Protein AF-A0A1Y2EHD1-F1 (afdb_monomer_lite)

Foldseek 3Di:
DFFDDDADDDPPDDKDKDKDWAPWDDPDPFKIKTKIWIWIDNDDPDPDTHTGDIDMDMGGDDDADLVPFDFDDDDDPPWAWAQLCLLVVLCVVQPVPDDDLLSFWHTWTEDAQKIKTKGFADPDPCSVVDLHDPSNVSVQVSRQVCNQDHRPPPLQRHDWDFGDFPDKDFRVSQSVVAPDDGMKMKMKGWDDDPDPDRSQKTWIKMFIHGHPGRGTRMITHTGIIGGPDDDPPPDDPPDDDDDDDDPFDDVCVVCVVPDDDPLNVVLLVQVLVVLLVVLQVVLVVADPPHCCCPPNPCVVSSVVSVVQNVCVVVVQHFAKDWDAAQDWDDRSNDIDHHRDIDIRGDPNLQQDCVQQNDVVAHSPHDHQCSQWDFDFDFDDDPPDTDTDTDTDGDDLPDPDPDPDPVVVVVVVVVVVVVVVQVVFKDKAFDAWFAPVRHGDPDDWDFDSNNHHNVGTDTRTGTDIDIDTDDDD

Structure (mmCIF, N/CA/C/O backbone):
data_AF-A0A1Y2EHD1-F1
#
_entry.id   AF-A0A1Y2EHD1-F1
#
loop_
_atom_site.group_PDB
_atom_site.id
_atom_site.type_symbol
_atom_site.label_atom_id
_atom_site.label_alt_id
_atom_site.label_comp_id
_atom_site.label_asym_id
_atom_site.label_entity_id
_atom_site.label_seq_id
_atom_site.pdbx_PDB_ins_code
_atom_site.Cartn_x
_atom_site.Cartn_y
_atom_site.Cartn_z
_atom_site.occupancy
_atom_site.B_iso_or_equiv
_atom_site.auth_seq_id
_atom_site.auth_comp_id
_atom_site.auth_asym_id
_atom_site.auth_atom_id
_atom_site.pdbx_PDB_model_num
ATOM 1 N N . MET A 1 1 ? -4.402 12.523 17.941 1.00 90.44 1 MET A N 1
ATOM 2 C CA . MET A 1 1 ? -3.160 11.762 18.181 1.00 90.44 1 MET A CA 1
ATOM 3 C C . MET A 1 1 ? -2.290 11.861 16.942 1.00 90.44 1 MET A C 1
ATOM 5 O O . MET A 1 1 ? -2.805 11.690 15.839 1.00 90.44 1 MET A O 1
ATOM 9 N N . HIS A 1 2 ? -1.005 12.147 17.118 1.00 93.56 2 HIS A N 1
ATOM 10 C CA . HIS A 1 2 ? -0.016 12.211 16.045 1.00 93.56 2 HIS A CA 1
ATOM 11 C C . HIS A 1 2 ? 1.080 11.188 16.308 1.00 93.56 2 HIS A C 1
ATOM 13 O O . HIS A 1 2 ? 1.579 11.115 17.426 1.00 93.56 2 HIS A O 1
ATOM 19 N N . ILE A 1 3 ? 1.425 10.417 15.278 1.00 92.75 3 ILE A N 1
ATOM 20 C CA . ILE A 1 3 ? 2.503 9.430 15.304 1.00 92.75 3 ILE A CA 1
ATOM 21 C C . ILE A 1 3 ? 3.648 10.025 14.489 1.00 92.75 3 ILE A C 1
ATOM 23 O O . ILE A 1 3 ? 3.527 10.216 13.277 1.00 92.75 3 ILE A O 1
ATOM 27 N N . HIS A 1 4 ? 4.730 10.367 15.175 1.00 87.12 4 HIS A N 1
ATOM 28 C CA . HIS A 1 4 ? 5.875 11.076 14.613 1.00 87.12 4 HIS A CA 1
ATOM 29 C C . HIS A 1 4 ? 6.852 10.127 13.931 1.00 87.12 4 HIS A C 1
ATOM 31 O O . HIS A 1 4 ? 7.393 10.455 12.875 1.00 87.12 4 HIS A O 1
ATOM 37 N N . GLN A 1 5 ? 7.081 8.954 14.523 1.00 82.88 5 GLN A N 1
ATOM 38 C CA . GLN A 1 5 ? 8.057 7.979 14.041 1.00 82.88 5 GLN A CA 1
ATOM 39 C C . GLN A 1 5 ? 7.585 6.544 14.282 1.00 82.88 5 GLN A C 1
ATOM 41 O O . GLN A 1 5 ? 6.730 6.289 15.124 1.00 82.88 5 GLN A O 1
ATOM 46 N N . ALA A 1 6 ? 8.144 5.605 13.519 1.00 81.50 6 ALA A N 1
ATOM 47 C CA . ALA A 1 6 ? 7.931 4.179 13.725 1.00 81.50 6 ALA A CA 1
ATOM 48 C C . ALA A 1 6 ? 8.983 3.619 14.692 1.00 81.50 6 ALA A C 1
ATOM 50 O O . ALA A 1 6 ? 10.147 4.017 14.649 1.00 81.50 6 ALA A O 1
ATOM 51 N N . ILE A 1 7 ? 8.580 2.656 15.517 1.00 81.19 7 ILE A N 1
ATOM 52 C CA . ILE A 1 7 ? 9.492 1.895 16.372 1.00 81.19 7 ILE A CA 1
ATOM 53 C C . ILE A 1 7 ? 10.010 0.719 15.551 1.00 81.19 7 ILE A C 1
ATOM 55 O O . ILE A 1 7 ? 9.221 -0.064 15.025 1.00 81.19 7 ILE A O 1
ATOM 59 N N . SER A 1 8 ? 11.330 0.604 15.418 1.00 73.81 8 SER A N 1
ATOM 60 C CA . SER A 1 8 ? 11.946 -0.543 14.749 1.00 73.81 8 SER A CA 1
ATOM 61 C C . SER A 1 8 ? 12.515 -1.509 15.782 1.00 73.81 8 SER A C 1
ATOM 63 O O . SER A 1 8 ? 13.250 -1.108 16.680 1.00 73.81 8 SER A O 1
ATOM 65 N N . PHE A 1 9 ? 12.167 -2.787 15.649 1.00 68.62 9 PHE A N 1
ATOM 66 C CA . PHE A 1 9 ? 12.690 -3.853 16.498 1.00 68.62 9 PHE A CA 1
ATOM 67 C C . PHE A 1 9 ? 13.952 -4.444 15.861 1.00 68.62 9 PHE A C 1
ATOM 69 O O . PHE A 1 9 ? 13.974 -4.746 14.664 1.00 68.62 9 PHE A O 1
ATOM 76 N N . ARG A 1 10 ? 15.018 -4.617 16.651 1.00 65.56 10 ARG A N 1
ATOM 77 C CA . ARG A 1 10 ? 16.227 -5.349 16.242 1.00 65.56 10 ARG A CA 1
ATOM 78 C C . ARG A 1 10 ? 16.167 -6.771 16.805 1.00 65.56 10 ARG A C 1
ATOM 80 O O . ARG A 1 10 ? 16.692 -7.030 17.883 1.00 65.56 10 ARG A O 1
ATOM 87 N N . GLY A 1 11 ? 15.538 -7.683 16.065 1.00 67.88 11 GLY A N 1
ATOM 88 C CA . GLY A 1 11 ? 15.345 -9.069 16.507 1.00 67.88 11 GLY A CA 1
ATOM 89 C C . GLY A 1 11 ? 14.423 -9.157 17.726 1.00 67.88 11 GLY A C 1
ATOM 90 O O . GLY A 1 11 ? 13.457 -8.404 17.809 1.00 67.88 11 GLY A O 1
ATOM 91 N N . ASP A 1 12 ? 14.755 -10.034 18.675 1.00 65.19 12 ASP A N 1
ATOM 92 C CA . ASP A 1 12 ? 13.934 -10.312 19.868 1.00 65.19 12 ASP A CA 1
ATOM 93 C C . ASP A 1 12 ? 14.223 -9.371 21.054 1.00 65.19 12 ASP A C 1
ATOM 95 O O . ASP A 1 12 ? 13.758 -9.600 22.172 1.00 65.19 12 ASP A O 1
ATOM 99 N N . ALA A 1 13 ? 15.020 -8.317 20.851 1.00 70.44 13 ALA A N 1
ATOM 100 C CA . ALA A 1 13 ? 15.282 -7.339 21.899 1.00 70.44 13 ALA A CA 1
ATOM 101 C C . ALA A 1 13 ? 14.013 -6.521 22.191 1.00 70.44 13 ALA A C 1
ATOM 103 O O . ALA A 1 13 ? 13.430 -5.911 21.290 1.00 70.44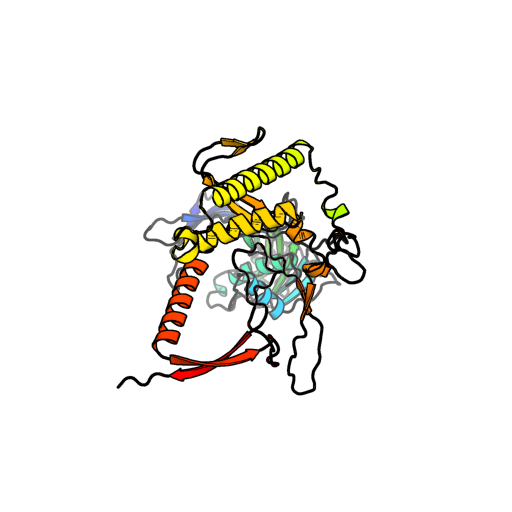 13 ALA A O 1
ATOM 104 N N . GLY A 1 14 ? 13.599 -6.495 23.460 1.00 74.62 14 GLY A N 1
ATOM 105 C CA . GLY A 1 14 ? 12.522 -5.624 23.924 1.00 74.62 14 GLY A CA 1
ATOM 106 C C . GLY A 1 14 ? 12.867 -4.145 23.726 1.00 74.62 14 GLY A C 1
ATOM 107 O O . GLY A 1 14 ? 14.037 -3.764 23.702 1.00 74.62 14 GLY A O 1
ATOM 108 N N . VAL A 1 15 ? 11.838 -3.311 23.591 1.00 83.88 15 VAL A N 1
ATOM 109 C CA . VAL A 1 15 ? 11.981 -1.855 23.482 1.00 83.88 15 VAL A CA 1
ATOM 110 C C . VAL A 1 15 ? 11.536 -1.226 24.793 1.00 83.88 15 VAL A C 1
ATOM 112 O O . VAL A 1 15 ? 10.430 -1.491 25.264 1.00 83.88 15 VAL A O 1
ATOM 115 N N . GLU A 1 16 ? 12.395 -0.395 25.379 1.00 88.06 16 GLU A N 1
ATOM 116 C CA . GLU A 1 16 ? 12.023 0.422 26.531 1.00 88.06 16 GLU A CA 1
ATOM 117 C C . GLU A 1 16 ? 11.115 1.569 26.082 1.00 88.06 16 GLU A C 1
ATOM 119 O O . GLU A 1 16 ? 11.394 2.258 25.092 1.00 88.06 16 GLU A O 1
ATOM 124 N N . VAL A 1 17 ? 10.012 1.749 26.807 1.00 90.81 17 VAL A N 1
ATOM 125 C CA . VAL A 1 17 ? 8.979 2.737 26.502 1.00 90.81 17 VAL A CA 1
ATOM 126 C C . VAL A 1 17 ? 8.609 3.509 27.760 1.00 90.81 17 VAL A C 1
ATOM 128 O O . VAL A 1 17 ? 8.486 2.938 28.842 1.00 90.81 17 VAL A O 1
ATOM 131 N N . LEU A 1 18 ? 8.395 4.810 27.602 1.00 93.44 18 LEU A N 1
ATOM 132 C CA . LEU A 1 18 ? 7.892 5.703 28.636 1.00 93.44 18 LEU A CA 1
ATOM 133 C C . LEU A 1 18 ? 6.561 6.282 28.166 1.00 93.44 18 LEU A C 1
ATOM 135 O O . LEU A 1 18 ? 6.476 6.899 27.102 1.00 93.44 18 LEU A O 1
ATOM 139 N N . ILE A 1 19 ? 5.525 6.079 28.974 1.00 95.12 19 ILE A N 1
ATOM 140 C CA . ILE A 1 19 ? 4.187 6.617 28.742 1.00 95.12 19 ILE A CA 1
ATOM 141 C C . ILE A 1 19 ? 3.903 7.614 29.855 1.00 95.12 19 ILE A C 1
ATOM 143 O O . ILE A 1 19 ? 3.958 7.259 31.031 1.00 95.12 19 ILE A O 1
ATOM 147 N N . GLU A 1 20 ? 3.576 8.849 29.492 1.00 95.56 20 GLU A N 1
ATOM 148 C CA . GLU A 1 20 ? 3.275 9.897 30.464 1.00 95.56 20 GLU A CA 1
ATOM 149 C C . GLU A 1 20 ? 1.894 10.487 30.197 1.00 95.56 20 GLU A C 1
ATOM 151 O O . GLU A 1 20 ? 1.503 10.708 29.050 1.00 95.56 20 GLU A O 1
ATOM 156 N N . ALA A 1 21 ? 1.170 10.790 31.271 1.00 94.75 21 ALA A N 1
ATOM 157 C CA . ALA A 1 21 ? -0.033 11.610 31.243 1.00 94.75 21 ALA A CA 1
ATOM 158 C C . ALA A 1 21 ? 0.261 12.912 31.997 1.00 94.75 21 ALA A C 1
ATOM 160 O O . ALA A 1 21 ? 0.528 12.910 33.196 1.00 94.75 21 ALA A O 1
ATOM 161 N N . THR A 1 22 ? 0.243 14.034 31.284 1.00 94.12 22 THR A N 1
ATOM 162 C CA . THR A 1 22 ? 0.605 15.362 31.796 1.00 94.12 22 THR A CA 1
ATOM 163 C C . THR A 1 22 ? -0.526 16.356 31.561 1.00 94.12 22 THR A C 1
ATOM 165 O O . THR A 1 22 ? -1.449 16.085 30.794 1.00 94.12 22 THR A O 1
ATOM 168 N N . HIS A 1 23 ? -0.443 17.534 32.187 1.00 90.25 23 HIS A N 1
ATOM 169 C CA . HIS A 1 23 ? -1.428 18.612 32.013 1.00 90.25 23 HIS A CA 1
ATOM 170 C C . HIS A 1 23 ? -2.869 18.139 32.269 1.00 90.25 23 HIS A C 1
ATOM 172 O O . HIS A 1 23 ? -3.772 18.429 31.487 1.00 90.25 23 HIS A O 1
ATOM 178 N N . ILE A 1 24 ? -3.057 17.367 33.342 1.00 93.81 24 ILE A N 1
ATOM 179 C CA . ILE A 1 24 ? -4.363 16.841 33.739 1.00 93.81 24 ILE A CA 1
ATOM 180 C C . ILE A 1 24 ? -5.221 18.010 34.226 1.00 93.81 24 ILE A C 1
ATOM 182 O O . ILE A 1 24 ? -4.822 18.747 35.127 1.00 93.81 24 ILE A O 1
ATOM 186 N N . GLN A 1 25 ? -6.377 18.192 33.598 1.00 91.38 25 GLN A N 1
ATOM 187 C CA . GLN A 1 25 ? -7.326 19.259 33.884 1.00 91.38 25 GLN A CA 1
ATOM 188 C C . GLN A 1 25 ? -8.726 18.675 34.050 1.00 91.38 25 GLN A C 1
ATOM 190 O O . GLN A 1 25 ? -9.247 18.006 33.153 1.00 91.38 25 GLN A O 1
ATOM 195 N N . GLU A 1 26 ? -9.351 18.981 35.180 1.00 88.81 26 GLU A N 1
ATOM 196 C CA . GLU A 1 26 ? -10.777 18.766 35.411 1.00 88.81 26 GLU A CA 1
ATOM 197 C C . GLU A 1 26 ? -11.524 19.970 34.836 1.00 88.81 26 GLU A C 1
ATOM 199 O O . GLU A 1 26 ? -11.514 21.065 35.395 1.00 88.81 26 GLU A O 1
ATOM 204 N N . THR A 1 27 ? -12.089 19.800 33.642 1.00 80.44 27 THR A N 1
ATOM 205 C CA . THR A 1 27 ? -12.749 20.904 32.918 1.00 80.44 27 THR A CA 1
ATOM 206 C C . THR A 1 27 ? -14.194 21.112 33.363 1.00 80.44 27 THR A C 1
ATOM 208 O O . THR A 1 27 ? -14.677 22.241 33.401 1.00 80.44 27 THR A O 1
ATOM 211 N N . LEU A 1 28 ? -14.871 20.020 33.714 1.00 82.81 28 LEU A N 1
ATOM 212 C CA . LEU A 1 28 ? -16.214 19.945 34.289 1.00 82.81 28 LEU A CA 1
ATOM 213 C C . LEU A 1 28 ? -16.192 18.853 35.374 1.00 82.81 28 LEU A C 1
ATOM 215 O O . LEU A 1 28 ? -15.278 18.025 35.331 1.00 82.81 28 LEU A O 1
ATOM 219 N N . PRO A 1 29 ? -17.185 18.790 36.287 1.00 82.62 29 PRO A N 1
ATOM 220 C CA . PRO A 1 29 ? -17.223 17.791 37.365 1.00 82.62 29 PRO A CA 1
ATOM 221 C C . PRO A 1 29 ? -17.010 16.350 36.882 1.00 82.62 29 PRO A C 1
ATOM 223 O O . PRO A 1 29 ? -16.365 15.562 37.562 1.00 82.62 29 PRO A O 1
ATOM 226 N N . ASP A 1 30 ? -17.466 16.053 35.662 1.00 90.25 30 ASP A N 1
ATOM 227 C CA . ASP A 1 30 ? -17.413 14.714 35.077 1.00 90.25 30 ASP A CA 1
ATOM 228 C C . ASP A 1 30 ? -16.477 14.610 33.860 1.00 90.25 30 ASP A C 1
ATOM 230 O O . ASP A 1 30 ? -16.606 13.685 33.063 1.00 90.25 30 ASP A O 1
ATOM 234 N N . HIS A 1 31 ? -15.574 15.575 33.640 1.00 92.25 31 HIS A N 1
ATOM 235 C CA . HIS A 1 31 ? -14.713 15.593 32.449 1.00 92.25 31 HIS A CA 1
ATOM 236 C C . HIS A 1 31 ? -13.249 15.863 32.783 1.00 92.25 31 HIS A C 1
ATOM 238 O O . HIS A 1 31 ? -12.865 16.988 33.122 1.00 92.25 31 HIS A O 1
ATOM 244 N N . VAL A 1 32 ? -12.416 14.852 32.548 1.00 94.62 32 VAL A N 1
ATOM 245 C CA . VAL A 1 32 ? -10.960 14.939 32.676 1.00 94.62 32 VAL A CA 1
ATOM 246 C C . VAL A 1 32 ? -10.324 14.994 31.294 1.00 94.62 32 VAL A C 1
ATOM 248 O O . VAL A 1 32 ? -10.603 14.167 30.423 1.00 94.62 32 VAL A O 1
ATOM 251 N N . ILE A 1 33 ? -9.438 15.966 31.091 1.00 95.50 33 ILE A N 1
ATOM 252 C CA . ILE A 1 33 ? -8.594 16.070 29.901 1.00 95.50 33 ILE A CA 1
ATOM 253 C C . ILE A 1 33 ? -7.138 15.965 30.338 1.00 95.50 33 ILE A C 1
ATOM 255 O O . ILE A 1 33 ? -6.711 16.666 31.248 1.00 95.50 33 ILE A O 1
ATOM 259 N N . ALA A 1 34 ? -6.366 15.112 29.676 1.00 95.62 34 ALA A N 1
ATOM 260 C CA . ALA A 1 34 ? -4.932 14.983 29.886 1.00 95.62 34 ALA A CA 1
ATOM 261 C C . ALA A 1 34 ? -4.209 14.929 28.540 1.00 95.62 34 ALA A C 1
ATOM 263 O O . ALA A 1 34 ? -4.751 14.456 27.540 1.00 95.62 34 ALA A O 1
ATOM 264 N N . ARG A 1 35 ? -2.962 15.390 28.500 1.00 95.94 35 ARG A N 1
ATOM 265 C CA . ARG A 1 35 ? -2.072 15.153 27.364 1.00 95.94 35 ARG A CA 1
ATOM 266 C C . ARG A 1 35 ? -1.303 13.867 27.614 1.00 95.94 35 ARG A C 1
ATOM 268 O O . ARG A 1 35 ? -0.634 13.768 28.638 1.00 95.94 35 ARG A O 1
ATOM 275 N N . PHE A 1 36 ? -1.359 12.923 26.681 1.00 95.88 36 PHE A N 1
ATOM 276 C CA . PHE A 1 36 ? -0.543 11.716 26.754 1.00 95.88 36 PHE A CA 1
ATOM 277 C C . PHE A 1 36 ? 0.619 11.785 25.763 1.00 95.88 36 PHE A C 1
ATOM 279 O O . PHE A 1 36 ? 0.459 12.267 24.636 1.00 95.88 36 PHE A O 1
ATOM 286 N N . THR A 1 37 ? 1.772 11.287 26.184 1.00 96.06 37 THR A N 1
ATOM 287 C CA . THR A 1 37 ? 2.967 11.107 25.357 1.00 96.06 37 THR A CA 1
ATOM 288 C C . THR A 1 37 ? 3.424 9.660 25.448 1.00 96.06 37 THR A C 1
ATOM 290 O O . THR A 1 37 ? 3.268 9.001 26.475 1.00 96.06 37 THR A O 1
ATOM 293 N N . TYR A 1 38 ? 3.957 9.158 24.341 1.00 95.12 38 TYR A N 1
ATOM 294 C CA . TYR A 1 38 ? 4.567 7.845 24.231 1.00 95.12 38 TYR A CA 1
ATOM 295 C C . TYR A 1 38 ? 5.952 8.041 23.621 1.00 95.12 38 TYR A C 1
ATOM 297 O O . TYR A 1 38 ? 6.075 8.461 22.463 1.00 95.12 38 TYR A O 1
ATOM 305 N N . SER A 1 39 ? 6.981 7.726 24.396 1.00 93.94 39 SER A N 1
ATOM 306 C CA . SER A 1 39 ? 8.385 7.818 24.001 1.00 93.94 39 SER A CA 1
ATOM 307 C C . SER A 1 39 ? 9.026 6.435 24.047 1.00 93.94 39 SER A C 1
ATOM 309 O O . SER A 1 39 ? 8.679 5.626 24.903 1.00 93.94 39 SER A O 1
ATOM 311 N N . ALA A 1 40 ? 9.951 6.147 23.135 1.00 91.06 40 ALA A N 1
ATOM 312 C CA . ALA A 1 40 ? 10.603 4.842 23.049 1.00 91.06 40 ALA A CA 1
ATOM 313 C C . ALA A 1 40 ? 12.086 4.957 22.694 1.00 91.06 40 ALA A C 1
ATOM 315 O O . ALA A 1 40 ? 12.509 5.909 22.030 1.00 91.06 40 ALA A O 1
ATOM 316 N N . ALA A 1 41 ? 12.863 3.952 23.094 1.00 87.19 41 ALA A N 1
ATOM 317 C CA . ALA A 1 41 ? 14.243 3.778 22.657 1.00 87.19 41 ALA A CA 1
ATOM 318 C C . ALA A 1 41 ? 14.271 3.178 21.238 1.00 87.19 41 ALA A C 1
ATOM 320 O O . ALA A 1 41 ? 14.026 1.989 21.045 1.00 87.19 41 ALA A O 1
ATOM 321 N N . LEU A 1 42 ? 14.573 3.990 20.220 1.00 76.44 42 LEU A N 1
ATOM 322 C CA . LEU A 1 42 ? 14.494 3.593 18.799 1.00 76.44 42 LEU A CA 1
ATOM 323 C C . LEU A 1 42 ? 15.714 2.795 18.284 1.00 76.44 42 LEU A C 1
ATOM 325 O O . LEU A 1 42 ? 15.792 2.477 17.095 1.00 76.44 42 LEU A O 1
ATOM 329 N N . GLY A 1 43 ? 16.640 2.437 19.176 1.00 66.62 43 GLY A N 1
ATOM 330 C CA . GLY A 1 43 ? 17.822 1.623 18.892 1.00 66.62 43 GLY A CA 1
ATOM 331 C C . GLY A 1 43 ? 19.090 2.420 18.549 1.00 66.62 43 GLY A C 1
ATOM 332 O O . GLY A 1 43 ? 19.046 3.503 17.971 1.00 66.62 43 GLY A O 1
ATOM 333 N N . GLY A 1 44 ? 20.245 1.839 18.893 1.00 63.38 44 GLY A N 1
ATOM 334 C CA . GLY A 1 44 ? 21.573 2.472 18.866 1.00 63.38 44 GLY A CA 1
ATOM 335 C C . GLY A 1 44 ? 22.182 2.526 20.273 1.00 63.38 44 GLY A C 1
ATOM 336 O O . GLY A 1 44 ? 21.485 2.245 21.239 1.00 63.38 44 GLY A O 1
ATOM 337 N N . ASP A 1 45 ? 23.457 2.906 20.408 1.00 62.44 45 ASP A N 1
ATOM 338 C CA . ASP A 1 45 ? 24.109 3.098 21.724 1.00 62.44 45 ASP A CA 1
ATOM 339 C C . ASP A 1 45 ? 23.596 4.354 22.470 1.00 62.44 45 ASP A C 1
ATOM 341 O O . ASP A 1 45 ? 24.167 4.756 23.482 1.00 62.44 45 ASP A O 1
ATOM 345 N N . ASN A 1 46 ? 22.548 5.013 21.957 1.00 63.12 46 ASN A N 1
ATOM 346 C CA . ASN A 1 46 ? 21.969 6.205 22.562 1.00 63.12 46 ASN A CA 1
ATOM 347 C C . ASN A 1 46 ? 20.862 5.806 23.559 1.00 63.12 46 ASN A C 1
ATOM 349 O O . ASN A 1 46 ? 19.848 5.257 23.126 1.00 63.12 46 ASN A O 1
ATOM 353 N N . PRO A 1 47 ? 21.018 6.097 24.864 1.00 68.81 47 PRO A N 1
ATOM 354 C CA . PRO A 1 47 ? 20.015 5.794 25.886 1.00 68.81 47 PRO A CA 1
ATOM 355 C C . PRO A 1 47 ? 18.805 6.747 25.876 1.00 68.81 47 PRO A C 1
ATOM 357 O O . PRO A 1 47 ? 17.928 6.634 26.728 1.00 68.81 47 PRO A O 1
ATOM 360 N N . GLU A 1 48 ? 18.758 7.726 24.972 1.00 83.25 48 GLU A N 1
ATOM 361 C CA . GLU A 1 48 ? 17.710 8.745 24.959 1.00 83.25 48 GLU A CA 1
ATOM 362 C C . GLU A 1 48 ? 16.387 8.230 24.365 1.00 83.25 48 GLU A C 1
ATOM 364 O O . GLU A 1 48 ? 16.329 7.696 23.253 1.00 83.25 48 GLU A O 1
ATOM 369 N N . LEU A 1 49 ? 15.294 8.435 25.104 1.00 88.69 49 LEU A N 1
ATOM 370 C CA . LEU A 1 49 ? 13.946 8.128 24.638 1.00 88.69 49 LEU A CA 1
ATOM 371 C C . LEU A 1 49 ? 13.467 9.208 23.667 1.00 88.69 49 LEU A C 1
ATOM 373 O O . LEU A 1 49 ? 13.444 10.393 23.989 1.00 88.69 49 LEU A O 1
ATOM 377 N N . THR A 1 50 ? 13.029 8.790 22.483 1.00 91.06 50 THR A N 1
ATOM 378 C CA . THR A 1 50 ? 12.486 9.696 21.464 1.00 91.06 50 THR A CA 1
ATOM 379 C C . THR A 1 50 ? 10.964 9.686 21.515 1.00 91.06 50 THR A C 1
ATOM 381 O O . THR A 1 50 ? 10.356 8.622 21.634 1.00 91.06 50 THR A O 1
ATOM 384 N N . LEU A 1 51 ? 10.334 10.857 21.390 1.00 93.06 51 LEU A N 1
ATOM 385 C CA . LEU A 1 51 ? 8.878 10.974 21.306 1.00 93.06 51 LEU A CA 1
ATOM 386 C C . LEU A 1 51 ? 8.360 10.305 20.021 1.00 93.06 51 LEU A C 1
ATOM 388 O O . LEU A 1 51 ? 8.620 10.772 18.913 1.00 93.06 51 LEU A O 1
ATOM 392 N N . VAL A 1 52 ? 7.594 9.227 20.176 1.00 93.69 52 VAL A N 1
ATOM 393 C CA . VAL A 1 52 ? 7.021 8.448 19.066 1.00 93.69 52 VAL A CA 1
ATOM 394 C C . VAL A 1 52 ? 5.620 8.936 18.738 1.00 93.69 52 VAL A C 1
ATOM 396 O O . VAL A 1 52 ? 5.266 9.066 17.568 1.00 93.69 52 VAL A O 1
ATOM 399 N N . SER A 1 53 ? 4.808 9.194 19.762 1.00 94.88 53 SER A N 1
ATOM 400 C CA . SER A 1 53 ? 3.415 9.589 19.591 1.00 94.88 53 SER A CA 1
ATOM 401 C C . SER A 1 53 ? 2.947 10.487 20.725 1.00 94.88 53 SER A C 1
ATOM 403 O O . SER A 1 53 ? 3.388 10.369 21.865 1.00 94.88 53 SER A O 1
ATOM 405 N N . GLU A 1 54 ? 2.000 11.363 20.418 1.00 96.38 54 GLU A N 1
ATOM 406 C CA . GLU A 1 54 ? 1.338 12.206 21.408 1.00 96.38 54 GLU A CA 1
ATOM 407 C C . GLU A 1 54 ? -0.139 12.419 21.075 1.00 96.38 54 GLU A C 1
ATOM 409 O O . GLU A 1 54 ? -0.593 12.292 19.929 1.00 96.38 54 GLU A O 1
ATOM 414 N N . GLY A 1 55 ? -0.920 12.793 22.080 1.00 95.25 55 GLY A N 1
ATOM 415 C CA . GLY A 1 55 ? -2.308 13.165 21.875 1.00 95.25 55 GLY A CA 1
ATOM 416 C C . GLY A 1 55 ? -2.994 13.673 23.131 1.00 95.25 55 GLY A C 1
ATOM 417 O O . GLY A 1 55 ? -2.378 13.911 24.166 1.00 95.25 55 GLY A O 1
ATOM 418 N N . LEU A 1 56 ? -4.306 13.851 23.013 1.00 95.94 56 LEU A N 1
ATOM 419 C CA . LEU A 1 56 ? -5.171 14.245 24.115 1.00 95.94 56 LEU A CA 1
ATOM 420 C C . LEU A 1 56 ? -6.047 13.060 24.507 1.00 95.94 56 LEU A C 1
ATOM 422 O O . LEU A 1 56 ? -6.750 12.503 23.662 1.00 95.94 56 LEU A O 1
ATOM 426 N N . LEU A 1 57 ? -6.010 12.716 25.786 1.00 94.44 57 LEU A N 1
ATOM 427 C CA . LEU A 1 57 ? -6.915 11.789 26.440 1.00 94.44 57 LEU A CA 1
ATOM 428 C C . LEU A 1 57 ? -8.070 12.597 27.037 1.00 94.44 57 LEU A C 1
ATOM 430 O O . LEU A 1 57 ? -7.844 13.564 27.761 1.00 94.44 57 LEU A O 1
ATOM 434 N N . LYS A 1 58 ? -9.306 12.220 26.709 1.00 94.25 58 LYS A N 1
ATOM 435 C CA . LYS A 1 58 ? -10.520 12.825 27.266 1.00 94.25 58 LYS A CA 1
ATOM 436 C C . LYS A 1 58 ? -11.366 11.723 27.880 1.00 94.25 58 LYS A C 1
ATOM 438 O O . LYS A 1 58 ? -11.743 10.797 27.167 1.00 94.25 58 LYS A O 1
ATOM 443 N N . ILE A 1 59 ? -11.642 11.839 29.170 1.00 92.75 59 ILE A N 1
ATOM 444 C CA . ILE A 1 59 ? -12.440 10.890 29.938 1.00 92.75 59 ILE A CA 1
ATOM 445 C C . ILE A 1 59 ? -13.699 11.621 30.391 1.00 92.75 59 ILE A C 1
ATOM 447 O O . ILE A 1 59 ? -13.608 12.702 30.975 1.00 92.75 59 ILE A O 1
ATOM 451 N N . SER A 1 60 ? -14.852 11.031 30.096 1.00 92.00 60 SER A N 1
ATOM 452 C CA . SER A 1 60 ? -16.158 11.493 30.560 1.00 92.00 60 SER A CA 1
ATOM 453 C C . SER A 1 60 ? -16.709 10.467 31.542 1.00 92.00 60 SER A C 1
ATOM 455 O O . SER A 1 60 ? -16.802 9.289 31.200 1.00 92.00 60 SER A O 1
ATOM 457 N N . PHE A 1 61 ? -17.062 10.915 32.740 1.00 90.00 61 PHE A N 1
ATOM 458 C CA . PHE A 1 61 ? -17.723 10.113 33.764 1.00 90.00 61 PHE A CA 1
ATOM 459 C C . PHE A 1 61 ? -19.240 10.332 33.697 1.00 90.00 61 PHE A C 1
ATOM 461 O O . PHE A 1 61 ? -19.707 11.353 33.194 1.00 90.00 61 PHE A O 1
ATOM 468 N N . GLY A 1 62 ? -20.022 9.359 34.157 1.00 87.19 62 GLY A N 1
ATOM 469 C CA . GLY A 1 62 ? -21.479 9.456 34.165 1.00 87.19 62 GLY A CA 1
ATOM 470 C C . GLY A 1 62 ? -22.161 8.094 34.183 1.00 87.19 62 GLY A C 1
ATOM 471 O O . GLY A 1 62 ? -21.508 7.060 34.322 1.00 87.19 62 GLY A O 1
ATOM 472 N N . GLU A 1 63 ? -23.484 8.112 34.030 1.00 89.06 63 GLU A N 1
ATOM 473 C CA . GLU A 1 63 ? -24.303 6.902 33.945 1.00 89.06 63 GLU A CA 1
ATOM 474 C C . GLU A 1 63 ? -23.972 6.094 32.673 1.00 89.06 63 GLU A C 1
ATOM 476 O O . GLU A 1 63 ? -23.961 6.666 31.573 1.00 89.06 63 GLU A O 1
ATOM 481 N N . PRO A 1 64 ? -23.718 4.775 32.786 1.00 89.19 64 PRO A N 1
ATOM 482 C CA . PRO A 1 64 ? -23.466 3.917 31.635 1.00 89.19 64 PRO A CA 1
ATOM 483 C C . PRO A 1 64 ? -24.638 3.943 30.650 1.00 89.19 64 PRO A C 1
ATOM 485 O O . PRO A 1 64 ? -25.786 3.697 31.013 1.00 89.19 64 PRO A O 1
ATOM 488 N N . SER A 1 65 ? -24.350 4.204 29.375 1.00 93.12 65 SER A N 1
ATOM 489 C CA . SER A 1 65 ? -25.356 4.169 28.315 1.00 93.12 65 SER A CA 1
ATOM 490 C C . SER A 1 65 ? -24.796 3.533 27.049 1.00 93.12 65 SER A C 1
ATOM 492 O O . SER A 1 65 ? -23.758 3.936 26.520 1.00 93.12 65 SER A O 1
ATOM 494 N N . THR A 1 66 ? -25.501 2.531 26.527 1.00 93.00 66 THR A N 1
ATOM 495 C CA . THR A 1 66 ? -25.143 1.869 25.267 1.00 93.00 66 THR A CA 1
ATOM 496 C C . THR A 1 66 ? -25.423 2.759 24.057 1.00 93.00 66 THR A C 1
ATOM 498 O O . THR A 1 66 ? -24.725 2.660 23.052 1.00 93.00 66 THR A O 1
ATOM 501 N N . SER A 1 67 ? -26.356 3.709 24.170 1.00 94.31 67 SER A N 1
ATOM 502 C CA . SER A 1 67 ? -26.801 4.572 23.072 1.00 94.31 67 SER A CA 1
ATOM 503 C C . SER A 1 67 ? -25.961 5.843 22.877 1.00 94.31 67 SER A C 1
ATOM 505 O O . SER A 1 67 ? -26.397 6.763 22.187 1.00 94.31 67 SER A O 1
ATOM 507 N N . LEU A 1 68 ? -24.776 5.940 23.496 1.00 92.44 68 LEU A N 1
ATOM 508 C CA . LEU A 1 68 ? -23.894 7.111 23.359 1.00 92.44 68 LEU A CA 1
ATOM 509 C C . LEU A 1 68 ? -23.359 7.285 21.931 1.00 92.44 68 LEU A C 1
ATOM 511 O O . LEU A 1 68 ? -23.093 8.409 21.503 1.00 92.44 68 LEU A O 1
ATOM 515 N N . PHE A 1 69 ? -23.178 6.180 21.204 1.00 94.38 69 PHE A N 1
ATOM 516 C CA . PHE A 1 69 ? -22.698 6.148 19.820 1.00 94.38 69 PHE A CA 1
ATOM 517 C C . PHE A 1 69 ? -23.822 5.687 18.8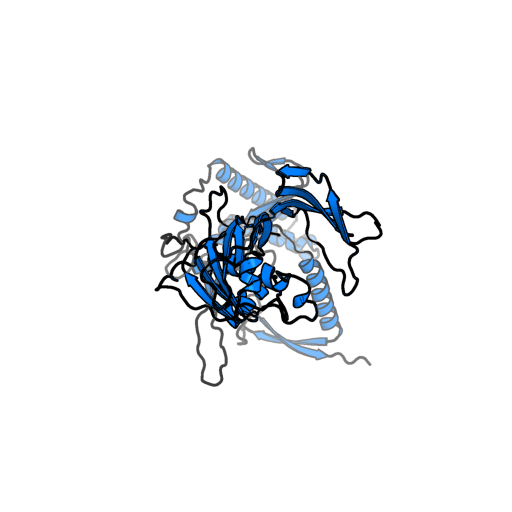78 1.00 94.38 69 PHE A C 1
ATOM 519 O O . PHE A 1 69 ? -24.759 5.023 19.327 1.00 94.38 69 PHE A O 1
ATOM 526 N N . PRO A 1 70 ? -23.776 6.037 17.578 1.00 92.56 70 PRO A N 1
ATOM 527 C CA . PRO A 1 70 ? -24.860 5.738 16.645 1.00 92.56 70 PRO A CA 1
ATOM 528 C C . PRO A 1 70 ? -25.108 4.235 16.467 1.00 92.56 70 PRO A C 1
ATOM 530 O O . PRO A 1 70 ? -24.206 3.408 16.621 1.00 92.56 70 PRO A O 1
ATOM 533 N N . GLU A 1 71 ? -26.345 3.903 16.102 1.00 95.62 71 GLU A N 1
ATOM 534 C CA . GLU A 1 71 ? -26.733 2.553 15.695 1.00 95.62 71 GLU A CA 1
ATOM 535 C C . GLU A 1 71 ? -26.123 2.165 14.347 1.00 95.62 71 GLU A C 1
ATOM 537 O O . GLU A 1 71 ? -25.911 3.006 13.462 1.00 95.62 71 GLU A O 1
ATOM 542 N N . ARG A 1 72 ? -25.862 0.865 14.191 1.00 94.62 72 ARG A N 1
ATOM 543 C CA . ARG A 1 72 ? -25.351 0.285 12.957 1.00 94.62 72 ARG A CA 1
ATOM 544 C C . ARG A 1 72 ? -26.342 0.486 11.819 1.00 94.62 72 ARG A C 1
ATOM 546 O O . ARG A 1 72 ? -27.505 0.107 11.912 1.00 94.62 72 ARG A O 1
ATOM 553 N N . GLN A 1 73 ? -25.858 1.057 10.724 1.00 90.38 73 GLN A N 1
ATOM 554 C CA . GLN A 1 73 ? -26.640 1.193 9.500 1.00 90.38 73 GLN A CA 1
ATOM 555 C C . GLN A 1 73 ? -26.690 -0.138 8.744 1.00 90.38 73 GLN A C 1
ATOM 557 O O . GLN A 1 73 ? -25.772 -0.955 8.840 1.00 90.38 73 GLN A O 1
ATOM 562 N N . GLU A 1 74 ? -27.736 -0.344 7.945 1.00 87.75 74 GLU A N 1
ATOM 563 C CA . GLU A 1 74 ? -27.823 -1.533 7.099 1.00 87.75 74 GLU A CA 1
ATOM 564 C C . GLU A 1 74 ? -26.635 -1.617 6.131 1.00 87.75 74 GLU A C 1
ATOM 566 O O . GLU A 1 74 ? -26.236 -0.641 5.482 1.00 87.75 74 GLU A O 1
ATOM 571 N N . THR A 1 75 ? -26.058 -2.814 6.029 1.00 84.44 75 THR A N 1
ATOM 572 C CA . THR A 1 75 ? -24.954 -3.071 5.107 1.00 84.44 75 THR A CA 1
ATOM 573 C C . THR A 1 75 ? -25.454 -2.968 3.658 1.00 84.44 75 THR A C 1
ATOM 575 O O . THR A 1 75 ? -26.464 -3.586 3.322 1.00 84.44 75 THR A O 1
ATOM 578 N N . PRO A 1 76 ? -24.761 -2.235 2.765 1.00 86.12 76 PRO A N 1
ATOM 579 C CA . PRO A 1 76 ? -25.142 -2.159 1.357 1.00 86.12 76 PRO A CA 1
ATOM 580 C C . PRO A 1 76 ? -25.220 -3.541 0.688 1.00 86.12 76 PRO A C 1
ATOM 582 O O . PRO A 1 76 ? -24.357 -4.387 0.906 1.00 86.12 76 PRO A O 1
ATOM 585 N N . ILE A 1 77 ? -26.212 -3.741 -0.183 1.00 80.88 77 ILE A N 1
ATOM 586 C CA . ILE A 1 77 ? -26.497 -5.050 -0.804 1.00 80.88 77 ILE A CA 1
ATOM 587 C C . ILE A 1 77 ? -25.420 -5.450 -1.839 1.00 80.88 77 ILE A C 1
ATOM 589 O O . ILE A 1 77 ? -25.066 -6.621 -1.944 1.00 80.88 77 ILE A O 1
ATOM 593 N N . ASP A 1 78 ? -24.818 -4.484 -2.546 1.00 89.75 78 ASP A N 1
ATOM 594 C CA . ASP A 1 78 ? -23.854 -4.742 -3.634 1.00 89.75 78 ASP A CA 1
ATOM 595 C C . ASP A 1 78 ? -22.386 -4.671 -3.177 1.00 89.75 78 ASP A C 1
ATOM 597 O O . ASP A 1 78 ? -21.586 -3.896 -3.719 1.00 89.75 78 ASP A O 1
ATOM 601 N N . MET A 1 79 ? -22.023 -5.418 -2.135 1.00 94.81 79 MET A N 1
ATOM 602 C CA . MET A 1 79 ? -20.626 -5.525 -1.703 1.00 94.81 79 MET A CA 1
ATOM 603 C C . MET A 1 79 ? -19.984 -6.806 -2.235 1.00 94.81 79 MET A C 1
ATOM 605 O O . MET A 1 79 ? -20.553 -7.891 -2.162 1.00 94.81 79 MET A O 1
ATOM 609 N N . VAL A 1 80 ? -18.768 -6.678 -2.761 1.00 96.06 80 VAL A N 1
ATOM 610 C CA . VAL A 1 80 ? -17.987 -7.788 -3.310 1.00 96.06 80 VAL A CA 1
ATOM 611 C C . VAL A 1 80 ? -17.266 -8.503 -2.166 1.00 96.06 80 VAL A C 1
ATOM 613 O O . VAL A 1 80 ? -16.562 -7.830 -1.406 1.00 96.06 80 VAL A O 1
ATOM 616 N N . PRO A 1 81 ? -17.396 -9.835 -2.030 1.00 96.81 81 PRO A N 1
ATOM 617 C CA . PRO A 1 81 ? -16.644 -10.585 -1.034 1.00 96.81 81 PRO A CA 1
ATOM 618 C C . PRO A 1 81 ? -15.145 -10.563 -1.351 1.00 96.81 81 PRO A C 1
ATOM 620 O O . PRO A 1 81 ? -14.721 -10.590 -2.511 1.00 96.81 81 PRO A O 1
ATOM 623 N N . VAL A 1 82 ? -14.332 -10.514 -0.303 1.00 97.31 82 VAL A N 1
ATOM 624 C CA . VAL A 1 82 ? -12.874 -10.500 -0.378 1.00 97.31 82 VAL A CA 1
ATOM 625 C C . VAL A 1 82 ? -12.349 -11.684 0.416 1.00 97.31 82 VAL A C 1
ATOM 627 O O . VAL A 1 82 ? -12.490 -11.747 1.633 1.00 97.31 82 VAL A O 1
ATOM 630 N N . GLU A 1 83 ? -11.729 -12.633 -0.279 1.00 96.94 83 GLU A N 1
ATOM 631 C CA . GLU A 1 83 ? -11.152 -13.808 0.368 1.00 96.94 83 GLU A CA 1
ATOM 632 C C . GLU A 1 83 ? -10.018 -13.418 1.323 1.00 96.94 83 GLU A C 1
ATOM 634 O O . GLU A 1 83 ? -9.125 -12.642 0.968 1.00 96.94 83 GLU A O 1
ATOM 639 N N . HIS A 1 84 ? -10.024 -14.015 2.517 1.00 95.44 84 HIS A N 1
ATOM 640 C CA . HIS A 1 84 ? -9.007 -13.818 3.553 1.00 95.44 84 HIS A CA 1
ATOM 641 C C . HIS A 1 84 ? -7.578 -14.018 3.017 1.00 95.44 84 HIS A C 1
ATOM 643 O O . HIS A 1 84 ? -6.704 -13.171 3.207 1.00 95.44 84 HIS A O 1
ATOM 649 N N . SER A 1 85 ? -7.338 -15.112 2.287 1.00 95.88 85 SER A N 1
ATOM 650 C CA . SER A 1 85 ? -6.029 -15.420 1.697 1.00 95.88 85 SER A CA 1
ATOM 651 C C . SER A 1 85 ? -5.597 -14.357 0.685 1.00 95.88 85 SER A C 1
ATOM 653 O O . SER A 1 85 ? -4.454 -13.909 0.713 1.00 95.88 85 SER A O 1
ATOM 655 N N . ARG A 1 86 ? -6.511 -13.896 -0.176 1.00 95.81 86 ARG A N 1
ATOM 656 C CA . ARG A 1 86 ? -6.236 -12.851 -1.167 1.00 95.81 86 ARG A CA 1
ATOM 657 C C . ARG A 1 86 ? -5.853 -11.531 -0.501 1.00 95.81 86 ARG A C 1
ATOM 659 O O . ARG A 1 86 ? -4.901 -10.891 -0.942 1.00 95.81 86 ARG A O 1
ATOM 666 N N . LEU A 1 87 ? -6.578 -11.142 0.549 1.00 96.31 87 LEU A N 1
ATOM 667 C CA . LEU A 1 87 ? -6.293 -9.937 1.323 1.00 96.31 87 LEU A CA 1
ATOM 668 C C . LEU A 1 87 ? -4.881 -9.983 1.906 1.00 96.31 87 LEU A C 1
ATOM 670 O O . LEU A 1 87 ? -4.062 -9.118 1.599 1.00 96.31 87 LEU A O 1
ATOM 674 N N . TYR A 1 88 ? -4.579 -11.008 2.701 1.00 96.50 88 TYR A N 1
ATOM 675 C CA . TYR A 1 88 ? -3.307 -11.063 3.414 1.00 96.50 88 TYR A CA 1
ATOM 676 C C . TYR A 1 88 ? -2.115 -11.366 2.503 1.00 96.50 88 TYR A C 1
ATOM 678 O O . TYR A 1 88 ? -1.047 -10.813 2.741 1.00 96.50 88 TYR A O 1
ATOM 686 N N . ASN A 1 89 ? -2.284 -12.132 1.421 1.00 96.12 89 ASN A N 1
ATOM 687 C CA . ASN A 1 89 ? -1.228 -12.311 0.417 1.00 96.12 89 ASN A CA 1
ATOM 688 C C . ASN A 1 89 ? -0.909 -10.993 -0.306 1.00 96.12 89 ASN A C 1
ATOM 690 O O . ASN A 1 89 ? 0.250 -10.705 -0.595 1.00 96.12 89 ASN A O 1
ATOM 694 N N . HIS A 1 90 ? -1.924 -10.168 -0.585 1.00 95.12 90 HIS A N 1
ATOM 695 C CA . HIS A 1 90 ? -1.692 -8.850 -1.167 1.00 95.12 90 HIS A CA 1
ATOM 696 C C . HIS A 1 90 ? -1.002 -7.906 -0.176 1.00 95.12 90 HIS A C 1
ATOM 698 O O . HIS A 1 90 ? -0.021 -7.265 -0.544 1.00 95.12 90 HIS A O 1
ATOM 704 N N . MET A 1 91 ? -1.447 -7.862 1.082 1.00 94.50 91 MET A N 1
ATOM 705 C CA . MET A 1 91 ? -0.781 -7.074 2.128 1.00 94.50 91 MET A CA 1
ATOM 706 C C . MET A 1 91 ? 0.678 -7.517 2.335 1.00 94.50 91 MET A C 1
ATOM 708 O O . MET A 1 91 ? 1.562 -6.680 2.510 1.00 94.50 91 MET A O 1
ATOM 712 N N . ASP A 1 92 ? 0.958 -8.818 2.245 1.00 94.25 92 ASP A N 1
ATOM 713 C CA . ASP A 1 92 ? 2.318 -9.362 2.304 1.00 94.25 92 ASP A CA 1
ATOM 714 C C . ASP A 1 92 ? 3.183 -8.872 1.131 1.00 94.25 92 ASP A C 1
ATOM 716 O O . ASP A 1 92 ? 4.296 -8.398 1.346 1.00 94.25 92 ASP A O 1
ATOM 720 N N . SER A 1 93 ? 2.635 -8.855 -0.093 1.00 92.38 93 SER A N 1
ATOM 721 C CA . SER A 1 93 ? 3.330 -8.329 -1.283 1.00 92.38 93 SER A CA 1
ATOM 722 C C . SER A 1 93 ? 3.693 -6.840 -1.194 1.00 92.38 93 SER A C 1
ATOM 724 O O . SER A 1 93 ? 4.612 -6.391 -1.874 1.00 92.38 93 SER A O 1
ATOM 726 N N . LEU A 1 94 ? 2.990 -6.082 -0.346 1.00 90.25 94 LEU A N 1
ATOM 727 C CA . LEU A 1 94 ? 3.241 -4.663 -0.083 1.00 90.25 94 LEU A CA 1
ATOM 728 C C . LEU A 1 94 ? 4.217 -4.430 1.085 1.00 90.25 94 LEU A C 1
ATOM 730 O O . LEU A 1 94 ? 4.590 -3.287 1.339 1.00 90.25 94 LEU A O 1
ATOM 734 N N . GLY A 1 95 ? 4.619 -5.486 1.801 1.00 91.00 95 GLY A N 1
ATOM 735 C CA . GLY A 1 95 ? 5.528 -5.403 2.945 1.00 91.00 95 GLY A CA 1
ATOM 736 C C . GLY A 1 95 ? 4.858 -5.118 4.293 1.00 91.00 95 GLY A C 1
ATOM 737 O O . GLY A 1 95 ? 5.535 -4.664 5.209 1.00 91.00 95 GLY A O 1
ATOM 738 N N . TYR A 1 96 ? 3.545 -5.352 4.440 1.00 90.50 96 TYR A N 1
ATOM 739 C CA . TYR A 1 96 ? 2.899 -5.292 5.763 1.00 90.50 96 TYR A CA 1
ATOM 740 C C . TYR A 1 96 ? 3.260 -6.500 6.636 1.00 90.50 96 TYR A C 1
ATOM 742 O O . TYR A 1 96 ? 3.327 -6.379 7.854 1.00 90.50 96 TYR A O 1
ATOM 750 N N . ASN A 1 97 ? 3.455 -7.668 6.013 1.00 91.50 97 ASN A N 1
ATOM 751 C CA . ASN A 1 97 ? 3.890 -8.910 6.659 1.00 91.50 97 ASN A CA 1
ATOM 752 C C . ASN A 1 97 ? 3.120 -9.270 7.951 1.00 91.50 97 ASN A C 1
ATOM 754 O O . ASN A 1 97 ? 3.703 -9.760 8.917 1.00 91.50 97 ASN A O 1
ATOM 758 N N . PHE A 1 98 ? 1.797 -9.055 7.978 1.00 93.06 98 PHE A N 1
ATOM 759 C CA . PHE A 1 98 ? 0.957 -9.451 9.113 1.00 93.06 98 PHE A CA 1
ATOM 760 C C . PHE A 1 98 ? 1.077 -10.955 9.386 1.00 93.06 98 PHE A C 1
ATOM 762 O O . PHE A 1 98 ? 1.018 -11.765 8.454 1.00 93.06 98 PHE A O 1
ATOM 769 N N . THR A 1 99 ? 1.189 -11.342 10.658 1.00 91.44 99 THR A N 1
ATOM 770 C CA . THR A 1 99 ? 1.303 -12.740 11.102 1.00 91.44 99 THR A CA 1
ATOM 771 C C . THR A 1 99 ? 0.467 -13.004 12.354 1.00 91.44 99 THR A C 1
ATOM 773 O O . THR A 1 99 ? 0.102 -12.082 13.085 1.00 91.44 99 THR A O 1
ATOM 776 N N . GLY A 1 100 ? 0.148 -14.281 12.595 1.00 91.62 100 GLY A N 1
ATOM 777 C CA . GLY A 1 100 ? -0.527 -14.724 13.816 1.00 91.62 100 GLY A CA 1
ATOM 778 C C . GLY A 1 100 ? -1.842 -13.970 14.084 1.00 91.62 100 GLY A C 1
ATOM 779 O O . GLY A 1 100 ? -2.639 -13.819 13.154 1.00 91.62 100 GLY A O 1
ATOM 780 N N . PRO A 1 101 ? -2.065 -13.471 15.317 1.00 91.31 101 PRO A N 1
ATOM 781 C CA . PRO A 1 101 ? -3.285 -12.749 15.688 1.00 91.31 101 PRO A CA 1
ATOM 782 C C . PRO A 1 101 ? -3.590 -11.516 14.827 1.00 91.31 101 PRO A C 1
ATOM 784 O O . PRO A 1 101 ? -4.753 -11.170 14.675 1.00 91.31 101 PRO A O 1
ATOM 787 N N . PHE A 1 102 ? -2.585 -10.879 14.215 1.00 92.88 102 PHE A N 1
ATOM 788 C CA . PHE A 1 102 ? -2.788 -9.709 13.348 1.00 92.88 102 PHE A CA 1
ATOM 789 C C . PHE A 1 102 ? -3.429 -10.053 11.992 1.00 92.88 102 PHE A C 1
ATOM 791 O O . PHE A 1 102 ? -3.748 -9.152 11.219 1.00 92.88 102 PHE A O 1
ATOM 798 N N . ARG A 1 103 ? -3.656 -11.342 11.695 1.00 95.00 103 ARG A N 1
ATOM 799 C CA . ARG A 1 103 ? -4.500 -11.798 10.581 1.00 95.00 103 ARG A CA 1
ATOM 800 C C . ARG A 1 103 ? -5.930 -12.101 11.046 1.00 95.00 103 ARG A C 1
ATOM 802 O O . ARG A 1 103 ? -6.422 -13.209 10.859 1.00 95.00 103 ARG A O 1
ATOM 809 N N . SER A 1 104 ? -6.576 -11.137 11.695 1.00 94.06 104 SER A N 1
ATOM 810 C CA . SER A 1 104 ? -7.853 -11.330 12.397 1.00 94.06 104 SER A CA 1
ATOM 811 C C . SER A 1 104 ? -9.112 -11.110 11.549 1.00 94.06 104 SER A C 1
ATOM 813 O O . SER A 1 104 ? -10.196 -11.514 11.968 1.00 94.06 104 SER A O 1
ATOM 815 N N . LEU A 1 105 ? -9.003 -10.510 10.356 1.00 95.81 105 LEU A N 1
ATOM 816 C CA . LEU A 1 105 ? -10.148 -10.234 9.480 1.00 95.81 105 LEU A CA 1
ATOM 817 C C . LEU A 1 105 ? -10.653 -11.502 8.776 1.00 95.81 105 LEU A C 1
ATOM 819 O O . LEU A 1 105 ? -9.940 -12.076 7.955 1.00 95.81 105 LEU A O 1
ATOM 823 N N . MET A 1 106 ? -11.898 -11.909 9.026 1.00 93.62 106 MET A N 1
ATOM 824 C CA . MET A 1 106 ? -12.459 -13.195 8.586 1.00 93.62 106 MET A CA 1
ATOM 825 C C . MET A 1 106 ? -13.434 -13.058 7.406 1.00 93.62 106 MET A C 1
ATOM 827 O O . MET A 1 106 ? -13.087 -13.443 6.288 1.00 93.62 106 MET A O 1
ATOM 831 N N . ASP A 1 107 ? -14.638 -12.515 7.631 1.00 95.12 107 ASP A N 1
ATOM 832 C CA . ASP A 1 107 ? -15.629 -12.258 6.570 1.00 95.12 107 ASP A CA 1
ATOM 833 C C . ASP A 1 107 ? -15.503 -10.810 6.111 1.00 95.12 107 ASP A C 1
ATOM 835 O O . ASP A 1 107 ? -15.809 -9.889 6.863 1.00 95.12 107 ASP A O 1
ATOM 839 N N . ASN A 1 108 ? -15.025 -10.608 4.886 1.00 96.75 108 ASN A N 1
ATOM 840 C CA . ASN A 1 108 ? -14.668 -9.295 4.372 1.00 96.75 108 ASN A CA 1
ATOM 841 C C . ASN A 1 108 ? -15.464 -8.997 3.110 1.00 96.75 108 ASN A C 1
ATOM 843 O O . ASN A 1 108 ? -15.433 -9.758 2.142 1.00 96.75 108 ASN A O 1
ATOM 847 N N . LYS A 1 109 ? -16.137 -7.850 3.082 1.00 96.62 109 LYS A N 1
ATOM 848 C CA . LYS A 1 109 ? -16.894 -7.374 1.924 1.00 96.62 109 LYS A CA 1
ATOM 849 C C . LYS A 1 109 ? -16.512 -5.936 1.626 1.00 96.62 109 LYS A C 1
ATOM 851 O O . LYS A 1 109 ? -16.318 -5.128 2.532 1.00 96.62 109 LYS A O 1
ATOM 856 N N . ARG A 1 110 ? -16.418 -5.592 0.343 1.00 94.56 110 ARG A N 1
ATOM 857 C CA . ARG A 1 110 ? -15.984 -4.267 -0.115 1.00 94.56 110 ARG A CA 1
ATOM 858 C C . ARG A 1 110 ? -16.907 -3.705 -1.192 1.00 94.56 110 ARG A C 1
ATOM 860 O O . ARG A 1 110 ? -17.285 -4.399 -2.129 1.00 94.56 110 ARG A O 1
ATOM 867 N N . LYS A 1 111 ? -17.167 -2.402 -1.122 1.00 94.06 111 LYS A N 1
ATOM 868 C CA . LYS A 1 111 ? -17.629 -1.561 -2.238 1.00 94.06 111 LYS A CA 1
ATOM 869 C C . LYS A 1 111 ? -16.717 -0.333 -2.323 1.00 94.06 111 LYS A C 1
ATOM 871 O O . LYS A 1 111 ? -15.993 -0.040 -1.380 1.00 94.06 111 LYS A O 1
ATOM 876 N N . LEU A 1 112 ? -16.689 0.388 -3.443 1.00 91.31 112 LEU A N 1
ATOM 877 C CA . LEU A 1 112 ? -15.838 1.579 -3.568 1.00 91.31 112 LEU A CA 1
ATOM 878 C C . LEU A 1 112 ? -16.058 2.543 -2.386 1.00 91.31 112 LEU A C 1
ATOM 880 O O . LEU A 1 112 ? -17.169 3.026 -2.178 1.00 91.31 112 LEU A O 1
ATOM 884 N N . GLY A 1 113 ? -14.997 2.803 -1.617 1.00 92.81 113 GLY A N 1
ATOM 885 C CA . GLY A 1 113 ? -15.034 3.700 -0.462 1.00 92.81 113 GLY A CA 1
ATOM 886 C C . GLY A 1 113 ? -15.661 3.119 0.806 1.00 92.81 113 GLY A C 1
ATOM 887 O O . GLY A 1 113 ? -15.800 3.859 1.777 1.00 92.81 113 GLY A O 1
ATOM 888 N N . ARG A 1 114 ? -16.041 1.834 0.824 1.00 95.50 114 ARG A N 1
ATOM 889 C CA . ARG A 1 114 ? -16.640 1.169 1.989 1.00 95.50 114 ARG A CA 1
ATOM 890 C C . ARG A 1 114 ? -16.157 -0.270 2.157 1.00 95.50 114 ARG A C 1
ATOM 892 O O . ARG A 1 114 ? -16.052 -1.012 1.182 1.00 95.50 114 ARG A O 1
ATOM 899 N N . ALA A 1 115 ? -15.952 -0.693 3.394 1.00 96.88 115 ALA A N 1
ATOM 900 C CA . ALA A 1 115 ? -15.733 -2.092 3.736 1.00 96.88 115 ALA A CA 1
ATOM 901 C C . ALA A 1 115 ? -16.611 -2.485 4.924 1.00 96.88 115 ALA A C 1
ATOM 903 O O . ALA A 1 115 ? -16.862 -1.666 5.799 1.00 96.88 115 ALA A O 1
ATOM 904 N N . ALA A 1 116 ? -17.081 -3.725 4.918 1.00 96.75 116 ALA A N 1
ATOM 905 C CA . ALA A 1 116 ? -17.791 -4.353 6.019 1.00 96.75 116 ALA A CA 1
ATOM 906 C C . ALA A 1 116 ? -17.035 -5.641 6.335 1.00 96.75 116 ALA A C 1
ATOM 908 O O . ALA A 1 116 ? -16.877 -6.490 5.453 1.00 96.75 116 ALA A O 1
ATOM 909 N N . CYS A 1 117 ? -16.502 -5.742 7.547 1.00 96.44 117 CYS A N 1
ATOM 910 C CA . CYS A 1 117 ? -15.617 -6.829 7.946 1.00 96.44 117 CYS A CA 1
ATOM 911 C C . CYS A 1 117 ? -16.084 -7.446 9.263 1.00 96.44 117 CYS A C 1
ATOM 913 O O . CYS A 1 117 ? -16.539 -6.738 10.157 1.00 96.44 117 CYS A O 1
ATOM 915 N N . VAL A 1 118 ? -15.910 -8.752 9.409 1.00 95.81 118 VAL A N 1
ATOM 916 C CA . VAL A 1 118 ? -16.012 -9.454 10.689 1.00 95.81 118 VAL A CA 1
ATOM 917 C C . VAL A 1 118 ? -14.607 -9.824 11.126 1.00 95.81 118 VAL A C 1
ATOM 919 O O . VAL A 1 118 ? -13.839 -10.372 10.336 1.00 95.81 118 VAL A O 1
ATOM 922 N N . THR A 1 119 ? -14.268 -9.534 12.375 1.00 94.62 119 THR A N 1
ATOM 923 C CA . THR A 1 119 ? -12.965 -9.859 12.954 1.00 94.62 119 THR A CA 1
ATOM 924 C C . THR A 1 119 ? -13.113 -10.750 14.172 1.00 94.62 119 THR A C 1
ATOM 926 O O . THR A 1 119 ? -14.057 -10.606 14.953 1.00 94.62 119 THR A O 1
ATOM 929 N N . GLN A 1 120 ? -12.157 -11.658 14.332 1.00 91.88 120 GLN A N 1
ATOM 930 C CA . GLN A 1 120 ? -11.962 -12.388 15.574 1.00 91.88 120 GLN A CA 1
ATOM 931 C C . GLN A 1 120 ? -11.157 -11.502 16.528 1.00 91.88 120 GLN A C 1
ATOM 933 O O . GLN A 1 120 ? -10.070 -11.038 16.177 1.00 91.88 120 GLN A O 1
ATOM 938 N N . ARG A 1 121 ? -11.664 -11.281 17.742 1.00 88.94 121 ARG A N 1
ATOM 939 C CA . ARG A 1 121 ? -10.912 -10.555 18.768 1.00 88.94 121 ARG A CA 1
ATOM 940 C C . ARG A 1 121 ? -9.631 -11.284 19.138 1.00 88.94 121 ARG A C 1
ATOM 942 O O . ARG A 1 121 ? -9.530 -12.506 19.011 1.00 88.94 121 ARG A O 1
ATOM 949 N N . ALA A 1 122 ? -8.664 -10.518 19.630 1.00 87.06 122 ALA A N 1
ATOM 950 C CA . ALA A 1 122 ? -7.373 -11.032 20.059 1.00 87.06 122 ALA A CA 1
ATOM 951 C C . ALA A 1 122 ? -7.507 -12.247 20.992 1.00 87.06 122 ALA A C 1
ATOM 953 O O . ALA A 1 122 ? -8.056 -12.148 22.087 1.00 87.06 122 ALA A O 1
ATOM 954 N N . ASN A 1 123 ? -6.956 -13.387 20.575 1.00 81.38 123 ASN A N 1
ATOM 955 C CA . ASN A 1 123 ? -6.817 -14.565 21.426 1.00 81.38 123 ASN A CA 1
ATOM 956 C C . ASN A 1 123 ? -5.448 -14.521 22.120 1.00 81.38 123 ASN A C 1
ATOM 958 O O . ASN A 1 123 ? -4.492 -15.157 21.674 1.00 81.38 123 ASN A O 1
ATOM 962 N N . ALA A 1 124 ? -5.343 -13.682 23.149 1.00 77.81 124 ALA A N 1
ATOM 963 C CA . ALA A 1 124 ? -4.129 -13.469 23.929 1.00 77.81 124 ALA A CA 1
ATOM 964 C C . ALA A 1 124 ? -4.450 -13.483 25.431 1.00 77.81 124 ALA A C 1
ATOM 966 O O . ALA A 1 124 ? -5.569 -13.169 25.836 1.00 77.81 124 ALA A O 1
ATOM 967 N N . SER A 1 125 ? -3.479 -13.859 26.268 1.00 76.75 125 SER A N 1
ATOM 968 C CA . SER A 1 125 ? -3.668 -13.979 27.724 1.00 76.75 125 SER A CA 1
ATOM 969 C C . SER A 1 125 ? -3.995 -12.652 28.415 1.00 76.75 125 SER A C 1
ATOM 971 O O . SER A 1 125 ? -4.565 -12.646 29.498 1.00 76.75 125 SER A O 1
ATOM 973 N N . ASP A 1 126 ? -3.617 -11.535 27.801 1.00 79.38 126 ASP A N 1
ATOM 974 C CA . ASP A 1 126 ? -3.853 -10.164 28.250 1.00 79.38 126 ASP A CA 1
ATOM 975 C C . ASP A 1 126 ? -5.106 -9.526 27.626 1.00 79.38 126 ASP A C 1
ATOM 977 O O . ASP A 1 126 ? -5.417 -8.375 27.930 1.00 79.38 126 ASP A O 1
ATOM 981 N N . ARG A 1 127 ? -5.865 -10.267 26.803 1.00 77.94 127 ARG A N 1
ATOM 982 C CA . ARG A 1 127 ? -7.109 -9.796 26.170 1.00 77.94 127 ARG A CA 1
ATOM 983 C C . ARG A 1 127 ? -8.059 -9.156 27.180 1.00 77.94 127 ARG A C 1
ATOM 985 O O . ARG A 1 127 ? -8.562 -8.068 26.930 1.00 77.94 127 ARG A O 1
ATOM 992 N N . ASP A 1 128 ? -8.294 -9.822 28.306 1.00 80.12 128 ASP A N 1
ATOM 993 C CA . ASP A 1 128 ? -9.279 -9.378 29.298 1.00 80.12 128 ASP A CA 1
ATOM 994 C C . ASP A 1 128 ? -8.765 -8.233 30.188 1.00 80.12 128 ASP A C 1
ATOM 996 O O . ASP A 1 128 ? -9.535 -7.647 30.947 1.00 80.12 128 ASP A O 1
ATOM 1000 N N . ALA A 1 129 ? -7.478 -7.876 30.087 1.00 85.25 129 ALA A N 1
ATOM 1001 C CA . ALA A 1 129 ? -6.895 -6.757 30.827 1.00 85.25 129 ALA A CA 1
ATOM 1002 C C . ALA A 1 129 ? -7.192 -5.393 30.180 1.00 85.25 129 ALA A C 1
ATOM 1004 O O . ALA A 1 129 ? -7.011 -4.355 30.819 1.00 85.25 129 ALA A O 1
ATOM 1005 N N . VAL A 1 130 ? -7.636 -5.374 28.918 1.00 89.38 130 VAL A N 1
ATOM 1006 C CA . VAL A 1 130 ? -7.882 -4.149 28.148 1.00 89.38 130 VAL A CA 1
ATOM 1007 C C . VAL A 1 130 ? -9.219 -4.211 27.414 1.00 89.38 130 VAL A C 1
ATOM 1009 O O . VAL A 1 130 ? -9.631 -5.248 26.907 1.00 89.38 130 VAL A O 1
ATOM 1012 N N . LEU A 1 131 ? -9.907 -3.070 27.298 1.00 88.81 131 LEU A N 1
ATOM 1013 C CA . LEU A 1 131 ? -11.175 -3.009 26.556 1.00 88.81 131 LEU A CA 1
ATOM 1014 C C . LEU A 1 131 ? -10.980 -3.282 25.060 1.00 88.81 131 LEU A C 1
ATOM 1016 O O . LEU A 1 131 ? -11.788 -3.979 24.451 1.00 88.81 131 LEU A O 1
ATOM 1020 N N . VAL A 1 132 ? -9.902 -2.752 24.477 1.00 91.69 132 VAL A N 1
ATOM 1021 C CA . VAL A 1 132 ? -9.554 -2.898 23.058 1.00 91.69 132 VAL A CA 1
ATOM 1022 C C . VAL A 1 132 ? -8.097 -3.333 22.970 1.00 91.69 132 VAL A C 1
ATOM 1024 O O . VAL A 1 132 ? -7.206 -2.588 23.377 1.00 91.69 132 VAL A O 1
ATOM 1027 N N . HIS A 1 133 ? -7.853 -4.534 22.447 1.00 92.88 133 HIS A N 1
ATOM 1028 C CA . HIS A 1 133 ? -6.499 -5.052 22.279 1.00 92.88 133 HIS A CA 1
ATOM 1029 C C . HIS A 1 133 ? -5.827 -4.431 21.040 1.00 92.88 133 HIS A C 1
ATOM 1031 O O . HIS A 1 133 ? -6.501 -4.036 20.089 1.00 92.88 133 HIS A O 1
ATOM 1037 N N . ALA A 1 134 ? -4.492 -4.374 20.998 1.00 91.56 134 ALA A N 1
ATOM 1038 C CA . ALA A 1 134 ? -3.761 -3.789 19.865 1.00 91.56 134 ALA A CA 1
ATOM 1039 C C . ALA A 1 134 ? -4.076 -4.482 18.523 1.00 91.56 134 ALA A C 1
ATOM 1041 O O . ALA A 1 134 ? -4.211 -3.822 17.499 1.00 91.56 134 ALA A O 1
ATOM 1042 N N . VAL A 1 135 ? -4.261 -5.805 18.550 1.00 92.88 135 VAL A N 1
ATOM 1043 C CA . VAL A 1 135 ? -4.717 -6.611 17.399 1.00 92.88 135 VAL A CA 1
ATOM 1044 C C . VAL A 1 135 ? -6.105 -6.180 16.916 1.00 92.88 135 VAL A C 1
ATOM 1046 O O . VAL A 1 135 ? -6.334 -6.100 15.712 1.00 92.88 135 VAL A O 1
ATOM 1049 N N . ASP A 1 136 ? -7.020 -5.881 17.843 1.00 93.81 136 ASP A N 1
ATOM 1050 C CA . ASP A 1 136 ? -8.374 -5.426 17.515 1.00 93.81 136 ASP A CA 1
ATOM 1051 C C . ASP A 1 136 ? -8.313 -4.057 16.826 1.00 93.81 136 ASP A C 1
ATOM 1053 O O . ASP A 1 136 ? -8.972 -3.833 15.814 1.00 93.81 136 ASP A O 1
ATOM 1057 N N . LEU A 1 137 ? -7.488 -3.147 17.357 1.00 94.75 137 LEU A N 1
ATOM 1058 C CA . LEU A 1 137 ? -7.302 -1.804 16.810 1.00 94.75 137 LEU A CA 1
ATOM 1059 C C . LEU A 1 137 ? -6.629 -1.830 15.430 1.00 94.75 137 LEU A C 1
ATOM 1061 O O . LEU A 1 137 ? -7.046 -1.104 14.529 1.00 94.75 137 LEU A O 1
ATOM 1065 N N . ASP A 1 138 ? -5.623 -2.684 15.236 1.00 95.44 138 ASP A N 1
ATOM 1066 C CA . ASP A 1 138 ? -4.958 -2.833 13.940 1.00 95.44 138 ASP A CA 1
ATOM 1067 C C . ASP A 1 138 ? -5.904 -3.420 12.880 1.00 95.44 138 ASP A C 1
ATOM 1069 O O . ASP A 1 138 ? -5.922 -2.954 11.741 1.00 95.44 138 ASP A O 1
ATOM 1073 N N . ALA A 1 139 ? -6.793 -4.344 13.265 1.00 96.19 139 ALA A N 1
ATOM 1074 C CA . ALA A 1 139 ? -7.843 -4.851 12.380 1.00 96.19 139 ALA A CA 1
ATOM 1075 C C . ALA A 1 139 ? -8.759 -3.728 11.852 1.00 96.19 139 ALA A C 1
ATOM 1077 O O . ALA A 1 139 ? -9.155 -3.753 10.685 1.00 96.19 139 ALA A O 1
ATOM 1078 N N . MET A 1 140 ? -9.037 -2.699 12.666 1.00 97.06 140 MET A N 1
ATOM 1079 C CA . MET A 1 140 ? -9.787 -1.513 12.226 1.00 97.06 140 MET A CA 1
ATOM 1080 C C . MET A 1 140 ? -9.011 -0.743 11.145 1.00 97.06 140 MET A C 1
ATOM 1082 O O . MET A 1 140 ? -9.586 -0.323 10.142 1.00 97.06 140 MET A O 1
ATOM 1086 N N . PHE A 1 141 ? -7.689 -0.598 11.284 1.00 96.69 141 PHE A N 1
ATOM 1087 C CA . PHE A 1 141 ? -6.845 0.041 10.265 1.00 96.69 141 PHE A CA 1
ATOM 1088 C C . PHE A 1 141 ? -6.755 -0.779 8.971 1.00 96.69 141 PHE A C 1
ATOM 1090 O O . PHE A 1 141 ? -6.794 -0.217 7.867 1.00 96.69 141 PHE A O 1
ATOM 1097 N N . GLN A 1 142 ? -6.689 -2.105 9.092 1.00 96.94 142 GLN A N 1
ATOM 1098 C CA . GLN A 1 142 ? -6.744 -3.025 7.958 1.00 96.94 142 GLN A CA 1
ATOM 1099 C C . GLN A 1 142 ? -8.088 -2.909 7.217 1.00 96.94 142 GLN A C 1
ATOM 1101 O O . GLN A 1 142 ? -8.104 -2.848 5.986 1.00 96.94 142 GLN A O 1
ATOM 1106 N N . ALA A 1 143 ? -9.206 -2.776 7.939 1.00 97.19 143 ALA A N 1
ATOM 1107 C CA . ALA A 1 143 ? -10.532 -2.579 7.353 1.00 97.19 143 ALA A CA 1
ATOM 1108 C C . ALA A 1 143 ? -10.654 -1.238 6.594 1.00 97.19 143 ALA A C 1
ATOM 1110 O O . ALA A 1 143 ? -11.194 -1.201 5.483 1.00 97.19 143 ALA A O 1
ATOM 1111 N N . ILE A 1 144 ? -10.053 -0.149 7.100 1.00 97.44 144 ILE A N 1
ATOM 1112 C CA . ILE A 1 144 ? -9.952 1.123 6.352 1.00 97.44 144 ILE A CA 1
ATOM 1113 C C . ILE A 1 144 ? -9.142 0.937 5.063 1.00 97.44 144 ILE A C 1
ATOM 1115 O O . ILE A 1 144 ? -9.533 1.426 3.999 1.00 97.44 144 ILE A O 1
ATOM 1119 N N . SER A 1 145 ? -8.033 0.201 5.134 1.00 95.56 145 SER A N 1
ATOM 1120 C CA . SER A 1 145 ? -7.199 -0.103 3.964 1.00 95.56 145 SER A CA 1
ATOM 1121 C C . SER A 1 145 ? -7.961 -0.937 2.924 1.00 95.56 145 SER A C 1
ATOM 1123 O O . SER A 1 145 ? -7.814 -0.715 1.721 1.00 95.56 145 SER A O 1
ATOM 1125 N N . LEU A 1 146 ? -8.854 -1.827 3.365 1.00 96.44 146 LEU A N 1
ATOM 1126 C CA . LEU A 1 146 ? -9.742 -2.574 2.477 1.00 96.44 146 LEU A CA 1
ATOM 1127 C C . LEU A 1 146 ? -10.817 -1.687 1.830 1.00 96.44 146 LEU A C 1
ATOM 1129 O O . LEU A 1 146 ? -11.121 -1.834 0.643 1.00 96.44 146 LEU A O 1
ATOM 1133 N N . ALA A 1 147 ? -11.376 -0.721 2.564 1.00 95.44 147 ALA A N 1
ATOM 1134 C CA . ALA A 1 147 ? -12.268 0.276 1.972 1.00 95.44 147 ALA A CA 1
ATOM 1135 C C . ALA A 1 147 ? -11.531 1.067 0.870 1.00 95.44 147 ALA A C 1
ATOM 1137 O O . ALA A 1 147 ? -12.082 1.289 -0.218 1.00 95.44 147 ALA A O 1
ATOM 1138 N N . TYR A 1 148 ? -10.253 1.396 1.109 1.00 94.81 148 TYR A N 1
ATOM 1139 C CA . TYR A 1 148 ? -9.368 2.084 0.165 1.00 94.81 148 TYR A CA 1
ATOM 1140 C C . TYR A 1 148 ? -9.119 1.318 -1.134 1.00 94.81 148 TYR A C 1
ATOM 1142 O O . TYR A 1 148 ? -9.328 1.881 -2.210 1.00 94.81 148 TYR A O 1
ATOM 1150 N N . SER A 1 149 ? -8.738 0.042 -1.072 1.00 93.69 149 SER A N 1
ATOM 1151 C CA . SER A 1 149 ? -8.325 -0.743 -2.245 1.00 93.69 149 SER A CA 1
ATOM 1152 C C . SER A 1 149 ? -8.755 -2.202 -2.132 1.00 93.69 149 SER A C 1
ATOM 1154 O O . SER A 1 149 ? -8.745 -2.798 -1.061 1.00 93.69 149 SER A O 1
ATOM 1156 N N . TYR A 1 150 ? -9.156 -2.782 -3.262 1.00 95.50 150 TYR A N 1
ATOM 1157 C CA . TYR A 1 150 ? -9.443 -4.204 -3.365 1.00 95.50 150 TYR A CA 1
ATOM 1158 C C . TYR A 1 150 ? -8.120 -4.907 -3.632 1.00 95.50 150 TYR A C 1
ATOM 1160 O O . TYR A 1 150 ? -7.359 -4.434 -4.479 1.00 95.50 150 TYR A O 1
ATOM 1168 N N . PRO A 1 151 ? -7.854 -6.051 -2.986 1.00 95.31 151 PRO A N 1
ATOM 1169 C CA . PRO A 1 151 ? -6.598 -6.763 -3.159 1.00 95.31 151 PRO A CA 1
ATOM 1170 C C . PRO A 1 151 ? -6.249 -7.043 -4.629 1.00 95.31 151 PRO A C 1
ATOM 1172 O O . PRO A 1 151 ? -6.893 -7.860 -5.304 1.00 95.31 151 PRO A O 1
ATOM 1175 N N . GLY A 1 152 ? -5.213 -6.360 -5.123 1.00 89.19 152 GLY A N 1
ATOM 1176 C CA . GLY A 1 152 ? -4.741 -6.456 -6.506 1.00 89.19 152 GLY A CA 1
ATOM 1177 C C . GLY A 1 152 ? -5.441 -5.549 -7.531 1.00 89.19 152 GLY A C 1
ATOM 1178 O O . GLY A 1 152 ? -5.201 -5.724 -8.721 1.00 89.19 152 GLY A O 1
ATOM 1179 N N . ASP A 1 153 ? -6.275 -4.580 -7.126 1.00 90.00 153 ASP A N 1
ATOM 1180 C CA . ASP A 1 153 ? -6.866 -3.588 -8.053 1.00 90.00 153 ASP A CA 1
ATOM 1181 C C . ASP A 1 153 ? -5.872 -2.502 -8.517 1.00 90.00 153 ASP A C 1
ATOM 1183 O O . ASP A 1 153 ? -6.169 -1.703 -9.411 1.00 90.00 153 ASP A O 1
ATOM 1187 N N . GLY A 1 154 ? -4.677 -2.490 -7.919 1.00 85.94 154 GLY A N 1
ATOM 1188 C CA . GLY A 1 154 ? -3.602 -1.557 -8.231 1.00 85.94 154 GLY A CA 1
ATOM 1189 C C . GLY A 1 154 ? -3.811 -0.152 -7.663 1.00 85.94 154 GLY A C 1
ATOM 1190 O O . GLY A 1 154 ? -3.121 0.766 -8.100 1.00 85.94 154 GLY A O 1
ATOM 1191 N N . ARG A 1 155 ? -4.750 0.053 -6.727 1.00 87.12 155 ARG A N 1
ATOM 1192 C CA . ARG A 1 155 ? -4.919 1.331 -6.019 1.00 87.12 155 ARG A CA 1
ATOM 1193 C C . ARG A 1 155 ? -3.977 1.439 -4.817 1.00 87.12 155 ARG A C 1
ATOM 1195 O O . ARG A 1 155 ? -3.223 2.405 -4.740 1.00 87.12 155 ARG A O 1
ATOM 1202 N N . LEU A 1 156 ? -3.960 0.446 -3.924 1.00 89.25 156 LEU A N 1
ATOM 1203 C CA . LEU A 1 156 ? -2.953 0.332 -2.864 1.00 89.25 156 LEU A CA 1
ATOM 1204 C C . LEU A 1 156 ? -1.719 -0.392 -3.414 1.00 89.25 156 LEU A C 1
ATOM 1206 O O . LEU A 1 156 ? -1.739 -1.598 -3.634 1.00 89.25 156 LEU A O 1
ATOM 1210 N N . ARG A 1 157 ? -0.662 0.374 -3.696 1.00 85.75 157 ARG A N 1
ATOM 1211 C CA . ARG A 1 157 ? 0.577 -0.128 -4.329 1.00 85.75 157 ARG A CA 1
ATOM 1212 C C . ARG A 1 157 ? 1.813 -0.006 -3.455 1.00 85.75 157 ARG A C 1
ATOM 1214 O O . ARG A 1 157 ? 2.784 -0.716 -3.664 1.00 85.75 157 ARG A O 1
ATOM 1221 N N . ASN A 1 158 ? 1.748 0.888 -2.476 1.00 87.19 158 ASN A N 1
ATOM 1222 C CA . ASN A 1 158 ? 2.828 1.174 -1.549 1.00 87.19 158 ASN A CA 1
ATOM 1223 C C . ASN A 1 158 ? 2.364 0.910 -0.121 1.00 87.19 158 ASN A C 1
ATOM 1225 O O . ASN A 1 158 ? 1.170 1.011 0.182 1.00 87.19 158 ASN A O 1
ATOM 1229 N N . LEU A 1 159 ? 3.321 0.636 0.761 1.00 89.81 159 LEU A N 1
ATOM 1230 C CA . LEU A 1 159 ? 3.080 0.478 2.187 1.00 89.81 159 LEU A CA 1
ATOM 1231 C C . LEU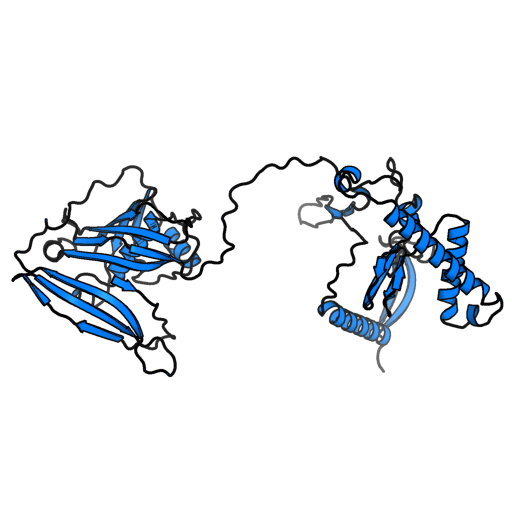 A 1 159 ? 2.612 1.809 2.791 1.00 89.81 159 LEU A C 1
ATOM 1233 O O . LEU A 1 159 ? 3.385 2.767 2.873 1.00 89.81 159 LEU A O 1
ATOM 1237 N N . HIS A 1 160 ? 1.347 1.870 3.204 1.00 91.31 160 HIS A N 1
ATOM 1238 C CA . HIS A 1 160 ? 0.773 3.027 3.884 1.00 91.31 160 HIS A CA 1
ATOM 1239 C C . HIS A 1 160 ? 0.571 2.738 5.368 1.00 91.31 160 HIS A C 1
ATOM 1241 O O . HIS A 1 160 ? -0.081 1.755 5.721 1.00 91.31 160 HIS A O 1
ATOM 1247 N N . LEU A 1 161 ? 1.060 3.626 6.230 1.00 91.88 161 LEU A N 1
ATOM 1248 C CA . LEU A 1 161 ? 0.930 3.494 7.681 1.00 91.88 161 LEU A CA 1
ATOM 1249 C C . LEU A 1 161 ? 0.101 4.643 8.277 1.00 91.88 161 LEU A C 1
ATOM 1251 O O . LEU A 1 161 ? 0.152 5.765 7.753 1.00 91.88 161 LEU A O 1
ATOM 1255 N N . PRO A 1 162 ? -0.651 4.400 9.368 1.00 93.62 162 PRO A N 1
ATOM 1256 C CA . PRO A 1 162 ? -1.308 5.459 10.124 1.00 93.62 162 PRO A CA 1
ATOM 1257 C C . PRO A 1 162 ? -0.282 6.459 10.664 1.00 93.62 162 PRO A C 1
ATOM 1259 O O . PRO A 1 162 ? 0.693 6.083 11.306 1.00 93.62 162 PRO A O 1
ATOM 1262 N N . THR A 1 163 ? -0.512 7.748 10.430 1.00 93.56 163 THR A N 1
ATOM 1263 C CA . THR A 1 163 ? 0.366 8.830 10.928 1.00 93.56 163 THR A CA 1
ATOM 1264 C C . THR A 1 163 ? -0.369 9.831 11.805 1.00 93.56 163 THR A C 1
ATOM 1266 O O . THR A 1 163 ? 0.218 10.542 12.617 1.00 93.56 163 THR A O 1
ATOM 1269 N N . THR A 1 164 ? -1.682 9.943 11.643 1.00 94.75 164 THR A N 1
ATOM 1270 C CA . THR A 1 164 ? -2.511 10.838 12.444 1.00 94.75 164 THR A CA 1
ATOM 1271 C C . THR A 1 164 ? -3.875 10.208 12.608 1.00 94.75 164 THR A C 1
ATOM 1273 O O . THR A 1 164 ? -4.439 9.698 11.645 1.00 94.75 164 THR A O 1
ATOM 1276 N N . ILE A 1 165 ? -4.395 10.261 13.828 1.00 96.31 165 ILE A N 1
ATOM 1277 C CA . ILE A 1 165 ? -5.740 9.806 14.161 1.00 96.31 165 ILE A CA 1
ATOM 1278 C C . ILE A 1 165 ? -6.431 10.960 14.867 1.00 96.31 165 ILE A C 1
ATOM 1280 O O . ILE A 1 165 ? -5.955 11.417 15.913 1.00 96.31 165 ILE A O 1
ATOM 1284 N N . SER A 1 166 ? -7.520 11.468 14.291 1.00 95.81 166 SER A N 1
ATOM 1285 C CA . SER A 1 166 ? -8.230 12.601 14.892 1.00 95.81 166 SER A CA 1
ATOM 1286 C C . SER A 1 166 ? -8.877 12.192 16.207 1.00 95.81 166 SER A C 1
ATOM 1288 O O . SER A 1 166 ? -8.665 12.853 17.228 1.00 95.81 166 SER A O 1
ATOM 1290 N N . LYS A 1 167 ? -9.613 11.074 16.203 1.00 95.25 167 LYS A N 1
ATOM 1291 C CA . LYS A 1 167 ? -10.339 10.608 17.382 1.00 95.25 167 LYS A CA 1
ATOM 1292 C C . LYS A 1 167 ? -10.427 9.090 17.427 1.00 95.25 167 LYS A C 1
ATOM 1294 O O . LYS A 1 167 ? -10.708 8.454 16.421 1.00 95.25 167 LYS A O 1
ATOM 1299 N N . ILE A 1 168 ? -10.239 8.542 18.620 1.00 96.62 168 ILE A N 1
ATOM 1300 C CA . ILE A 1 168 ? -10.664 7.189 18.974 1.00 96.62 168 ILE A CA 1
ATOM 1301 C C . ILE A 1 168 ? -11.627 7.359 20.142 1.00 96.62 168 ILE A C 1
ATOM 1303 O O . ILE A 1 168 ? -11.326 8.088 21.089 1.00 96.62 168 ILE A O 1
ATOM 1307 N N . ARG A 1 169 ? -12.805 6.753 20.046 1.00 96.31 169 ARG A N 1
ATOM 1308 C CA . ARG A 1 169 ? -13.834 6.776 21.085 1.00 96.31 169 ARG A CA 1
ATOM 1309 C C . ARG A 1 169 ? -14.214 5.349 21.429 1.00 96.31 169 ARG A C 1
ATOM 1311 O O . ARG A 1 169 ? -14.400 4.541 20.527 1.00 96.31 169 ARG A O 1
ATOM 1318 N N . VAL A 1 170 ? -14.344 5.063 22.717 1.00 96.06 170 VAL A N 1
ATOM 1319 C CA . VAL A 1 170 ? -14.679 3.736 23.242 1.00 96.06 170 VAL A CA 1
ATOM 1320 C C . VAL A 1 170 ? -15.863 3.903 24.187 1.00 96.06 170 VAL A C 1
ATOM 1322 O O . VAL A 1 170 ? -15.817 4.764 25.063 1.00 96.06 170 VAL A O 1
ATOM 1325 N N . ASN A 1 171 ? -16.921 3.118 23.991 1.00 95.19 171 ASN A N 1
ATOM 1326 C CA . ASN A 1 171 ? -18.082 3.087 24.872 1.00 95.19 171 ASN A CA 1
ATOM 1327 C C . ASN A 1 171 ? -18.054 1.811 25.715 1.00 95.19 171 ASN A C 1
ATOM 1329 O O . ASN A 1 171 ? -18.451 0.742 25.253 1.00 95.19 171 ASN A O 1
ATOM 1333 N N . GLN A 1 172 ? -17.609 1.938 26.963 1.00 92.88 172 GLN A N 1
ATOM 1334 C CA . GLN A 1 172 ? -17.483 0.815 27.889 1.00 92.88 172 GLN A CA 1
ATOM 1335 C C . GLN A 1 172 ? -18.819 0.097 28.157 1.00 92.88 172 GLN A C 1
ATOM 1337 O O . GLN A 1 172 ? -18.834 -1.129 28.232 1.00 92.88 172 GLN A O 1
ATOM 1342 N N . ALA A 1 173 ? -19.944 0.820 28.207 1.00 93.38 173 ALA A N 1
ATOM 1343 C CA . ALA A 1 173 ? -21.256 0.229 28.493 1.00 93.38 173 ALA A CA 1
ATOM 1344 C C . ALA A 1 173 ? -21.675 -0.825 27.448 1.00 93.38 173 ALA A C 1
ATOM 1346 O O . ALA A 1 173 ? -22.355 -1.800 27.770 1.00 93.38 173 ALA A O 1
ATOM 1347 N N . VAL A 1 174 ? -21.239 -0.663 26.192 1.00 94.00 174 VAL A N 1
ATOM 1348 C CA . VAL A 1 174 ? -21.505 -1.632 25.114 1.00 94.00 174 VAL A CA 1
ATOM 1349 C C . VAL A 1 174 ? -20.679 -2.905 25.307 1.00 94.00 174 VAL A C 1
ATOM 1351 O O . VAL A 1 174 ? -21.200 -3.999 25.118 1.00 94.00 174 VAL A O 1
ATOM 1354 N N . PHE A 1 175 ? -19.421 -2.794 25.750 1.00 90.88 175 PHE A N 1
ATOM 1355 C CA . PHE A 1 175 ? -18.593 -3.965 26.071 1.00 90.88 175 PHE A CA 1
ATOM 1356 C C . PHE A 1 175 ? -19.175 -4.782 27.226 1.00 90.88 175 PHE A C 1
ATOM 1358 O O . PHE A 1 175 ? -19.141 -6.012 27.191 1.00 90.88 175 PHE A O 1
ATOM 1365 N N . GLU A 1 176 ? -19.728 -4.110 28.234 1.00 89.88 176 GLU A N 1
ATOM 1366 C CA . GLU A 1 176 ? -20.370 -4.761 29.378 1.00 89.88 176 GLU A CA 1
ATOM 1367 C C . GLU A 1 176 ? -21.665 -5.484 28.988 1.00 89.88 176 GLU A C 1
ATOM 1369 O O . GLU A 1 176 ? -21.934 -6.555 29.526 1.00 89.88 176 GLU A O 1
ATOM 1374 N N . SER A 1 177 ? -22.401 -4.953 28.007 1.00 89.44 177 SER A N 1
ATOM 1375 C CA . SER A 1 177 ? -23.697 -5.482 27.551 1.00 89.44 177 SER A CA 1
ATOM 1376 C C . SER A 1 177 ? -23.607 -6.569 26.467 1.00 89.44 177 SER A C 1
ATOM 1378 O O . SER A 1 177 ? -24.629 -7.152 26.116 1.00 89.44 177 SER A O 1
ATOM 1380 N N . ALA A 1 178 ? -22.424 -6.824 25.902 1.00 88.38 178 ALA A N 1
ATOM 1381 C CA . ALA A 1 178 ? -22.253 -7.761 24.790 1.00 88.38 178 ALA A CA 1
ATOM 1382 C C . ALA A 1 178 ? -22.474 -9.228 25.207 1.00 88.38 178 ALA A C 1
ATOM 1384 O O . ALA A 1 178 ? -21.896 -9.686 26.195 1.00 88.38 178 ALA A O 1
ATOM 1385 N N . GLU A 1 179 ? -23.259 -9.966 24.415 1.00 82.12 179 GLU A N 1
ATOM 1386 C CA . GLU A 1 179 ? -23.573 -11.389 24.643 1.00 82.12 179 GLU A CA 1
ATOM 1387 C C . GLU A 1 179 ? -22.391 -12.303 24.301 1.00 82.12 179 GLU A C 1
ATOM 1389 O O . GLU A 1 179 ? -22.069 -13.230 25.043 1.00 82.12 179 GLU A O 1
ATOM 1394 N N . ASP A 1 180 ? -21.733 -12.008 23.178 1.00 81.00 180 ASP A N 1
ATOM 1395 C CA . ASP A 1 180 ? -20.510 -12.655 22.722 1.00 81.00 180 ASP A CA 1
ATOM 1396 C C . ASP A 1 180 ? -19.440 -11.586 22.503 1.00 81.00 180 ASP A C 1
ATOM 1398 O O . ASP A 1 180 ? -19.653 -10.577 21.824 1.00 81.00 180 ASP A O 1
ATOM 1402 N N . ARG A 1 181 ? -18.276 -11.814 23.109 1.00 79.62 181 ARG A N 1
ATOM 1403 C CA . ARG A 1 181 ? -17.128 -10.916 23.024 1.00 79.62 181 ARG A CA 1
ATOM 1404 C C . ARG A 1 181 ? -16.067 -11.432 22.072 1.00 79.62 181 ARG A C 1
ATOM 1406 O O . ARG A 1 181 ? -15.056 -10.760 21.946 1.00 79.62 181 ARG A O 1
ATOM 1413 N N . ASP A 1 182 ? -16.213 -12.595 21.454 1.00 87.88 182 ASP A N 1
ATOM 1414 C CA . ASP A 1 182 ? -15.162 -13.196 20.631 1.00 87.88 182 ASP A CA 1
ATOM 1415 C C . ASP A 1 182 ? -15.085 -12.591 19.234 1.00 87.88 182 ASP A C 1
ATOM 1417 O O . ASP A 1 182 ? -14.002 -12.528 18.651 1.00 87.88 182 ASP A O 1
ATOM 1421 N N . THR A 1 183 ? -16.198 -12.080 18.717 1.00 92.25 183 THR A N 1
ATOM 1422 C CA . THR A 1 183 ? -16.273 -11.493 17.379 1.00 92.25 183 THR A CA 1
ATOM 1423 C C . THR A 1 183 ? -16.681 -10.024 17.422 1.00 92.25 183 THR A C 1
ATOM 1425 O O . THR A 1 183 ? -17.361 -9.565 18.339 1.00 92.25 183 THR A O 1
ATOM 1428 N N . MET A 1 184 ? -16.234 -9.258 16.425 1.00 93.69 184 MET A N 1
ATOM 1429 C CA . MET A 1 184 ? -16.674 -7.878 16.218 1.00 93.69 184 MET A CA 1
ATOM 1430 C C . MET A 1 184 ? -16.987 -7.641 14.749 1.00 93.69 184 MET A C 1
ATOM 1432 O O . MET A 1 184 ? -16.326 -8.185 13.861 1.00 93.69 184 MET A O 1
ATOM 1436 N N . VAL A 1 185 ? -17.964 -6.780 14.496 1.00 95.50 185 VAL A N 1
ATOM 1437 C CA . VAL A 1 185 ? -18.323 -6.338 13.150 1.00 95.50 185 VAL A CA 1
ATOM 1438 C C . VAL A 1 185 ? -17.859 -4.904 12.959 1.00 95.50 185 VAL A C 1
ATOM 1440 O O . VAL A 1 185 ? -18.050 -4.067 13.834 1.00 95.50 185 VAL A O 1
ATOM 1443 N N . MET A 1 186 ? -17.236 -4.619 11.824 1.00 95.88 186 MET A N 1
ATOM 1444 C CA . MET A 1 186 ? -16.622 -3.332 11.523 1.00 95.88 186 MET A CA 1
ATOM 1445 C C . MET A 1 186 ? -17.150 -2.793 10.205 1.00 95.88 186 MET A C 1
ATOM 1447 O O . MET A 1 186 ? -17.074 -3.477 9.185 1.00 95.88 186 MET A O 1
ATOM 1451 N N . ASP A 1 187 ? -17.617 -1.550 10.221 1.00 96.81 187 ASP A N 1
ATOM 1452 C CA . ASP A 1 187 ? -17.998 -0.823 9.018 1.00 96.81 187 ASP A CA 1
ATOM 1453 C C . ASP A 1 187 ? -17.027 0.347 8.815 1.00 96.81 187 ASP A C 1
ATOM 1455 O O . ASP A 1 187 ? -16.951 1.280 9.617 1.00 96.81 187 ASP A O 1
ATOM 1459 N N . SER A 1 188 ? -16.258 0.289 7.729 1.00 97.06 188 SER A N 1
ATOM 1460 C CA . SER A 1 188 ? -15.237 1.277 7.383 1.00 97.06 188 SER A CA 1
ATOM 1461 C C . SER A 1 188 ? -15.674 2.118 6.193 1.00 97.06 188 SER A C 1
ATOM 1463 O O . SER A 1 188 ? -16.167 1.598 5.189 1.00 97.06 188 SER A O 1
ATOM 1465 N N . ILE A 1 189 ? -15.444 3.427 6.272 1.00 95.94 189 ILE A N 1
ATOM 1466 C CA . ILE A 1 189 ? -15.809 4.392 5.230 1.00 95.94 189 ILE A CA 1
ATOM 1467 C C . ILE A 1 189 ? -14.600 5.272 4.925 1.00 95.94 189 ILE A C 1
ATOM 1469 O O . ILE A 1 189 ? -13.944 5.784 5.832 1.00 95.94 189 ILE A O 1
ATOM 1473 N N . LEU A 1 190 ? -14.308 5.467 3.640 1.00 94.69 190 LEU A N 1
ATOM 1474 C CA . LEU A 1 190 ? -13.306 6.433 3.207 1.00 94.69 190 LEU A CA 1
ATOM 1475 C C . LEU A 1 190 ? -13.860 7.846 3.195 1.00 94.69 190 LEU A C 1
ATOM 1477 O O . LEU A 1 190 ? -14.973 8.103 2.732 1.00 94.69 190 LEU A O 1
ATOM 1481 N N . ASN A 1 191 ? -13.006 8.775 3.592 1.00 91.31 191 ASN A N 1
ATOM 1482 C CA . ASN A 1 191 ? -13.275 10.191 3.452 1.00 91.31 191 ASN A CA 1
ATOM 1483 C C . ASN A 1 191 ? -12.871 10.642 2.040 1.00 91.31 191 ASN A C 1
ATOM 1485 O O . ASN A 1 191 ? -11.905 10.108 1.485 1.00 91.31 191 ASN A O 1
ATOM 1489 N N . PRO A 1 192 ? -13.581 11.616 1.444 1.00 82.44 192 PRO A N 1
ATOM 1490 C CA . PRO A 1 192 ? -13.211 12.163 0.144 1.00 82.44 192 PRO A CA 1
ATOM 1491 C C . PRO A 1 192 ? -11.753 12.642 0.139 1.00 82.44 192 PRO A C 1
ATOM 1493 O O . PRO A 1 192 ? -11.339 13.419 1.002 1.00 82.44 192 PRO A O 1
ATOM 1496 N N . GLU A 1 193 ? -10.967 12.175 -0.832 1.00 71.44 193 GLU A N 1
ATOM 1497 C CA . GLU A 1 193 ? -9.588 12.628 -1.017 1.00 71.44 193 GLU A CA 1
ATOM 1498 C C . GLU A 1 193 ? -9.595 14.077 -1.523 1.00 71.44 193 GLU A C 1
ATOM 1500 O O . GLU A 1 193 ? -10.033 14.351 -2.636 1.00 71.44 193 GLU A O 1
ATOM 1505 N N . ASN A 1 194 ? -9.094 15.006 -0.706 1.00 58.91 194 ASN A N 1
ATOM 1506 C CA . ASN A 1 194 ? -8.773 16.368 -1.132 1.00 58.91 194 ASN A CA 1
ATOM 1507 C C . ASN A 1 194 ? -7.246 16.525 -1.095 1.00 58.91 194 ASN A C 1
ATOM 1509 O O . ASN A 1 194 ? -6.660 17.014 -0.121 1.00 58.91 194 ASN A O 1
ATOM 1513 N N . THR A 1 195 ? -6.578 15.942 -2.088 1.00 58.81 195 THR A N 1
ATOM 1514 C CA . THR A 1 195 ? -5.116 15.880 -2.184 1.00 58.81 195 THR A CA 1
ATOM 1515 C C . THR A 1 195 ? -4.639 16.344 -3.546 1.00 58.81 195 THR A C 1
ATOM 1517 O O . THR A 1 195 ? -5.100 15.865 -4.574 1.00 58.81 195 THR A O 1
ATOM 1520 N N . GLU A 1 196 ? -3.634 17.221 -3.545 1.00 55.88 196 GLU A N 1
ATOM 1521 C CA . GLU A 1 196 ? -2.933 17.665 -4.759 1.00 55.88 196 GLU A CA 1
ATOM 1522 C C . GLU A 1 196 ? -2.216 16.508 -5.482 1.00 55.88 196 GLU A C 1
ATOM 1524 O O . GLU A 1 196 ? -1.943 16.594 -6.675 1.00 55.88 196 GLU A O 1
ATOM 1529 N N . LYS A 1 197 ? -1.924 15.410 -4.764 1.00 65.31 197 LYS A N 1
ATOM 1530 C CA . LYS A 1 197 ? -1.308 14.182 -5.288 1.00 65.31 197 LYS A CA 1
ATOM 1531 C C . LYS A 1 197 ? -2.156 12.953 -4.926 1.00 65.31 197 LYS A C 1
ATOM 1533 O O . LYS A 1 197 ? -2.012 12.438 -3.806 1.00 65.31 197 LYS A O 1
ATOM 1538 N N . PRO A 1 198 ? -3.030 12.482 -5.831 1.00 68.12 198 PRO A N 1
ATOM 1539 C CA . PRO A 1 198 ? -3.813 11.262 -5.639 1.00 68.12 198 PRO A CA 1
ATOM 1540 C C . PRO A 1 198 ? -2.915 10.065 -5.296 1.00 68.12 198 PRO A C 1
ATOM 1542 O O . PRO A 1 198 ? -1.840 9.910 -5.870 1.00 68.12 198 PRO A O 1
ATOM 1545 N N . GLY A 1 199 ? -3.325 9.228 -4.340 1.00 72.00 199 GLY A N 1
ATOM 1546 C CA . GLY A 1 199 ? -2.575 8.017 -3.963 1.00 72.00 199 GLY A CA 1
ATOM 1547 C C . GLY A 1 199 ? -1.340 8.216 -3.068 1.00 72.00 199 GLY A C 1
ATOM 1548 O O . GLY A 1 199 ? -0.695 7.236 -2.714 1.00 72.00 199 GLY A O 1
ATOM 1549 N N . SER A 1 200 ? -1.017 9.452 -2.666 1.00 79.88 200 SER A N 1
ATOM 1550 C CA . SER A 1 200 ? 0.050 9.736 -1.681 1.00 79.88 200 SER A CA 1
ATOM 1551 C C . SER A 1 200 ? -0.388 9.534 -0.223 1.00 79.88 200 SER A C 1
ATOM 1553 O O . SER A 1 200 ? 0.430 9.291 0.669 1.00 79.88 200 SER A O 1
ATOM 1555 N N . ARG A 1 201 ? -1.691 9.679 0.026 1.00 88.50 201 ARG A N 1
ATOM 1556 C CA . ARG A 1 201 ? -2.344 9.442 1.311 1.00 88.50 201 ARG A CA 1
ATOM 1557 C C . ARG A 1 201 ? -3.809 9.112 1.086 1.00 88.50 201 ARG A C 1
ATOM 1559 O O . ARG A 1 201 ? -4.396 9.548 0.098 1.00 88.50 201 ARG A O 1
ATOM 1566 N N . PHE A 1 202 ? -4.411 8.449 2.059 1.00 92.50 202 PHE A N 1
ATOM 1567 C CA . PHE A 1 202 ? -5.859 8.314 2.148 1.00 92.50 202 PHE A CA 1
ATOM 1568 C C . PHE A 1 202 ? -6.321 8.466 3.590 1.00 92.50 202 PHE A C 1
ATOM 1570 O O . PHE A 1 202 ? -5.524 8.460 4.533 1.00 92.50 202 PHE A O 1
ATOM 1577 N N . THR A 1 203 ? -7.619 8.689 3.763 1.00 94.88 203 THR A N 1
ATOM 1578 C CA . THR A 1 203 ? -8.213 8.899 5.079 1.00 94.88 203 THR A CA 1
ATOM 1579 C C . THR A 1 203 ? -9.513 8.131 5.185 1.00 94.88 203 THR A C 1
ATOM 1581 O O . THR A 1 203 ? -10.287 8.091 4.229 1.00 94.88 203 THR A O 1
ATOM 1584 N N . GLY A 1 204 ? -9.758 7.523 6.338 1.00 95.69 204 GLY A N 1
ATOM 1585 C CA . GLY A 1 204 ? -11.004 6.815 6.585 1.00 95.69 204 GLY A CA 1
ATOM 1586 C C . GLY A 1 204 ? -11.367 6.753 8.055 1.00 95.69 204 GLY A C 1
ATOM 1587 O O . GLY A 1 204 ? -10.583 7.137 8.926 1.00 95.69 204 GLY A O 1
ATOM 1588 N N . ASN A 1 205 ? -12.581 6.275 8.287 1.00 97.00 205 ASN A N 1
ATOM 1589 C CA . ASN A 1 205 ? -13.168 6.067 9.599 1.00 97.00 205 ASN A CA 1
ATOM 1590 C C . ASN A 1 205 ? -13.610 4.605 9.716 1.00 97.00 205 ASN A C 1
ATOM 1592 O O . ASN A 1 205 ? -13.782 3.919 8.703 1.00 97.00 205 ASN A O 1
ATOM 1596 N N . THR A 1 206 ? -13.791 4.116 10.934 1.00 97.31 206 THR A N 1
ATOM 1597 C CA . THR A 1 206 ? -14.333 2.780 11.203 1.00 97.31 206 THR A CA 1
ATOM 1598 C C . THR A 1 206 ? -15.149 2.784 12.477 1.00 97.31 206 THR A C 1
ATOM 1600 O O . THR A 1 206 ? -14.664 3.234 13.514 1.00 97.31 206 THR A O 1
ATOM 1603 N N . ASP A 1 207 ? -16.355 2.239 12.379 1.00 97.44 207 ASP A N 1
ATOM 1604 C CA . ASP A 1 207 ? -17.234 1.973 13.509 1.00 97.44 207 ASP A CA 1
ATOM 1605 C C . ASP A 1 207 ? -17.262 0.468 13.783 1.00 97.44 207 ASP A C 1
ATOM 1607 O O . ASP A 1 207 ? -17.305 -0.343 12.854 1.00 97.44 207 ASP A O 1
ATOM 1611 N N . VAL A 1 208 ? -17.213 0.097 15.061 1.00 96.62 208 VAL A N 1
ATOM 1612 C CA . VAL A 1 208 ? -17.142 -1.294 15.517 1.00 96.62 208 VAL A CA 1
ATOM 1613 C C . VAL A 1 208 ? -18.340 -1.617 16.386 1.00 96.62 208 VAL A C 1
ATOM 1615 O O . VAL A 1 208 ? -18.664 -0.866 17.304 1.00 96.62 208 VAL A O 1
ATOM 1618 N N . TYR A 1 209 ? -18.952 -2.765 16.133 1.00 95.62 209 TYR A N 1
ATOM 1619 C CA . TYR A 1 209 ? -20.162 -3.252 16.778 1.00 95.62 209 TYR A CA 1
ATOM 1620 C C . TYR A 1 209 ? -19.907 -4.640 17.366 1.00 95.62 209 TYR A C 1
ATOM 1622 O O . TYR A 1 209 ? -19.242 -5.475 16.746 1.00 95.62 209 TYR A O 1
ATOM 1630 N N . LEU A 1 210 ? -20.427 -4.873 18.570 1.00 93.62 210 LEU A N 1
ATOM 1631 C CA . LEU A 1 210 ? -20.340 -6.159 19.261 1.00 93.62 210 LEU A CA 1
ATOM 1632 C C . LEU A 1 210 ? -21.616 -6.971 19.043 1.00 93.62 210 LEU A C 1
ATOM 1634 O O . LEU A 1 210 ? -22.691 -6.415 18.809 1.00 93.62 210 LEU A O 1
ATOM 1638 N N . THR A 1 211 ? -21.495 -8.290 19.132 1.00 88.94 211 THR A N 1
ATOM 1639 C CA . THR A 1 211 ? -22.621 -9.208 18.963 1.00 88.94 211 THR A CA 1
ATOM 1640 C C . THR A 1 211 ? -23.694 -8.950 20.024 1.00 88.94 211 THR A C 1
ATOM 1642 O O . THR A 1 211 ? -23.402 -8.861 21.217 1.00 88.94 211 THR A O 1
ATOM 1645 N N . GLY A 1 212 ? -24.944 -8.801 19.575 1.00 86.12 212 GLY A N 1
ATOM 1646 C CA . GLY A 1 212 ? -26.089 -8.468 20.431 1.00 86.12 212 GLY A CA 1
ATOM 1647 C C . GLY A 1 212 ? -26.289 -6.967 20.684 1.00 86.12 212 GLY A C 1
ATOM 1648 O O . GLY A 1 212 ? -27.281 -6.584 21.296 1.00 86.12 212 GLY A O 1
ATOM 1649 N N . CYS A 1 213 ? -25.402 -6.093 20.190 1.00 91.62 213 CYS A N 1
ATOM 1650 C CA . CYS A 1 213 ? -25.508 -4.644 20.375 1.00 91.62 213 CYS A CA 1
ATOM 1651 C C . CYS A 1 213 ? -25.807 -3.914 19.055 1.00 91.62 213 CYS A C 1
ATOM 1653 O O . CYS A 1 213 ? -25.155 -4.147 18.039 1.00 91.62 213 CYS A O 1
ATOM 1655 N N . SER A 1 214 ? -26.770 -2.986 19.073 1.00 92.81 214 SER A N 1
ATOM 1656 C CA . SER A 1 214 ? -27.106 -2.139 17.916 1.00 92.81 214 SER A CA 1
ATOM 1657 C C . SER A 1 214 ? -26.181 -0.927 17.780 1.00 92.81 214 SER A C 1
ATOM 1659 O O . SER A 1 214 ? -25.857 -0.520 16.665 1.00 92.81 214 SER A O 1
ATOM 1661 N N . ASN A 1 215 ? -25.751 -0.339 18.897 1.00 96.38 215 ASN A N 1
ATOM 1662 C CA . ASN A 1 215 ? -24.891 0.844 18.938 1.00 96.38 215 ASN A CA 1
ATOM 1663 C C . ASN A 1 215 ? -23.403 0.492 18.830 1.00 96.38 215 ASN A C 1
ATOM 1665 O O . ASN A 1 215 ? -22.967 -0.579 19.255 1.00 96.38 215 ASN A O 1
ATOM 1669 N N . ALA A 1 216 ? -22.610 1.416 18.282 1.00 96.25 216 ALA A N 1
ATOM 1670 C CA . ALA A 1 216 ? -21.170 1.215 18.156 1.00 96.25 216 ALA A CA 1
ATOM 1671 C C . ALA A 1 216 ? -20.481 1.143 19.533 1.00 96.25 216 ALA A C 1
ATOM 1673 O O . ALA A 1 216 ? -20.756 1.934 20.435 1.00 96.25 216 ALA A O 1
ATOM 1674 N N . ALA A 1 217 ? -19.534 0.218 19.671 1.00 95.88 217 ALA A N 1
ATOM 1675 C CA . ALA A 1 217 ? -18.657 0.076 20.829 1.00 95.88 217 ALA A CA 1
ATOM 1676 C C . ALA A 1 217 ? -17.384 0.923 20.688 1.00 95.88 217 ALA A C 1
ATOM 1678 O O . ALA A 1 217 ? -16.906 1.504 21.664 1.00 95.88 217 ALA A O 1
ATOM 1679 N N . VAL A 1 218 ? -16.837 1.015 19.472 1.00 97.12 218 VAL A N 1
ATOM 1680 C CA . VAL A 1 218 ? -15.631 1.798 19.167 1.00 97.12 218 VAL A CA 1
ATOM 1681 C C . VAL A 1 218 ? -15.861 2.606 17.897 1.00 97.12 218 VAL A C 1
ATOM 1683 O O . VAL A 1 218 ? -16.406 2.086 16.929 1.00 97.12 218 VAL A O 1
ATOM 1686 N N . GLN A 1 219 ? -15.426 3.866 17.896 1.00 97.25 219 GLN A N 1
ATOM 1687 C CA . GLN A 1 219 ? -15.378 4.707 16.699 1.00 97.25 219 GLN A CA 1
ATOM 1688 C C . GLN A 1 219 ? -13.960 5.234 16.505 1.00 97.25 219 GLN A C 1
ATOM 1690 O O . GLN A 1 219 ? -13.381 5.846 17.410 1.00 97.25 219 GLN A O 1
ATOM 1695 N N . VAL A 1 220 ? -13.411 5.015 15.318 1.00 97.25 220 VAL A N 1
ATOM 1696 C CA . VAL A 1 220 ? -12.107 5.519 14.898 1.00 97.25 220 VAL A CA 1
ATOM 1697 C C . VAL A 1 220 ? -12.333 6.504 13.761 1.00 97.25 220 VAL A C 1
ATOM 1699 O O . VAL A 1 220 ? -12.743 6.116 12.672 1.00 97.25 220 VAL A O 1
ATOM 1702 N N . ASP A 1 221 ? -12.040 7.779 14.001 1.00 95.38 221 ASP A N 1
ATOM 1703 C CA . ASP A 1 221 ? -12.351 8.874 13.085 1.00 95.38 221 ASP A CA 1
ATOM 1704 C C . ASP A 1 221 ? -11.083 9.506 12.497 1.00 95.38 221 ASP A C 1
ATOM 1706 O O . ASP A 1 221 ? -10.146 9.878 13.217 1.00 95.38 221 ASP A O 1
ATOM 1710 N N . GLN A 1 222 ? -11.110 9.720 11.178 1.00 94.00 222 GLN A N 1
ATOM 1711 C CA . GLN A 1 222 ? -10.105 10.440 10.392 1.00 94.00 222 GLN A CA 1
ATOM 1712 C C . GLN A 1 222 ? -8.688 9.886 10.607 1.00 94.00 222 GLN A C 1
ATOM 1714 O O . GLN A 1 222 ? -7.776 10.604 11.031 1.00 94.00 222 GLN A O 1
ATOM 1719 N N . VAL A 1 223 ? -8.498 8.599 10.313 1.00 96.25 223 VAL A N 1
ATOM 1720 C CA . VAL A 1 223 ? -7.167 7.978 10.285 1.00 96.25 223 VAL A CA 1
ATOM 1721 C C . VAL A 1 223 ? -6.487 8.351 8.981 1.00 96.25 223 VAL A C 1
ATOM 1723 O O . VAL A 1 223 ? -6.956 7.974 7.910 1.00 96.25 223 VAL A O 1
ATOM 1726 N N . ILE A 1 224 ? -5.381 9.083 9.060 1.00 94.44 224 ILE A N 1
ATOM 1727 C CA . ILE A 1 224 ? -4.585 9.478 7.900 1.00 94.44 224 ILE A CA 1
ATOM 1728 C C . ILE A 1 224 ? -3.473 8.457 7.684 1.00 94.44 224 ILE A C 1
ATOM 1730 O O . ILE A 1 224 ? -2.517 8.384 8.463 1.00 94.44 224 ILE A O 1
ATOM 1734 N N . PHE A 1 225 ? -3.576 7.736 6.574 1.00 93.44 225 PHE A N 1
ATOM 1735 C CA . PHE A 1 225 ? -2.575 6.797 6.094 1.00 93.44 225 PHE A CA 1
ATOM 1736 C C . PHE A 1 225 ? -1.640 7.498 5.113 1.00 93.44 225 PHE A C 1
ATOM 1738 O O . PHE A 1 225 ? -2.106 8.081 4.133 1.00 93.44 225 PHE A O 1
ATOM 1745 N N . LYS A 1 226 ? -0.330 7.448 5.360 1.00 91.19 226 LYS A N 1
ATOM 1746 C CA . LYS A 1 226 ? 0.693 8.004 4.460 1.00 91.19 226 LYS A CA 1
ATOM 1747 C C . LYS A 1 226 ? 1.636 6.909 3.990 1.00 91.19 226 LYS A C 1
ATOM 1749 O O . LYS A 1 226 ? 1.941 5.990 4.746 1.00 91.19 226 LYS A O 1
ATOM 1754 N N . VAL A 1 227 ? 2.112 7.041 2.757 1.00 87.75 227 VAL A N 1
ATOM 1755 C CA . VAL A 1 227 ? 3.144 6.163 2.199 1.00 87.75 227 VAL A CA 1
ATOM 1756 C C . VAL A 1 227 ? 4.425 6.253 3.040 1.00 87.75 227 VAL A C 1
ATOM 1758 O O . VAL A 1 227 ? 4.931 7.351 3.268 1.00 87.75 227 VAL A O 1
ATOM 1761 N N . LEU A 1 228 ? 4.965 5.109 3.476 1.00 78.69 228 LEU A N 1
ATOM 1762 C CA . LEU A 1 228 ? 6.221 5.043 4.236 1.00 78.69 228 LEU A CA 1
ATOM 1763 C C . LEU A 1 228 ? 7.437 5.361 3.351 1.00 78.69 228 LEU A C 1
ATOM 1765 O O . LEU A 1 228 ? 8.341 6.088 3.758 1.00 78.69 228 LEU A O 1
ATOM 1769 N N . ARG A 1 229 ? 7.459 4.812 2.131 1.00 65.75 229 ARG A N 1
ATOM 1770 C CA . ARG A 1 229 ? 8.444 5.086 1.076 1.00 65.75 229 ARG A CA 1
ATOM 1771 C C . ARG A 1 229 ? 7.736 4.989 -0.270 1.00 65.75 229 ARG A C 1
ATOM 1773 O O . ARG A 1 229 ? 7.169 3.949 -0.576 1.00 65.75 229 ARG A O 1
ATOM 1780 N N . GLY A 1 230 ? 7.724 6.083 -1.022 1.00 55.75 230 GLY A N 1
ATOM 1781 C CA . GLY A 1 230 ? 7.173 6.139 -2.372 1.00 55.75 230 GLY A CA 1
ATOM 1782 C C . GLY A 1 230 ? 8.216 6.750 -3.288 1.00 55.75 230 GLY A C 1
ATOM 1783 O O . GLY A 1 230 ? 8.754 7.819 -2.997 1.00 55.75 230 GLY A O 1
ATOM 1784 N N . ASP A 1 231 ? 8.543 6.051 -4.358 1.00 53.59 231 ASP A N 1
ATOM 1785 C CA . ASP A 1 231 ? 9.328 6.576 -5.456 1.00 53.59 231 ASP A CA 1
ATOM 1786 C C . ASP A 1 231 ? 8.477 7.550 -6.279 1.00 53.59 231 ASP A C 1
ATOM 1788 O O . ASP A 1 231 ? 7.315 7.312 -6.594 1.00 53.59 231 ASP A O 1
ATOM 1792 N N . ALA A 1 232 ? 9.068 8.686 -6.654 1.00 50.56 232 ALA A N 1
ATOM 1793 C CA . ALA A 1 232 ? 8.399 9.720 -7.446 1.00 50.56 232 ALA A CA 1
ATOM 1794 C C . ALA A 1 232 ? 8.060 9.280 -8.890 1.00 50.56 232 ALA A C 1
ATOM 1796 O O . ALA A 1 232 ? 7.626 10.108 -9.682 1.00 50.56 232 ALA A O 1
ATOM 1797 N N . ASN A 1 233 ? 8.301 8.014 -9.244 1.00 52.50 233 ASN A N 1
ATOM 1798 C CA . ASN A 1 233 ? 8.262 7.502 -10.613 1.00 52.50 233 ASN A CA 1
ATOM 1799 C C . ASN A 1 233 ? 7.246 6.363 -10.819 1.00 52.50 233 ASN A C 1
ATOM 1801 O O . ASN A 1 233 ? 7.180 5.794 -11.908 1.00 52.50 233 ASN A O 1
ATOM 1805 N N . ASP A 1 234 ? 6.459 6.024 -9.797 1.00 58.03 234 ASP A N 1
ATOM 1806 C CA . ASP A 1 234 ? 5.468 4.949 -9.863 1.00 58.03 234 ASP A CA 1
ATOM 1807 C C . ASP A 1 234 ? 4.096 5.482 -10.318 1.00 58.03 234 ASP A C 1
ATOM 1809 O O . ASP A 1 234 ? 3.076 5.325 -9.645 1.00 58.03 234 ASP A O 1
ATOM 1813 N N . ASP A 1 235 ? 4.047 6.165 -11.464 1.00 65.69 235 ASP A N 1
ATOM 1814 C CA . ASP A 1 235 ? 2.779 6.564 -12.082 1.00 65.69 235 ASP A CA 1
ATOM 1815 C C . ASP A 1 235 ? 2.187 5.410 -12.898 1.00 65.69 235 ASP A C 1
ATOM 1817 O O . ASP A 1 235 ? 2.849 4.768 -13.722 1.00 65.69 235 ASP A O 1
ATOM 1821 N N . ARG A 1 236 ? 0.892 5.145 -12.688 1.00 69.44 236 ARG A N 1
ATOM 1822 C CA . ARG A 1 236 ? 0.187 4.046 -13.352 1.00 69.44 236 ARG A CA 1
ATOM 1823 C C . ARG A 1 236 ? -0.018 4.377 -14.833 1.00 69.44 236 ARG A C 1
ATOM 1825 O O . ARG A 1 236 ? -0.911 5.142 -15.196 1.00 69.44 236 ARG A O 1
ATOM 1832 N N . LYS A 1 237 ? 0.749 3.730 -15.710 1.00 75.12 237 LYS A N 1
ATOM 1833 C CA . LYS A 1 237 ? 0.595 3.840 -17.171 1.00 75.12 237 LYS A CA 1
ATOM 1834 C C . LYS A 1 237 ? -0.590 3.004 -17.681 1.00 75.12 237 LYS A C 1
ATOM 1836 O O . LYS A 1 237 ? -0.396 1.983 -18.328 1.00 75.12 237 LYS A O 1
ATOM 1841 N N . ILE A 1 238 ? -1.821 3.399 -17.342 1.00 79.50 238 ILE A N 1
ATOM 1842 C CA . ILE A 1 238 ? -3.052 2.764 -17.869 1.00 79.50 238 ILE A CA 1
ATOM 1843 C C . ILE A 1 238 ? -3.516 3.335 -19.195 1.00 79.50 238 ILE A C 1
ATOM 1845 O O . ILE A 1 238 ? -4.204 2.651 -19.949 1.00 79.50 238 ILE A O 1
ATOM 1849 N N . PHE A 1 239 ? -3.181 4.592 -19.460 1.00 81.12 239 PHE A N 1
ATOM 1850 C CA . PHE A 1 239 ? -3.568 5.239 -20.695 1.00 81.12 239 PHE A CA 1
ATOM 1851 C C . PHE A 1 239 ? -2.584 4.832 -21.781 1.00 81.12 239 PHE A C 1
ATOM 1853 O O . PHE A 1 239 ? -1.375 5.009 -21.645 1.00 81.12 239 PHE A O 1
ATOM 1860 N N . CYS A 1 240 ? -3.126 4.267 -22.850 1.00 82.62 240 CYS A N 1
ATOM 1861 C CA . CYS A 1 240 ? -2.410 4.026 -24.086 1.00 82.62 240 CYS A CA 1
ATOM 1862 C C . CYS A 1 240 ? -3.090 4.830 -25.192 1.00 82.62 240 CYS A C 1
ATOM 1864 O O . CYS A 1 240 ? -4.305 5.029 -25.177 1.00 82.62 240 CYS A O 1
ATOM 1866 N N . THR A 1 241 ? -2.285 5.308 -26.131 1.00 86.88 241 THR A N 1
ATOM 1867 C CA . THR A 1 241 ? -2.755 5.914 -27.374 1.00 86.88 241 THR A CA 1
ATOM 1868 C C . THR A 1 241 ? -2.256 5.067 -28.533 1.00 86.88 241 THR A C 1
ATOM 1870 O O . THR A 1 241 ? -1.210 4.421 -28.436 1.00 86.88 241 THR A O 1
ATOM 1873 N N . MET A 1 242 ? -3.034 5.035 -29.609 1.00 88.75 242 MET A N 1
ATOM 1874 C CA . MET A 1 242 ? -2.614 4.425 -30.862 1.00 88.75 242 MET A CA 1
ATOM 1875 C C . MET A 1 242 ? -1.981 5.511 -31.717 1.00 88.75 242 MET A C 1
ATOM 1877 O O . MET A 1 242 ? -2.683 6.273 -32.382 1.00 88.75 242 MET A O 1
ATOM 1881 N N . ASP A 1 243 ? -0.656 5.566 -31.691 1.00 82.75 243 ASP A N 1
ATOM 1882 C CA . ASP A 1 243 ? 0.098 6.431 -32.587 1.00 82.75 243 ASP A CA 1
ATOM 1883 C C . ASP A 1 243 ? 0.246 5.727 -33.936 1.00 82.75 243 ASP A C 1
ATOM 1885 O O . ASP A 1 243 ? 0.892 4.682 -34.060 1.00 82.75 243 ASP A O 1
ATOM 1889 N N . TYR A 1 244 ? -0.405 6.282 -34.956 1.00 83.69 244 TYR A N 1
ATOM 1890 C CA . TYR A 1 244 ? -0.305 5.771 -36.316 1.00 83.69 244 TYR A CA 1
ATOM 1891 C C . TYR A 1 244 ? 1.040 6.178 -36.908 1.00 83.69 244 TYR A C 1
ATOM 1893 O O . TYR A 1 244 ? 1.323 7.359 -37.098 1.00 83.69 244 TYR A O 1
ATOM 1901 N N . VAL A 1 245 ? 1.857 5.179 -37.218 1.00 79.81 245 VAL A N 1
ATOM 1902 C CA . VAL A 1 245 ? 3.144 5.342 -37.895 1.00 79.81 245 VAL A CA 1
ATOM 1903 C C . VAL A 1 245 ? 3.078 4.742 -39.294 1.00 79.81 245 VAL A C 1
ATOM 1905 O O . VAL A 1 245 ? 2.181 3.957 -39.610 1.00 79.81 245 VAL A O 1
ATOM 1908 N N . LEU A 1 246 ? 4.037 5.109 -40.143 1.00 76.62 246 LEU A N 1
ATOM 1909 C CA . LEU A 1 246 ? 4.150 4.541 -41.482 1.00 76.62 246 LEU A CA 1
ATOM 1910 C C . LEU A 1 246 ? 4.276 3.014 -41.421 1.00 76.62 246 LEU A C 1
ATOM 1912 O O . LEU A 1 246 ? 4.989 2.460 -40.584 1.00 76.62 246 LEU A O 1
ATOM 1916 N N . SER A 1 247 ? 3.612 2.331 -42.353 1.00 80.62 247 SER A N 1
ATOM 1917 C CA . SER A 1 247 ? 3.636 0.866 -42.459 1.00 80.62 247 SER A CA 1
ATOM 1918 C C . SER A 1 247 ? 4.989 0.306 -42.913 1.00 80.62 247 SER A C 1
ATOM 1920 O O . SER A 1 247 ? 5.205 -0.904 -42.857 1.00 80.62 247 SER A O 1
ATOM 1922 N N . ALA A 1 248 ? 5.897 1.167 -43.377 1.00 69.69 248 ALA A N 1
ATOM 1923 C CA . ALA A 1 248 ? 7.272 0.835 -43.714 1.00 69.69 248 ALA A CA 1
ATOM 1924 C C . ALA A 1 248 ? 8.213 1.963 -43.251 1.00 69.69 248 ALA A C 1
ATOM 1926 O O . ALA A 1 248 ? 7.798 3.124 -43.241 1.00 69.69 248 ALA A O 1
ATOM 1927 N N . PRO A 1 249 ? 9.469 1.652 -42.877 1.00 61.25 249 PRO A N 1
ATOM 1928 C CA . PRO A 1 249 ? 10.458 2.677 -42.565 1.00 61.25 249 PRO A CA 1
ATOM 1929 C C . PRO A 1 249 ? 10.722 3.559 -43.789 1.00 61.25 249 PRO A C 1
ATOM 1931 O O . PRO A 1 249 ? 11.079 3.040 -44.846 1.00 61.25 249 PRO A O 1
ATOM 1934 N N . ASP A 1 250 ? 10.605 4.873 -43.619 1.00 76.44 250 ASP A N 1
ATOM 1935 C CA . ASP A 1 250 ? 10.877 5.872 -44.652 1.00 76.44 250 ASP A CA 1
ATOM 1936 C C . ASP A 1 250 ? 11.974 6.823 -44.156 1.00 76.44 250 ASP A C 1
ATOM 1938 O O . ASP A 1 250 ? 11.824 7.509 -43.142 1.00 76.44 250 ASP A O 1
ATOM 1942 N N . GLY A 1 251 ? 13.105 6.822 -44.859 1.00 55.72 251 GLY A N 1
ATOM 1943 C CA . GLY A 1 251 ? 14.282 7.607 -44.504 1.00 55.72 251 GLY A CA 1
ATOM 1944 C C . GLY A 1 251 ? 14.109 9.096 -44.777 1.00 55.72 251 GLY A C 1
ATOM 1945 O O . GLY A 1 251 ? 14.712 9.899 -44.075 1.00 55.72 251 GLY A O 1
ATOM 1946 N N . HIS A 1 252 ? 13.262 9.471 -45.738 1.00 69.69 252 HIS A N 1
ATOM 1947 C CA . HIS A 1 252 ? 12.949 10.868 -46.024 1.00 69.69 252 HIS A CA 1
ATOM 1948 C C . HIS A 1 252 ? 12.056 11.459 -44.941 1.00 69.69 252 HIS A C 1
ATOM 1950 O O . HIS A 1 252 ? 12.316 12.568 -44.490 1.00 69.69 252 HIS A O 1
ATOM 1956 N N . VAL A 1 253 ? 11.057 10.707 -44.469 1.00 73.38 253 VAL A N 1
ATOM 1957 C CA . VAL A 1 253 ? 10.231 11.137 -43.328 1.00 73.38 253 VAL A CA 1
ATOM 1958 C C . VAL A 1 253 ? 11.047 11.147 -42.035 1.00 73.38 253 VAL A C 1
ATOM 1960 O O . VAL A 1 253 ? 10.918 12.067 -41.240 1.00 73.38 253 VAL A O 1
ATOM 1963 N N . ALA A 1 254 ? 11.947 10.181 -41.831 1.00 68.25 254 ALA A N 1
ATOM 1964 C CA . ALA A 1 254 ? 12.831 10.173 -40.662 1.00 68.25 254 ALA A CA 1
ATOM 1965 C C . ALA A 1 254 ? 13.861 11.321 -40.657 1.00 68.25 254 ALA A C 1
ATOM 1967 O O . ALA A 1 254 ? 14.350 11.695 -39.592 1.00 68.25 254 ALA A O 1
ATOM 1968 N N . ALA A 1 255 ? 14.209 11.851 -41.832 1.00 67.94 255 ALA A N 1
ATOM 1969 C CA . ALA A 1 255 ? 15.164 12.941 -42.006 1.00 67.94 255 ALA A CA 1
ATOM 1970 C C . ALA A 1 255 ? 14.503 14.278 -42.380 1.00 67.94 255 ALA A C 1
ATOM 1972 O O . ALA A 1 255 ? 15.223 15.230 -42.665 1.00 67.94 255 ALA A O 1
ATOM 1973 N N . SER A 1 256 ? 13.166 14.379 -42.373 1.00 71.62 256 SER A N 1
ATOM 1974 C CA . SER A 1 256 ? 12.443 15.578 -42.835 1.00 71.62 256 SER A CA 1
ATOM 1975 C C . SER A 1 256 ? 12.818 16.835 -42.057 1.00 71.62 256 SER A C 1
ATOM 1977 O O . SER A 1 256 ? 12.809 17.934 -42.608 1.00 71.62 256 SER A O 1
ATOM 1979 N N . ASP A 1 257 ? 13.184 16.650 -40.790 1.00 74.00 257 ASP A N 1
ATOM 1980 C CA . ASP A 1 257 ? 13.529 17.724 -39.861 1.00 74.00 257 ASP A CA 1
ATOM 1981 C C . ASP A 1 257 ? 15.046 17.982 -39.813 1.00 74.00 257 ASP A C 1
ATOM 1983 O O . ASP A 1 257 ? 15.510 18.883 -39.114 1.00 74.00 257 ASP A O 1
ATOM 1987 N N . ILE A 1 258 ? 15.836 17.194 -40.551 1.00 68.81 258 ILE A N 1
ATOM 1988 C CA . ILE A 1 258 ? 17.289 17.331 -40.648 1.00 68.81 258 ILE A CA 1
ATOM 1989 C C . ILE A 1 258 ? 17.599 18.117 -41.920 1.00 68.81 258 ILE A C 1
ATOM 1991 O O . ILE A 1 258 ? 17.688 17.565 -43.016 1.00 68.81 258 ILE A O 1
ATOM 1995 N N . GLN A 1 259 ? 17.781 19.425 -41.774 1.00 68.62 259 GLN A N 1
ATOM 1996 C CA . GLN A 1 259 ? 18.268 20.262 -42.865 1.00 68.62 259 GLN A CA 1
ATOM 1997 C C . GLN A 1 259 ? 19.789 20.154 -42.948 1.00 68.62 259 GLN A C 1
ATOM 1999 O O . GLN A 1 259 ? 20.482 20.603 -42.041 1.00 68.62 259 GLN A O 1
ATOM 2004 N N . ILE A 1 260 ? 20.297 19.565 -44.035 1.00 69.25 260 ILE A N 1
ATOM 2005 C CA . ILE A 1 260 ? 21.724 19.631 -44.359 1.00 69.25 260 ILE A CA 1
ATOM 2006 C C . ILE A 1 260 ? 21.990 21.017 -44.935 1.00 69.25 260 ILE A C 1
ATOM 2008 O O . ILE A 1 260 ? 21.463 21.376 -45.988 1.00 69.25 260 ILE A O 1
ATOM 2012 N N . THR A 1 261 ? 22.782 21.795 -44.217 1.00 78.00 261 THR A N 1
ATOM 2013 C CA . THR A 1 261 ? 23.162 23.148 -44.616 1.00 78.00 261 THR A CA 1
ATOM 2014 C C . THR A 1 261 ? 24.254 23.126 -45.685 1.00 78.00 261 THR A C 1
ATOM 2016 O O . THR A 1 261 ? 25.030 22.172 -45.797 1.00 78.00 261 THR A O 1
ATOM 2019 N N . ASP A 1 262 ? 24.350 24.204 -46.468 1.00 78.38 262 ASP A N 1
ATOM 2020 C CA . ASP A 1 262 ? 25.423 24.359 -47.457 1.00 78.38 262 ASP A CA 1
ATOM 2021 C C . ASP A 1 262 ? 26.811 24.328 -46.791 1.00 78.38 262 ASP A C 1
ATOM 2023 O O . ASP A 1 262 ? 27.759 23.785 -47.358 1.00 78.38 262 ASP A O 1
ATOM 2027 N N . ASP A 1 263 ? 26.922 24.831 -45.559 1.00 69.50 263 ASP A N 1
ATOM 2028 C CA . ASP A 1 263 ? 28.161 24.821 -44.776 1.00 69.50 263 ASP A CA 1
ATOM 2029 C C . ASP A 1 263 ? 28.604 23.393 -44.421 1.00 69.50 263 ASP A C 1
ATOM 2031 O O . ASP A 1 263 ? 29.774 23.044 -44.582 1.00 69.50 263 ASP A O 1
ATOM 2035 N N . GLU A 1 264 ? 27.677 22.518 -44.023 1.00 65.06 264 GLU A N 1
ATOM 2036 C CA . GLU A 1 264 ? 27.976 21.106 -43.743 1.00 65.06 264 GLU A CA 1
ATOM 2037 C C . GLU A 1 264 ? 28.399 20.345 -45.007 1.00 65.06 264 GLU A C 1
ATOM 2039 O O . GLU A 1 264 ? 29.306 19.505 -44.962 1.00 65.06 264 GLU A O 1
ATOM 2044 N N . MET A 1 265 ? 27.789 20.664 -46.153 1.00 69.31 265 MET A N 1
ATOM 2045 C CA . MET A 1 265 ? 28.188 20.102 -47.445 1.00 69.31 265 MET A CA 1
ATOM 2046 C C . MET A 1 265 ? 29.581 20.579 -47.861 1.00 69.31 265 MET A C 1
ATOM 2048 O O . MET A 1 265 ? 30.404 19.772 -48.304 1.00 69.31 265 MET A O 1
ATOM 2052 N N . ASN A 1 266 ? 29.875 21.867 -47.690 1.00 72.06 266 ASN A N 1
ATOM 2053 C CA . ASN A 1 266 ? 31.191 22.434 -47.975 1.00 72.06 266 ASN A CA 1
ATOM 2054 C C . ASN A 1 266 ? 32.271 21.811 -47.084 1.00 72.06 266 ASN A C 1
ATOM 2056 O O . ASN A 1 266 ? 33.307 21.373 -47.594 1.00 72.06 266 ASN A O 1
ATOM 2060 N N . LEU A 1 267 ? 31.979 21.638 -45.793 1.00 68.69 267 LEU A N 1
ATOM 2061 C CA . LEU A 1 267 ? 32.857 20.984 -44.829 1.00 68.69 267 LEU A CA 1
ATOM 2062 C C . LEU A 1 267 ? 33.158 19.528 -45.217 1.00 68.69 267 LEU A C 1
ATOM 2064 O O . LEU A 1 267 ? 34.317 19.100 -45.182 1.00 68.69 267 LEU A O 1
ATOM 2068 N N . LEU A 1 268 ? 32.142 18.761 -45.629 1.00 65.06 268 LEU A N 1
ATOM 2069 C CA . LEU A 1 268 ? 32.311 17.384 -46.105 1.00 65.06 268 LEU A CA 1
ATOM 2070 C C . LEU A 1 268 ? 33.249 17.319 -47.321 1.00 65.06 268 LEU A C 1
ATOM 2072 O O . LEU A 1 268 ? 34.146 16.466 -47.386 1.00 65.06 268 LEU A O 1
ATOM 2076 N N . TRP A 1 269 ? 33.073 18.228 -48.281 1.00 69.75 269 TRP A N 1
ATOM 2077 C CA . TRP A 1 269 ? 33.923 18.303 -49.467 1.00 69.75 269 TRP A CA 1
ATOM 2078 C C . TRP A 1 269 ? 35.345 18.758 -49.140 1.00 69.75 269 TRP A C 1
ATOM 2080 O O . TRP A 1 269 ? 36.304 18.186 -49.666 1.00 69.75 269 TRP A O 1
ATOM 2090 N N . ALA A 1 270 ? 35.510 19.733 -48.246 1.00 71.94 270 ALA A N 1
ATOM 2091 C CA . ALA A 1 270 ? 36.813 20.187 -47.774 1.00 71.94 270 ALA A CA 1
ATOM 2092 C C . ALA A 1 270 ? 37.580 19.045 -47.093 1.00 71.94 270 ALA A C 1
ATOM 2094 O O . ALA A 1 270 ? 38.729 18.770 -47.446 1.00 71.94 270 ALA A O 1
ATOM 2095 N N . LEU A 1 271 ? 36.923 18.310 -46.191 1.00 62.28 271 LEU A N 1
ATOM 2096 C CA . LEU A 1 271 ? 37.481 17.127 -45.536 1.00 62.28 271 LEU A CA 1
ATOM 2097 C C . LEU A 1 271 ? 37.884 16.050 -46.543 1.00 62.28 271 LEU A C 1
ATOM 2099 O O . LEU A 1 271 ? 39.003 15.539 -46.483 1.00 62.28 271 LEU A O 1
ATOM 2103 N N . SER A 1 272 ? 37.018 15.749 -47.508 1.00 63.38 272 SER A N 1
ATOM 2104 C CA . SER A 1 272 ? 37.306 14.762 -48.554 1.00 63.38 272 SER A CA 1
ATOM 2105 C C . SER A 1 272 ? 38.538 15.157 -49.381 1.00 63.38 272 SER A C 1
ATOM 2107 O O . SER A 1 272 ? 39.413 14.325 -49.629 1.00 63.38 272 SER A O 1
ATOM 2109 N N . ARG A 1 273 ? 38.670 16.443 -49.736 1.00 73.31 273 ARG A N 1
ATOM 2110 C CA . ARG A 1 273 ? 39.832 16.985 -50.465 1.00 73.31 273 ARG A CA 1
ATOM 2111 C C . ARG A 1 273 ? 41.118 16.936 -49.644 1.00 73.31 273 ARG A C 1
ATOM 2113 O O . ARG A 1 273 ? 42.161 16.580 -50.184 1.00 73.31 273 ARG A O 1
ATOM 2120 N N . ILE A 1 274 ? 41.054 17.261 -48.352 1.00 71.94 274 ILE A N 1
ATOM 2121 C CA . ILE A 1 274 ? 42.201 17.194 -47.432 1.00 71.94 274 ILE A CA 1
ATOM 2122 C C . ILE A 1 274 ? 42.713 15.756 -47.327 1.00 71.94 274 ILE A C 1
ATOM 2124 O O . ILE A 1 274 ? 43.914 15.497 -47.421 1.00 71.94 274 ILE A O 1
ATOM 2128 N N . VAL A 1 275 ? 41.792 14.809 -47.157 1.00 67.38 275 VAL A N 1
ATOM 2129 C CA . VAL A 1 275 ? 42.112 13.387 -47.052 1.00 67.38 275 VAL A CA 1
ATOM 2130 C C . VAL A 1 275 ? 42.741 12.870 -48.344 1.00 67.38 275 VAL A C 1
ATOM 2132 O O . VAL A 1 275 ? 43.777 12.204 -48.279 1.00 67.38 275 VAL A O 1
ATOM 2135 N N . HIS A 1 276 ? 42.177 13.217 -49.504 1.00 71.12 276 HIS A N 1
ATOM 2136 C CA . HIS A 1 276 ? 42.772 12.895 -50.802 1.00 71.12 276 HIS A CA 1
ATOM 2137 C C . HIS A 1 276 ? 44.190 13.453 -50.929 1.00 71.12 276 HIS A C 1
ATOM 2139 O O . HIS A 1 276 ? 45.129 12.714 -51.204 1.00 71.12 276 HIS A O 1
ATOM 2145 N N . PHE A 1 277 ? 44.355 14.751 -50.663 1.00 76.00 277 PHE A N 1
ATOM 2146 C CA . PHE A 1 277 ? 45.627 15.441 -50.828 1.00 76.00 277 PHE A CA 1
ATOM 2147 C C . PHE A 1 277 ? 46.743 14.766 -50.029 1.00 76.00 277 PHE A C 1
ATOM 2149 O O . PHE A 1 277 ? 47.792 14.441 -50.584 1.00 76.00 277 PHE A O 1
ATOM 2156 N N . TYR A 1 278 ? 46.517 14.503 -48.739 1.00 74.81 278 TYR A N 1
ATOM 2157 C CA . TYR A 1 278 ? 47.545 13.888 -47.904 1.00 74.81 278 TYR A CA 1
ATOM 2158 C C . TYR A 1 278 ? 47.798 12.423 -48.247 1.00 74.81 278 TYR A C 1
ATOM 2160 O O . TYR A 1 278 ? 48.951 12.005 -48.243 1.00 74.81 278 TYR A O 1
ATOM 2168 N N . THR A 1 279 ? 46.767 11.635 -48.555 1.00 71.44 279 THR A N 1
ATOM 2169 C CA . THR A 1 279 ? 46.959 10.223 -48.936 1.00 71.44 279 THR A CA 1
ATOM 2170 C C . THR A 1 279 ? 47.734 10.096 -50.244 1.00 71.44 279 THR A C 1
ATOM 2172 O O . THR A 1 279 ? 48.694 9.328 -50.287 1.00 71.44 279 THR A O 1
ATOM 2175 N N . LYS A 1 280 ? 47.421 10.927 -51.242 1.00 77.69 280 LYS A N 1
ATOM 2176 C CA . LYS A 1 280 ? 48.183 11.026 -52.489 1.00 77.69 280 LYS A CA 1
ATOM 2177 C C . LYS A 1 280 ? 49.626 11.466 -52.249 1.00 77.69 280 LYS A C 1
ATOM 2179 O O . LYS A 1 280 ? 50.556 10.770 -52.641 1.00 77.69 280 LYS A O 1
ATOM 2184 N N . THR A 1 281 ? 49.820 12.553 -51.500 1.00 79.25 281 THR A N 1
ATOM 2185 C CA . THR A 1 281 ? 51.156 13.083 -51.176 1.00 79.25 281 THR A CA 1
ATOM 2186 C C . THR A 1 281 ? 52.006 12.032 -50.459 1.00 79.25 281 THR A C 1
ATOM 2188 O O . THR A 1 281 ? 53.166 11.826 -50.801 1.00 79.25 281 THR A O 1
ATOM 2191 N N . PHE A 1 282 ? 51.439 11.314 -49.484 1.00 74.50 282 PHE A N 1
ATOM 2192 C CA . PHE A 1 282 ? 52.160 10.258 -48.772 1.00 74.50 282 PHE A CA 1
ATOM 2193 C C . PHE A 1 282 ? 52.504 9.058 -49.660 1.00 74.50 282 PHE A C 1
ATOM 2195 O O . PHE A 1 282 ? 53.543 8.440 -49.420 1.00 74.50 282 PHE A O 1
ATOM 2202 N N . ASP A 1 283 ? 51.679 8.712 -50.658 1.00 77.88 283 ASP A N 1
ATOM 2203 C CA . ASP A 1 283 ? 52.069 7.691 -51.636 1.00 77.88 283 ASP A CA 1
ATOM 2204 C C . ASP A 1 283 ? 53.193 8.212 -52.548 1.00 77.88 283 ASP A C 1
ATOM 2206 O O . ASP A 1 283 ? 54.200 7.534 -52.720 1.00 77.88 283 ASP A O 1
ATOM 2210 N N . GLU A 1 284 ? 53.098 9.434 -53.063 1.00 81.94 284 GLU A N 1
ATOM 2211 C CA . GLU A 1 284 ? 54.103 9.999 -53.977 1.00 81.94 284 GLU A CA 1
ATOM 2212 C C . GLU A 1 284 ? 55.473 10.234 -53.313 1.00 81.94 284 GLU A C 1
ATOM 2214 O O . GLU A 1 284 ? 56.511 10.026 -53.940 1.00 81.94 284 GLU A O 1
ATOM 2219 N N . MET A 1 285 ? 55.504 10.607 -52.027 1.00 82.81 285 MET A N 1
ATOM 2220 C CA . MET A 1 285 ? 56.747 10.872 -51.284 1.00 82.81 285 MET A CA 1
ATOM 2221 C C . MET A 1 285 ? 57.641 9.637 -51.094 1.00 82.81 285 MET A C 1
ATOM 2223 O O . MET A 1 285 ? 58.815 9.784 -50.751 1.00 82.81 285 MET A O 1
ATOM 2227 N N . VAL A 1 286 ? 57.113 8.424 -51.283 1.00 79.75 286 VAL A N 1
ATOM 2228 C CA . VAL A 1 286 ? 57.883 7.183 -51.139 1.00 79.75 286 VAL A CA 1
ATOM 2229 C C . VAL A 1 286 ? 58.040 6.518 -52.509 1.00 79.75 286 VAL A C 1
ATOM 2231 O O . VAL A 1 286 ? 57.058 5.973 -53.021 1.00 79.75 286 VAL A O 1
ATOM 2234 N N . PRO A 1 287 ? 59.256 6.473 -53.089 1.00 83.31 287 PRO A N 1
ATOM 2235 C CA . PRO A 1 287 ? 59.508 5.822 -54.375 1.00 83.31 287 PRO A CA 1
ATOM 2236 C C . PRO A 1 287 ? 58.997 4.378 -54.426 1.00 83.31 287 PRO A C 1
ATOM 2238 O O . PRO A 1 287 ? 58.958 3.680 -53.407 1.00 83.31 287 PRO A O 1
ATOM 2241 N N . ALA A 1 288 ? 58.566 3.927 -55.606 1.00 76.56 288 ALA A N 1
ATOM 2242 C CA . ALA A 1 288 ? 57.921 2.622 -55.785 1.00 76.56 288 ALA A CA 1
ATOM 2243 C C . ALA A 1 288 ? 58.830 1.431 -55.419 1.00 76.56 288 ALA A C 1
ATOM 2245 O O . ALA A 1 288 ? 58.328 0.393 -54.992 1.00 76.56 288 ALA A O 1
ATOM 2246 N N . ASP A 1 289 ? 60.140 1.614 -55.543 1.00 81.06 289 ASP A N 1
ATOM 2247 C CA . ASP A 1 289 ? 61.225 0.673 -55.254 1.00 81.06 289 ASP A CA 1
ATOM 2248 C C . ASP A 1 289 ? 61.772 0.781 -53.818 1.00 81.06 289 ASP A C 1
ATOM 2250 O O . ASP A 1 289 ? 62.663 0.027 -53.429 1.00 81.06 289 ASP A O 1
ATOM 2254 N N . SER A 1 290 ? 61.231 1.690 -52.998 1.00 80.69 290 SER A N 1
ATOM 2255 C CA . SER A 1 290 ? 61.696 1.885 -51.626 1.00 80.69 290 SER A CA 1
ATOM 2256 C C . SER A 1 290 ? 61.497 0.622 -50.766 1.00 80.69 290 SER A C 1
ATOM 2258 O O . SER A 1 290 ? 60.378 0.094 -50.706 1.00 80.69 290 SER A O 1
ATOM 2260 N N . PRO A 1 291 ? 62.505 0.197 -49.974 1.00 76.38 291 PRO A N 1
ATOM 2261 C CA . PRO A 1 291 ? 62.373 -0.914 -49.022 1.00 76.38 291 PRO A CA 1
ATOM 2262 C C . PRO A 1 291 ? 61.221 -0.729 -48.020 1.00 76.38 291 PRO A C 1
ATOM 2264 O O . PRO A 1 291 ? 60.624 -1.701 -47.551 1.00 76.38 291 PRO A O 1
ATOM 2267 N N . ALA A 1 292 ? 60.827 0.523 -47.742 1.00 71.44 292 ALA A N 1
ATOM 2268 C CA . ALA A 1 292 ? 59.690 0.856 -46.884 1.00 71.44 292 ALA A CA 1
ATOM 2269 C C . ALA A 1 292 ? 58.344 0.312 -47.408 1.00 71.44 292 ALA A C 1
ATOM 2271 O O . ALA A 1 292 ? 57.411 0.124 -46.623 1.00 71.44 292 ALA A O 1
ATOM 2272 N N . ARG A 1 293 ? 58.244 0.022 -48.714 1.00 72.25 293 ARG A N 1
ATOM 2273 C CA . ARG A 1 293 ? 57.063 -0.575 -49.359 1.00 72.25 293 ARG A CA 1
ATOM 2274 C C . ARG A 1 293 ? 57.051 -2.104 -49.336 1.00 72.25 293 ARG A C 1
ATOM 2276 O O . ARG A 1 293 ? 56.013 -2.694 -49.633 1.00 72.25 293 ARG A O 1
ATOM 2283 N N . LEU A 1 294 ? 58.162 -2.743 -48.973 1.00 68.81 294 LEU A N 1
ATOM 2284 C CA . LEU A 1 294 ? 58.323 -4.200 -49.013 1.00 68.81 294 LEU A CA 1
ATOM 2285 C C . LEU A 1 294 ? 58.477 -4.794 -47.606 1.00 68.81 294 LEU A C 1
ATOM 2287 O O . LEU A 1 294 ? 57.763 -5.738 -47.249 1.00 68.81 294 LEU A O 1
ATOM 2291 N N . GLU A 1 295 ? 59.331 -4.198 -46.774 1.00 58.28 295 GLU A N 1
ATOM 2292 C CA . GLU A 1 295 ? 59.843 -4.840 -45.554 1.00 58.28 295 GLU A CA 1
ATOM 2293 C C . GLU A 1 295 ? 59.332 -4.203 -44.248 1.00 58.28 295 GLU A C 1
ATOM 2295 O O . GLU A 1 295 ? 59.324 -4.848 -43.203 1.00 58.28 295 GLU A O 1
ATOM 2300 N N . SER A 1 296 ? 58.834 -2.963 -44.296 1.00 62.56 296 SER A N 1
ATOM 2301 C CA . SER A 1 296 ? 58.361 -2.210 -43.120 1.00 62.56 296 SER A CA 1
ATOM 2302 C C . SER A 1 296 ? 56.850 -2.345 -42.876 1.00 62.56 296 SER A C 1
ATOM 2304 O O . SER A 1 296 ? 56.076 -2.514 -43.816 1.00 62.56 296 SER A O 1
ATOM 2306 N N . LEU A 1 297 ? 56.389 -2.159 -41.626 1.00 57.56 297 LEU A N 1
ATOM 2307 C CA . LEU A 1 297 ? 54.961 -1.992 -41.275 1.00 57.56 297 LEU A CA 1
ATOM 2308 C C . LEU A 1 297 ? 54.281 -0.868 -42.082 1.00 57.56 297 LEU A C 1
ATOM 2310 O O . LEU A 1 297 ? 53.080 -0.935 -42.356 1.00 57.56 297 LEU A O 1
ATOM 2314 N N . LEU A 1 298 ? 55.059 0.127 -42.525 1.00 61.78 298 LEU A N 1
ATOM 2315 C CA . LEU A 1 298 ? 54.606 1.233 -43.374 1.00 61.78 298 LEU A CA 1
ATOM 2316 C C . LEU A 1 298 ? 54.045 0.769 -44.726 1.00 61.78 298 LEU A C 1
ATOM 2318 O O . LEU A 1 298 ? 53.200 1.461 -45.292 1.00 61.78 298 LEU A O 1
ATOM 2322 N N . ARG A 1 299 ? 54.418 -0.422 -45.214 1.00 59.75 299 ARG A N 1
ATOM 2323 C CA . ARG A 1 299 ? 53.896 -0.982 -46.472 1.00 59.75 299 ARG A CA 1
ATOM 2324 C C . ARG A 1 299 ? 52.372 -1.095 -46.496 1.00 59.75 299 ARG A C 1
ATOM 2326 O O . ARG A 1 299 ? 51.763 -0.938 -47.549 1.00 59.75 299 ARG A O 1
ATOM 2333 N N . HIS A 1 300 ? 51.750 -1.363 -45.345 1.00 58.50 300 HIS A N 1
ATOM 2334 C CA . HIS A 1 300 ? 50.297 -1.502 -45.236 1.00 58.50 300 HIS A CA 1
ATOM 2335 C C . HIS A 1 300 ? 49.602 -0.140 -45.329 1.00 58.50 300 HIS A C 1
ATOM 2337 O O . HIS A 1 300 ? 48.593 -0.019 -46.019 1.00 58.50 300 HIS A O 1
ATOM 2343 N N . TYR A 1 301 ? 50.180 0.888 -44.703 1.00 61.62 301 TYR A N 1
ATOM 2344 C CA . TYR A 1 301 ? 49.681 2.259 -44.781 1.00 61.62 301 TYR A CA 1
ATOM 2345 C C . TYR A 1 301 ? 49.880 2.863 -46.177 1.00 61.62 301 TYR A C 1
ATOM 2347 O O . TYR A 1 301 ? 48.953 3.446 -46.721 1.00 61.62 301 TYR A O 1
ATOM 2355 N N . LEU A 1 302 ? 51.035 2.646 -46.813 1.00 69.69 302 LEU A N 1
ATOM 2356 C CA . LEU A 1 302 ? 51.291 3.103 -48.184 1.00 69.69 302 LEU A CA 1
ATOM 2357 C C . LEU A 1 302 ? 50.403 2.384 -49.212 1.00 69.69 302 LEU A C 1
ATOM 2359 O O . LEU A 1 302 ? 49.907 3.007 -50.144 1.00 69.69 302 LEU A O 1
ATOM 2363 N N . ARG A 1 303 ? 50.128 1.084 -49.021 1.00 65.69 303 ARG A N 1
ATOM 2364 C CA . ARG A 1 303 ? 49.147 0.353 -49.840 1.00 65.69 303 ARG A CA 1
ATOM 2365 C C . ARG A 1 303 ? 47.739 0.919 -49.670 1.00 65.69 303 ARG A C 1
ATOM 2367 O O . ARG A 1 303 ? 47.007 1.002 -50.648 1.00 65.69 303 ARG A O 1
ATOM 2374 N N . PHE A 1 304 ? 47.377 1.309 -48.451 1.00 63.28 304 PHE A N 1
ATOM 2375 C CA . PHE A 1 304 ? 46.123 1.996 -48.175 1.00 63.28 304 PHE A CA 1
ATOM 2376 C C . PHE A 1 304 ? 46.069 3.372 -48.855 1.00 63.28 304 PHE A C 1
ATOM 2378 O O . PHE A 1 304 ? 45.111 3.624 -49.570 1.00 63.28 304 PHE A O 1
ATOM 2385 N N . CYS A 1 305 ? 47.099 4.215 -48.733 1.00 68.31 305 CYS A N 1
ATOM 2386 C CA . CYS A 1 305 ? 47.167 5.513 -49.416 1.00 68.31 305 CYS A CA 1
ATOM 2387 C C . CYS A 1 305 ? 47.011 5.382 -50.937 1.00 68.31 305 CYS A C 1
ATOM 2389 O O . CYS A 1 305 ? 46.187 6.072 -51.526 1.00 68.31 305 CYS A O 1
ATOM 2391 N N . ARG A 1 306 ? 47.725 4.434 -51.556 1.00 72.75 306 ARG A N 1
ATOM 2392 C CA . ARG A 1 306 ? 47.590 4.142 -52.989 1.00 72.75 306 ARG A CA 1
ATOM 2393 C C . ARG A 1 306 ? 46.200 3.647 -53.363 1.00 72.75 306 ARG A C 1
ATOM 2395 O O . ARG A 1 306 ? 45.662 4.024 -54.397 1.00 72.75 306 ARG A O 1
ATOM 2402 N N . HIS A 1 307 ? 45.624 2.778 -52.537 1.00 65.62 307 HIS A N 1
ATOM 2403 C CA . HIS A 1 307 ? 44.270 2.283 -52.747 1.00 65.62 307 HIS A CA 1
ATOM 2404 C C . HIS A 1 307 ? 43.258 3.428 -52.682 1.00 65.62 307 HIS A C 1
ATOM 2406 O O . HIS A 1 307 ? 42.421 3.534 -53.563 1.00 65.62 307 HIS A O 1
ATOM 2412 N N . VAL A 1 308 ? 43.384 4.321 -51.701 1.00 61.25 308 VAL A N 1
ATOM 2413 C CA . VAL A 1 308 ? 42.571 5.534 -51.565 1.00 61.25 308 VAL A CA 1
ATOM 2414 C C . VAL A 1 308 ? 42.695 6.436 -52.789 1.00 61.25 308 VAL A C 1
ATOM 2416 O O . VAL A 1 308 ? 41.674 6.866 -53.312 1.00 61.25 308 VAL A O 1
ATOM 2419 N N . ASP A 1 309 ? 43.910 6.673 -53.277 1.00 70.00 309 ASP A N 1
ATOM 2420 C CA . ASP A 1 309 ? 44.161 7.480 -54.475 1.00 70.00 309 ASP A CA 1
ATOM 2421 C C . ASP A 1 309 ? 43.528 6.850 -55.729 1.00 70.00 309 ASP A C 1
ATOM 2423 O O . ASP A 1 309 ? 42.746 7.490 -56.425 1.00 70.00 309 ASP A O 1
ATOM 2427 N N . THR A 1 310 ? 43.725 5.541 -55.923 1.00 67.19 310 THR A N 1
ATOM 2428 C CA . THR A 1 310 ? 43.100 4.773 -57.019 1.00 67.19 310 THR A CA 1
ATOM 2429 C C . THR A 1 310 ? 41.573 4.823 -56.941 1.00 67.19 310 THR A C 1
ATOM 2431 O O . THR A 1 310 ? 40.883 4.945 -57.950 1.00 67.19 310 THR A O 1
ATOM 2434 N N . LEU A 1 311 ? 41.017 4.717 -55.733 1.00 60.34 311 LEU A N 1
ATOM 2435 C CA . LEU A 1 311 ? 39.583 4.818 -55.515 1.00 60.34 311 LEU A CA 1
ATOM 2436 C C . LEU A 1 311 ? 39.077 6.244 -55.761 1.00 60.34 311 LEU A C 1
ATOM 2438 O O . LEU A 1 311 ? 37.982 6.388 -56.284 1.00 60.34 311 LEU A O 1
ATOM 2442 N N . PHE A 1 312 ? 39.838 7.293 -55.446 1.00 63.25 312 PHE A N 1
ATOM 2443 C CA . PHE A 1 312 ? 39.486 8.668 -55.816 1.00 63.25 312 PHE A CA 1
ATOM 2444 C C . PHE A 1 312 ? 39.449 8.854 -57.337 1.00 63.25 312 PHE A C 1
ATOM 2446 O O . PHE A 1 312 ? 38.471 9.392 -57.850 1.00 63.25 312 PHE A O 1
ATOM 2453 N N . GLU A 1 313 ? 40.452 8.350 -58.060 1.00 64.44 313 GLU A N 1
ATOM 2454 C CA . GLU A 1 313 ? 40.495 8.390 -59.531 1.00 64.44 313 GLU A CA 1
ATOM 2455 C C . GLU A 1 313 ? 39.332 7.622 -60.177 1.00 64.44 313 GLU A C 1
ATOM 2457 O O . GLU A 1 313 ? 38.838 7.998 -61.238 1.00 64.44 313 GLU A O 1
ATOM 2462 N N . GLN A 1 314 ? 38.859 6.562 -59.520 1.00 57.16 314 GLN A N 1
ATOM 2463 C CA . GLN A 1 314 ? 37.731 5.744 -59.971 1.00 57.16 314 GLN A CA 1
ATOM 2464 C C . GLN A 1 314 ? 36.367 6.224 -59.447 1.00 57.16 314 GLN A C 1
ATOM 2466 O O . GLN A 1 314 ? 35.349 5.631 -59.803 1.00 57.16 314 GLN A O 1
ATOM 2471 N N . GLY A 1 315 ? 36.326 7.245 -58.584 1.00 50.41 315 GLY A N 1
ATOM 2472 C CA . GLY A 1 315 ? 35.102 7.706 -57.915 1.00 50.41 315 GLY A CA 1
ATOM 2473 C C . GLY A 1 315 ? 34.525 6.732 -56.870 1.00 50.41 315 GLY A C 1
ATOM 2474 O O . GLY A 1 315 ? 33.331 6.774 -56.596 1.00 50.41 315 GLY A O 1
ATOM 2475 N N . LYS A 1 316 ? 35.342 5.839 -56.295 1.00 46.94 316 LYS A N 1
ATOM 2476 C CA . LYS A 1 316 ? 34.956 4.674 -55.470 1.00 46.94 316 LYS A CA 1
ATOM 2477 C C . LYS A 1 316 ? 35.471 4.671 -54.015 1.00 46.94 316 LYS A C 1
ATOM 2479 O O . LYS A 1 316 ? 35.742 3.617 -53.447 1.00 46.94 316 LYS A O 1
ATOM 2484 N N . LEU A 1 317 ? 35.666 5.822 -53.379 1.00 48.50 317 LEU A N 1
ATOM 2485 C CA . LEU A 1 317 ? 36.329 5.887 -52.070 1.00 48.50 317 LEU A CA 1
ATOM 2486 C C . LEU A 1 317 ? 35.517 5.386 -50.857 1.00 48.50 317 LEU A C 1
ATOM 2488 O O . LEU A 1 317 ? 34.561 6.036 -50.441 1.00 48.50 317 LEU A O 1
ATOM 2492 N N . SER A 1 318 ? 35.981 4.310 -50.205 1.00 50.56 318 SER A N 1
ATOM 2493 C CA . SER A 1 318 ? 35.351 3.724 -49.009 1.00 50.56 318 SER A CA 1
ATOM 2494 C C . SER A 1 318 ? 36.347 3.435 -47.863 1.00 50.56 318 SER A C 1
ATOM 2496 O O . SER A 1 318 ? 36.870 2.326 -47.751 1.00 50.56 318 SER A O 1
ATOM 2498 N N . PHE A 1 319 ? 36.607 4.407 -46.980 1.00 51.06 319 PHE A N 1
ATOM 2499 C CA . PHE A 1 319 ? 37.197 4.191 -45.652 1.00 51.06 319 PHE A CA 1
ATOM 2500 C C . PHE A 1 319 ? 36.733 5.231 -44.614 1.00 51.06 319 PHE A C 1
ATOM 2502 O O . PHE A 1 319 ? 36.469 6.381 -44.935 1.00 51.06 319 PHE A O 1
ATOM 2509 N N . ASN A 1 320 ? 36.709 4.846 -43.334 1.00 50.62 320 ASN A N 1
ATOM 2510 C CA . ASN A 1 320 ? 36.442 5.764 -42.221 1.00 50.62 320 ASN A CA 1
ATOM 2511 C C . ASN A 1 320 ? 37.765 6.282 -41.642 1.00 50.62 320 ASN A C 1
ATOM 2513 O O . ASN A 1 320 ? 38.517 5.509 -41.038 1.00 50.62 320 ASN A O 1
ATOM 2517 N N . LEU A 1 321 ? 38.063 7.576 -41.796 1.00 54.62 321 LEU A N 1
ATOM 2518 C CA . LEU A 1 321 ? 39.206 8.189 -41.114 1.00 54.62 321 LEU A CA 1
ATOM 2519 C C . LEU A 1 321 ? 38.820 8.517 -39.669 1.00 54.62 321 LEU A C 1
ATOM 2521 O O . LEU A 1 321 ? 37.876 9.266 -39.441 1.00 54.62 321 LEU A O 1
ATOM 2525 N N . MET A 1 322 ? 39.579 7.986 -38.708 1.00 57.59 322 MET A N 1
ATOM 2526 C CA . MET A 1 322 ? 39.443 8.312 -37.284 1.00 57.59 322 MET A CA 1
ATOM 2527 C C . MET A 1 322 ? 40.728 8.969 -36.771 1.00 57.59 322 MET A C 1
ATOM 2529 O O . MET A 1 322 ? 41.821 8.403 -36.917 1.00 57.59 322 MET A O 1
ATOM 2533 N N . ARG A 1 323 ? 40.623 10.169 -36.189 1.00 56.88 323 ARG A N 1
ATOM 2534 C CA . ARG A 1 323 ? 41.768 10.909 -35.630 1.00 56.88 323 ARG A CA 1
ATOM 2535 C C . ARG A 1 323 ? 41.432 11.583 -34.305 1.00 56.88 323 ARG A C 1
ATOM 2537 O O . ARG A 1 323 ? 40.434 12.286 -34.209 1.00 56.88 323 ARG A O 1
ATOM 2544 N N . ASP A 1 324 ? 42.327 11.439 -33.330 1.00 63.97 324 ASP A N 1
ATOM 2545 C CA . ASP A 1 324 ? 42.279 12.209 -32.087 1.00 63.97 324 ASP A CA 1
ATOM 2546 C C . ASP A 1 324 ? 42.835 13.616 -32.313 1.00 63.97 324 ASP A C 1
ATOM 2548 O O . ASP A 1 324 ? 43.976 13.804 -32.755 1.00 63.97 324 ASP A O 1
ATOM 2552 N N . VAL A 1 325 ? 42.034 14.616 -31.976 1.00 72.88 325 VAL A N 1
ATOM 2553 C CA . VAL A 1 325 ? 42.395 16.024 -32.100 1.00 72.88 325 VAL A CA 1
ATOM 2554 C C . VAL A 1 325 ? 43.317 16.386 -30.939 1.00 72.88 325 VAL A C 1
ATOM 2556 O O . VAL A 1 325 ? 42.906 16.418 -29.786 1.00 72.88 325 VAL A O 1
ATOM 2559 N N . ARG A 1 326 ? 44.601 16.635 -31.213 1.00 72.62 326 ARG A N 1
ATOM 2560 C CA . ARG A 1 326 ? 45.603 16.915 -30.159 1.00 72.62 326 ARG A CA 1
ATOM 2561 C C . ARG A 1 326 ? 45.699 18.385 -29.764 1.00 72.62 326 ARG A C 1
ATOM 2563 O O . ARG A 1 326 ? 46.155 18.698 -28.669 1.00 72.62 326 ARG A O 1
ATOM 2570 N N . LYS A 1 327 ? 45.323 19.283 -30.667 1.00 74.88 327 LYS A N 1
ATOM 2571 C CA . LYS A 1 327 ? 45.302 20.734 -30.471 1.00 74.88 327 LYS A CA 1
ATOM 2572 C C . LYS A 1 327 ? 44.027 21.274 -31.114 1.00 74.88 327 LYS A C 1
ATOM 2574 O O . LYS A 1 327 ? 43.631 20.718 -32.139 1.00 74.88 327 LYS A O 1
ATOM 2579 N N . PRO A 1 328 ? 43.405 22.315 -30.541 1.00 75.62 328 PRO A N 1
ATOM 2580 C CA . PRO A 1 328 ? 42.253 22.941 -31.168 1.00 75.62 328 PRO A CA 1
ATOM 2581 C C . PRO A 1 328 ? 42.635 23.466 -32.549 1.00 75.62 328 PRO A C 1
ATOM 2583 O O . PRO A 1 328 ? 43.717 24.034 -32.713 1.00 75.62 328 PRO A O 1
ATOM 2586 N N . PHE A 1 329 ? 41.755 23.290 -33.526 1.00 77.94 329 PHE A N 1
ATOM 2587 C CA . PHE A 1 329 ? 41.904 23.912 -34.837 1.00 77.94 329 PHE A CA 1
ATOM 2588 C C . PHE A 1 329 ? 40.538 24.295 -35.400 1.00 77.94 329 PHE A C 1
ATOM 2590 O O . PHE A 1 329 ? 39.524 23.685 -35.062 1.00 77.94 329 PHE A O 1
ATOM 2597 N N . SER A 1 330 ? 40.519 25.339 -36.227 1.00 67.19 330 SER A N 1
ATOM 2598 C CA . SER A 1 330 ? 39.329 25.718 -36.986 1.00 67.19 330 SER A CA 1
ATOM 2599 C C . SER A 1 330 ? 39.315 24.940 -38.293 1.00 67.19 330 SER A C 1
ATOM 2601 O O . SER A 1 330 ? 40.317 24.917 -39.013 1.00 67.19 330 SER A O 1
ATOM 2603 N N . LEU A 1 331 ? 38.191 24.298 -38.578 1.00 61.03 331 LEU A N 1
ATOM 2604 C CA . LEU A 1 331 ? 37.925 23.604 -39.822 1.00 61.03 331 LEU A CA 1
ATOM 2605 C C . LEU A 1 331 ? 36.639 24.184 -40.407 1.00 61.03 331 LEU A C 1
ATOM 2607 O O . LEU A 1 331 ? 35.563 23.977 -39.855 1.00 61.03 331 LEU A O 1
ATOM 2611 N N . ASP A 1 332 ? 36.787 24.950 -41.486 1.00 47.03 332 ASP A N 1
ATOM 2612 C CA . ASP A 1 332 ? 35.688 25.612 -42.204 1.00 47.03 332 ASP A CA 1
ATOM 2613 C C . ASP A 1 332 ? 34.749 26.428 -41.290 1.00 47.03 332 ASP A C 1
ATOM 2615 O O . ASP A 1 332 ? 33.531 26.342 -41.347 1.00 47.03 332 ASP A O 1
ATOM 2619 N N . GLY A 1 333 ? 35.338 27.196 -40.367 1.00 57.56 333 GLY A N 1
ATOM 2620 C CA . GLY A 1 333 ? 34.596 28.034 -39.415 1.00 57.56 333 GLY A CA 1
ATOM 2621 C C . GLY A 1 333 ? 34.173 27.321 -38.127 1.00 57.56 333 GLY A C 1
ATOM 2622 O O . GLY A 1 333 ? 33.874 27.991 -37.137 1.00 57.56 333 GLY A O 1
ATOM 2623 N N . HIS A 1 334 ? 34.242 25.989 -38.073 1.00 50.12 334 HIS A N 1
ATOM 2624 C CA . HIS A 1 334 ? 33.949 25.215 -36.869 1.00 50.12 334 HIS A CA 1
ATOM 2625 C C . HIS A 1 334 ? 35.213 24.944 -36.050 1.00 50.12 334 HIS A C 1
ATOM 2627 O O . HIS A 1 334 ? 36.202 24.397 -36.538 1.00 50.12 334 HIS A O 1
ATOM 2633 N N . MET A 1 335 ? 35.183 25.301 -34.766 1.00 69.12 335 MET A N 1
ATOM 2634 C CA . MET A 1 335 ? 36.306 25.076 -33.856 1.00 69.12 335 MET A CA 1
ATOM 2635 C C . MET A 1 335 ? 36.231 23.662 -33.268 1.00 69.12 335 MET A C 1
ATOM 2637 O O . MET A 1 335 ? 35.332 23.356 -32.485 1.00 69.12 335 MET A O 1
ATOM 2641 N N . VAL A 1 336 ? 37.182 22.801 -33.629 1.00 71.00 336 VAL A N 1
ATOM 2642 C CA . VAL A 1 336 ? 37.249 21.422 -33.136 1.00 71.00 336 VAL A CA 1
ATOM 2643 C C . VAL A 1 336 ? 38.170 21.364 -31.912 1.00 71.00 336 VAL A C 1
ATOM 2645 O O . VAL A 1 336 ? 39.365 21.645 -32.044 1.00 71.00 336 VAL A O 1
ATOM 2648 N N . PRO A 1 337 ? 37.666 21.014 -30.713 1.00 65.44 337 PRO A N 1
ATOM 2649 C CA . PRO A 1 337 ? 38.451 21.075 -29.485 1.00 65.44 337 PRO A CA 1
ATOM 2650 C C . PRO A 1 337 ? 39.463 19.919 -29.363 1.00 65.44 337 PRO A C 1
ATOM 2652 O O . PRO A 1 337 ? 39.243 18.829 -29.900 1.00 65.44 337 PRO A O 1
ATOM 2655 N N . PRO A 1 338 ? 40.566 20.114 -28.614 1.00 67.75 338 PRO A N 1
ATOM 2656 C CA . PRO A 1 338 ? 41.489 19.036 -28.282 1.00 67.75 338 PRO A CA 1
ATOM 2657 C C . PRO A 1 338 ? 40.781 17.954 -27.450 1.00 67.75 338 PRO A C 1
ATOM 2659 O O . PRO A 1 338 ? 39.970 18.256 -26.579 1.00 67.75 338 PRO A O 1
ATOM 2662 N N . GLY A 1 339 ? 41.098 16.690 -27.718 1.00 65.62 339 GLY A N 1
ATOM 2663 C CA . GLY A 1 339 ? 40.466 15.511 -27.123 1.00 65.62 339 GLY A CA 1
ATOM 2664 C C . GLY A 1 339 ? 39.266 14.967 -27.906 1.00 65.62 339 GLY A C 1
ATOM 2665 O O . GLY A 1 339 ? 38.822 13.860 -27.612 1.00 65.62 339 GLY A O 1
ATOM 2666 N N . ALA A 1 340 ? 38.758 15.689 -28.911 1.00 55.72 340 ALA A N 1
ATOM 2667 C CA . ALA A 1 340 ? 37.703 15.185 -29.788 1.00 55.72 340 ALA A CA 1
ATOM 2668 C C . ALA A 1 340 ? 38.217 14.064 -30.711 1.00 55.72 340 ALA A C 1
ATOM 2670 O O . ALA A 1 340 ? 39.360 14.101 -31.169 1.00 55.72 340 ALA A O 1
ATOM 2671 N N . MET A 1 341 ? 37.355 13.091 -31.018 1.00 52.41 341 MET A N 1
ATOM 2672 C CA . MET A 1 341 ? 37.630 12.036 -31.996 1.00 52.41 341 MET A CA 1
ATOM 2673 C C . MET A 1 341 ? 36.908 12.370 -33.302 1.00 52.41 341 MET A C 1
ATOM 2675 O O . MET A 1 341 ? 35.683 12.303 -33.382 1.00 52.41 341 MET A O 1
ATOM 2679 N N . LEU A 1 342 ? 37.664 12.766 -34.324 1.00 58.09 342 LEU A N 1
ATOM 2680 C CA . LEU A 1 342 ? 37.130 13.121 -35.633 1.00 58.09 342 LEU A CA 1
ATOM 2681 C C . LEU A 1 342 ? 36.875 11.848 -36.445 1.00 58.09 342 LEU A C 1
ATOM 2683 O O . LEU A 1 342 ? 37.823 11.117 -36.735 1.00 58.09 342 LEU A O 1
ATOM 2687 N N . HIS A 1 343 ? 35.615 11.610 -36.819 1.00 56.97 343 HIS A N 1
ATOM 2688 C CA . HIS A 1 343 ? 35.200 10.560 -37.749 1.00 56.97 343 HIS A CA 1
ATOM 2689 C C . HIS A 1 343 ? 34.845 11.186 -39.098 1.00 56.97 343 HIS A C 1
ATOM 2691 O O . HIS A 1 343 ? 33.926 11.995 -39.173 1.00 56.97 343 HIS A O 1
ATOM 2697 N N . VAL A 1 344 ? 35.540 10.789 -40.161 1.00 58.66 344 VAL A N 1
ATOM 2698 C CA . VAL A 1 344 ? 35.227 11.210 -41.533 1.00 58.66 344 VAL A CA 1
ATOM 2699 C C . VAL A 1 344 ? 34.857 9.963 -42.334 1.00 58.66 344 VAL A C 1
ATOM 2701 O O . VAL A 1 344 ? 35.758 9.274 -42.827 1.00 58.66 344 VAL A O 1
ATOM 2704 N N . PRO A 1 345 ? 33.563 9.602 -42.393 1.00 54.09 345 PRO A N 1
ATOM 2705 C CA . PRO A 1 345 ? 33.109 8.507 -43.226 1.00 54.09 345 PRO A CA 1
ATOM 2706 C C . PRO A 1 345 ? 33.048 8.935 -44.688 1.00 54.09 345 PRO A C 1
ATOM 2708 O O . PRO A 1 345 ? 32.546 10.006 -45.020 1.00 54.09 345 PRO A O 1
ATOM 2711 N N . THR A 1 346 ? 33.565 8.102 -45.582 1.00 55.78 346 THR A N 1
ATOM 2712 C CA . THR A 1 346 ? 33.512 8.368 -47.022 1.00 55.78 346 THR A CA 1
ATOM 2713 C C . THR A 1 346 ? 32.218 7.829 -47.617 1.00 55.78 346 THR A C 1
ATOM 2715 O O . THR A 1 346 ? 31.880 6.660 -47.422 1.00 55.78 346 THR A O 1
ATOM 2718 N N . LEU A 1 347 ? 31.530 8.671 -48.387 1.00 51.66 347 LEU A N 1
ATOM 2719 C CA . LEU A 1 347 ? 30.186 8.417 -48.902 1.00 51.66 347 LEU A CA 1
ATOM 2720 C C . LEU A 1 347 ? 30.068 7.132 -49.745 1.00 51.66 347 LEU A C 1
ATOM 2722 O O . LEU A 1 347 ? 29.038 6.472 -49.691 1.00 51.66 347 LEU A O 1
ATOM 2726 N N . VAL A 1 348 ? 31.105 6.740 -50.496 1.00 53.69 348 VAL A N 1
ATOM 2727 C CA . VAL A 1 348 ? 30.988 5.700 -51.541 1.00 53.69 348 VAL A CA 1
ATOM 2728 C C . VAL A 1 348 ? 30.717 4.300 -50.983 1.00 53.69 348 VAL A C 1
ATOM 2730 O O . VAL A 1 348 ? 30.044 3.510 -51.636 1.00 53.69 348 VAL A O 1
ATOM 2733 N N . ALA A 1 349 ? 31.132 4.014 -49.745 1.00 51.84 349 ALA A N 1
ATOM 2734 C CA . ALA A 1 349 ? 30.805 2.760 -49.060 1.00 51.84 349 ALA A CA 1
ATOM 2735 C C . ALA A 1 349 ? 29.298 2.486 -49.033 1.00 51.84 349 ALA A C 1
ATOM 2737 O O . ALA A 1 349 ? 28.879 1.339 -49.110 1.00 51.84 349 ALA A O 1
ATOM 2738 N N . HIS A 1 350 ? 28.496 3.545 -48.902 1.00 52.41 350 HIS A N 1
ATOM 2739 C CA . HIS A 1 350 ? 27.046 3.480 -48.749 1.00 52.41 350 HIS A CA 1
ATOM 2740 C C . HIS A 1 350 ? 26.292 3.421 -50.088 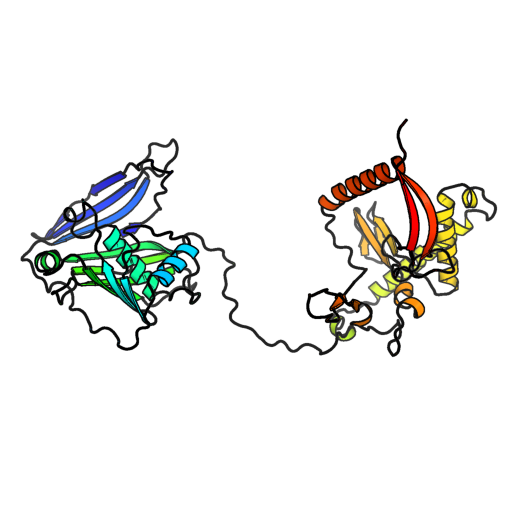1.00 52.41 350 HIS A C 1
ATOM 2742 O O . HIS A 1 350 ? 25.091 3.173 -50.078 1.00 52.41 350 HIS A O 1
ATOM 2748 N N . TYR A 1 351 ? 26.990 3.604 -51.216 1.00 55.06 351 TYR A N 1
ATOM 2749 C CA . TYR A 1 351 ? 26.434 3.595 -52.577 1.00 55.06 351 TYR A CA 1
ATOM 2750 C C . TYR A 1 351 ? 26.950 2.422 -53.439 1.00 55.06 351 TYR A C 1
ATOM 2752 O O . TYR A 1 351 ? 26.699 2.389 -54.640 1.00 55.06 351 TYR A O 1
ATOM 2760 N N . ASP A 1 352 ? 27.677 1.463 -52.855 1.00 59.38 352 ASP A N 1
ATOM 2761 C CA . ASP A 1 352 ? 28.139 0.260 -53.561 1.00 59.38 352 ASP A CA 1
ATOM 2762 C C . ASP A 1 352 ? 26.965 -0.705 -53.828 1.00 59.38 352 ASP A C 1
ATOM 2764 O O . ASP A 1 352 ? 26.422 -1.313 -52.902 1.00 59.38 352 ASP A O 1
ATOM 2768 N N . GLU A 1 353 ? 26.568 -0.839 -55.096 1.00 65.50 353 GLU A N 1
ATOM 2769 C CA . GLU A 1 353 ? 25.464 -1.704 -55.537 1.00 65.50 353 GLU A CA 1
ATOM 2770 C C . GLU A 1 353 ? 25.719 -3.196 -55.301 1.00 65.50 353 GLU A C 1
ATOM 2772 O O . GLU A 1 353 ? 24.780 -3.926 -54.994 1.00 65.50 353 GLU A O 1
ATOM 2777 N N . ASP A 1 354 ? 26.966 -3.665 -55.373 1.00 58.97 354 ASP A N 1
ATOM 2778 C CA . ASP A 1 354 ? 27.270 -5.084 -55.153 1.00 58.97 354 ASP A CA 1
ATOM 2779 C C . ASP A 1 354 ? 27.163 -5.451 -53.661 1.00 58.97 354 ASP A C 1
ATOM 2781 O O . ASP A 1 354 ? 26.872 -6.598 -53.313 1.00 58.97 354 ASP A O 1
ATOM 2785 N N . ALA A 1 355 ? 27.381 -4.476 -52.771 1.00 53.41 355 ALA A N 1
ATOM 2786 C CA . ALA A 1 355 ? 27.284 -4.653 -51.323 1.00 53.41 355 ALA A CA 1
ATOM 2787 C C . ALA A 1 355 ? 25.883 -4.351 -50.759 1.00 53.41 355 ALA A C 1
ATOM 2789 O O . ALA A 1 355 ? 25.453 -5.003 -49.803 1.00 53.41 355 ALA A O 1
ATOM 2790 N N . TRP A 1 356 ? 25.177 -3.362 -51.318 1.00 57.62 356 TRP A N 1
ATOM 2791 C CA . TRP A 1 356 ? 23.938 -2.812 -50.750 1.00 57.62 356 TRP A CA 1
ATOM 2792 C C . TRP A 1 356 ? 22.733 -2.838 -51.693 1.00 57.62 356 TRP A C 1
ATOM 2794 O O . TRP A 1 356 ? 21.610 -2.619 -51.226 1.00 57.62 356 TRP A O 1
ATOM 2804 N N . GLY A 1 357 ? 22.935 -3.104 -52.983 1.00 65.44 357 GLY A N 1
ATOM 2805 C CA . GLY A 1 357 ? 21.865 -3.209 -53.966 1.00 65.44 357 GLY A CA 1
ATOM 2806 C C . GLY A 1 357 ? 20.992 -4.431 -53.697 1.00 65.44 357 GLY A C 1
ATOM 2807 O O . GLY A 1 357 ? 21.472 -5.549 -53.500 1.00 65.44 357 GLY A O 1
ATOM 2808 N N . VAL A 1 358 ? 19.675 -4.230 -53.679 1.00 67.06 358 VAL A N 1
ATOM 2809 C CA . VAL A 1 358 ? 18.694 -5.312 -53.544 1.00 67.06 358 VAL A CA 1
ATOM 2810 C C . VAL A 1 358 ? 17.731 -5.244 -54.717 1.00 67.06 358 VAL A C 1
ATOM 2812 O O . VAL A 1 358 ? 17.422 -4.170 -55.216 1.00 67.06 358 VAL A O 1
ATOM 2815 N N . LYS A 1 359 ? 17.258 -6.394 -55.210 1.00 73.75 359 LYS A N 1
ATOM 2816 C CA . LYS A 1 359 ? 16.342 -6.441 -56.358 1.00 73.75 359 LYS A CA 1
ATOM 2817 C C . LYS A 1 359 ? 15.123 -5.537 -56.104 1.00 73.75 359 LYS A C 1
ATOM 2819 O O . LYS A 1 359 ? 14.290 -5.865 -55.266 1.00 73.75 359 LYS A O 1
ATOM 2824 N N . GLY A 1 360 ? 15.027 -4.439 -56.857 1.00 78.56 360 GLY A N 1
ATOM 2825 C CA . GLY A 1 360 ? 13.970 -3.429 -56.729 1.00 78.56 360 GLY A CA 1
ATOM 2826 C C . GLY A 1 360 ? 14.331 -2.185 -55.905 1.00 78.56 360 GLY A C 1
ATOM 2827 O O . GLY A 1 360 ? 13.540 -1.254 -55.920 1.00 78.56 360 GLY A O 1
ATOM 2828 N N . HIS A 1 361 ? 15.497 -2.147 -55.249 1.00 75.12 361 HIS A N 1
ATOM 2829 C CA . HIS A 1 361 ? 15.977 -1.028 -54.429 1.00 75.12 361 HIS A CA 1
ATOM 2830 C C . HIS A 1 361 ? 17.491 -0.820 -54.612 1.00 75.12 361 HIS A C 1
ATOM 2832 O O . HIS A 1 361 ? 18.301 -1.598 -54.095 1.00 75.12 361 HIS A O 1
ATOM 2838 N N . ALA A 1 362 ? 17.870 0.235 -55.335 1.00 75.25 362 ALA A N 1
ATOM 2839 C CA . ALA A 1 362 ? 19.269 0.600 -55.588 1.00 75.25 362 ALA A CA 1
ATOM 2840 C C . ALA A 1 362 ? 19.995 0.995 -54.290 1.00 75.25 362 ALA A C 1
ATOM 2842 O O . ALA A 1 362 ? 19.367 1.484 -53.347 1.00 75.25 362 ALA A O 1
ATOM 2843 N N . ALA A 1 363 ? 21.319 0.841 -54.227 1.00 60.97 363 ALA A N 1
ATOM 2844 C CA . ALA A 1 363 ? 22.132 1.231 -53.074 1.00 60.97 363 ALA A CA 1
ATOM 2845 C C . ALA A 1 363 ? 21.929 2.706 -52.685 1.00 60.97 363 ALA A C 1
ATOM 2847 O O . ALA A 1 363 ? 21.932 3.027 -51.497 1.00 60.97 363 ALA A O 1
ATOM 2848 N N . SER A 1 364 ? 21.649 3.570 -53.665 1.00 61.22 364 SER A N 1
ATOM 2849 C CA . SER A 1 364 ? 21.337 4.991 -53.471 1.00 61.22 364 SER A CA 1
ATOM 2850 C C . SER A 1 364 ? 19.974 5.294 -52.838 1.00 61.22 364 SER A C 1
ATOM 2852 O O . SER A 1 364 ? 19.730 6.430 -52.444 1.00 61.22 364 SER A O 1
ATOM 2854 N N . GLU A 1 365 ? 19.068 4.320 -52.770 1.00 65.00 365 GLU A N 1
ATOM 2855 C CA . GLU A 1 365 ? 17.739 4.457 -52.171 1.00 65.00 365 GLU A CA 1
ATOM 2856 C C . GLU A 1 365 ? 17.764 3.996 -50.709 1.00 65.00 365 GLU A C 1
ATOM 2858 O O . GLU A 1 365 ? 18.342 2.955 -50.378 1.00 65.00 365 GLU A O 1
ATOM 2863 N N . PHE A 1 366 ? 17.107 4.740 -49.816 1.00 54.94 366 PHE A N 1
ATOM 2864 C CA . PHE A 1 366 ? 16.901 4.267 -48.452 1.00 54.94 366 PHE A CA 1
ATOM 2865 C C . PHE A 1 366 ? 15.901 3.103 -48.441 1.00 54.94 366 PHE A C 1
ATOM 2867 O O . PHE A 1 366 ? 14.726 3.279 -48.747 1.00 54.94 366 PHE A O 1
ATOM 2874 N N . TRP A 1 367 ? 16.350 1.922 -48.009 1.00 61.66 367 TRP A N 1
ATOM 2875 C CA . TRP A 1 367 ? 15.496 0.746 -47.850 1.00 61.66 367 TRP A CA 1
ATOM 2876 C C . TRP A 1 367 ? 15.711 0.104 -46.477 1.00 61.66 367 TRP A C 1
ATOM 2878 O O . TRP A 1 367 ? 16.693 -0.600 -46.246 1.00 61.66 367 TRP A O 1
ATOM 2888 N N . GLY A 1 368 ? 14.786 0.328 -45.539 1.00 56.75 368 GLY A N 1
ATOM 2889 C CA . GLY A 1 368 ? 14.942 -0.099 -44.138 1.00 56.75 368 GLY A CA 1
ATOM 2890 C C . GLY A 1 368 ? 15.112 -1.613 -43.929 1.00 56.75 368 GLY A C 1
ATOM 2891 O O . GLY A 1 368 ? 15.716 -2.039 -42.943 1.00 56.75 368 GLY A O 1
ATOM 2892 N N . TYR A 1 369 ? 14.649 -2.438 -44.873 1.00 59.56 369 TYR A N 1
ATOM 2893 C CA . TYR A 1 369 ? 14.803 -3.897 -44.828 1.00 59.56 369 TYR A CA 1
ATOM 2894 C C . TYR A 1 369 ? 16.207 -4.380 -45.236 1.00 59.56 369 TYR A C 1
ATOM 2896 O O . TYR A 1 369 ? 16.537 -5.540 -44.991 1.00 59.56 369 TYR A O 1
ATOM 2904 N N . ARG A 1 370 ? 17.075 -3.495 -45.754 1.00 62.19 370 ARG A N 1
ATOM 2905 C CA . ARG A 1 370 ? 18.466 -3.798 -46.152 1.00 62.19 370 ARG A CA 1
ATOM 2906 C C . ARG A 1 370 ? 19.306 -4.390 -45.020 1.00 62.19 370 ARG A C 1
ATOM 2908 O O . ARG A 1 370 ? 20.237 -5.153 -45.257 1.00 62.19 370 ARG A O 1
ATOM 2915 N N . HIS A 1 371 ? 18.958 -4.052 -43.783 1.00 53.66 371 HIS A N 1
ATOM 2916 C CA . HIS A 1 371 ? 19.687 -4.441 -42.576 1.00 53.66 371 HIS A CA 1
ATOM 2917 C C . HIS A 1 371 ? 19.012 -5.577 -41.796 1.00 53.66 371 HIS A C 1
ATOM 2919 O O . HIS A 1 371 ? 19.472 -5.931 -40.706 1.00 53.66 371 HIS A O 1
ATOM 2925 N N . ILE A 1 372 ? 17.925 -6.143 -42.335 1.00 52.28 372 ILE A N 1
ATOM 2926 C CA . ILE A 1 372 ? 17.169 -7.229 -41.713 1.00 52.28 372 ILE A CA 1
ATOM 2927 C C . ILE A 1 372 ? 17.633 -8.551 -42.320 1.00 52.28 372 ILE A C 1
ATOM 2929 O O . ILE A 1 372 ? 17.289 -8.900 -43.447 1.00 52.28 372 ILE A O 1
ATOM 2933 N N . ARG A 1 373 ? 18.407 -9.322 -41.551 1.00 50.94 373 ARG A N 1
ATOM 2934 C CA . ARG A 1 373 ? 18.692 -10.720 -41.891 1.00 50.94 373 ARG A CA 1
ATOM 2935 C C . ARG A 1 373 ? 17.607 -11.596 -41.280 1.00 50.94 373 ARG A C 1
ATOM 2937 O O . ARG A 1 373 ? 17.403 -11.571 -40.068 1.00 50.94 373 ARG A O 1
ATOM 2944 N N . TYR A 1 374 ? 16.924 -12.380 -42.106 1.00 53.97 374 TYR A N 1
ATOM 2945 C CA . TYR A 1 374 ? 16.001 -13.405 -41.627 1.00 53.97 374 TYR A CA 1
ATOM 2946 C C . TYR A 1 374 ? 16.806 -14.649 -41.265 1.00 53.97 374 TYR A C 1
ATOM 2948 O O . TYR A 1 374 ? 17.294 -15.361 -42.142 1.00 53.97 374 TYR A O 1
ATOM 2956 N N . THR A 1 375 ? 16.980 -14.895 -39.971 1.00 46.97 375 THR A N 1
ATOM 2957 C CA . THR A 1 375 ? 17.551 -16.151 -39.490 1.00 46.97 375 THR A CA 1
ATOM 2958 C C . THR A 1 375 ? 16.426 -17.147 -39.232 1.00 46.97 375 THR A C 1
ATOM 2960 O O . THR A 1 375 ? 15.355 -16.805 -38.721 1.00 46.97 375 THR A O 1
ATOM 2963 N N . TYR A 1 376 ? 16.658 -18.399 -39.623 1.00 48.00 376 TYR A N 1
ATOM 2964 C CA . TYR A 1 376 ? 15.770 -19.514 -39.319 1.00 48.00 376 TYR A CA 1
ATOM 2965 C C . TYR A 1 376 ? 16.360 -20.257 -38.121 1.00 48.00 376 TYR A C 1
ATOM 2967 O O . TYR A 1 376 ? 17.286 -21.053 -38.268 1.00 48.00 376 TYR A O 1
ATOM 2975 N N . GLU A 1 377 ? 15.854 -19.983 -36.919 1.00 42.41 377 GLU A N 1
ATOM 2976 C CA . GLU A 1 377 ? 16.165 -20.822 -35.760 1.00 42.41 377 GLU A CA 1
ATOM 2977 C C . GLU A 1 377 ? 15.490 -22.189 -35.972 1.00 42.41 377 GLU A C 1
ATOM 2979 O O . GLU A 1 377 ? 14.263 -22.303 -35.939 1.00 42.41 377 GLU A O 1
ATOM 2984 N N . LYS A 1 378 ? 16.280 -23.249 -36.188 1.00 42.56 378 LYS A N 1
ATOM 2985 C CA . LYS A 1 378 ? 15.790 -24.621 -36.011 1.00 42.56 378 LYS A CA 1
ATOM 2986 C C . LYS A 1 378 ? 15.689 -24.888 -34.512 1.00 42.56 378 LYS A C 1
ATOM 2988 O O . LYS A 1 378 ? 16.693 -25.192 -33.873 1.00 42.56 378 LYS A O 1
ATOM 2993 N N . LYS A 1 379 ? 14.485 -24.792 -33.948 1.00 39.50 379 LYS A N 1
ATOM 2994 C CA . LYS A 1 379 ? 14.200 -25.401 -32.645 1.00 39.50 379 LYS A CA 1
ATOM 2995 C C . LYS A 1 379 ? 13.860 -26.872 -32.860 1.00 39.50 379 LYS A C 1
ATOM 2997 O O . LYS A 1 379 ? 12.944 -27.191 -33.613 1.00 39.50 379 LYS A O 1
ATOM 3002 N N . PHE A 1 380 ? 14.619 -27.756 -32.223 1.00 36.66 380 PHE A N 1
ATOM 3003 C CA . PHE A 1 380 ? 14.246 -29.160 -32.104 1.00 36.66 380 PHE A CA 1
ATOM 3004 C C . PHE A 1 380 ? 13.280 -29.296 -30.925 1.00 36.66 380 PHE A C 1
ATOM 3006 O O . PHE A 1 380 ? 13.693 -29.199 -29.774 1.00 36.66 380 PHE A O 1
ATOM 3013 N N . GLU A 1 381 ? 12.001 -29.510 -31.220 1.00 40.88 381 GLU A N 1
ATOM 3014 C CA . GLU A 1 381 ? 11.028 -30.052 -30.271 1.00 40.88 381 GLU A CA 1
ATOM 3015 C C . GLU A 1 381 ? 10.649 -31.473 -30.706 1.00 40.88 381 GLU A C 1
ATOM 3017 O O . GLU A 1 381 ? 10.683 -31.810 -31.891 1.00 40.88 381 GLU A O 1
ATOM 3022 N N . VAL A 1 382 ? 10.302 -32.316 -29.729 1.00 44.16 382 VAL A N 1
ATOM 3023 C CA . VAL A 1 382 ? 10.093 -33.773 -29.865 1.00 44.16 382 VAL A CA 1
ATOM 3024 C C . VAL A 1 382 ? 8.944 -34.147 -30.828 1.00 44.16 382 VAL A C 1
ATOM 3026 O O . VAL A 1 382 ? 8.780 -35.315 -31.163 1.00 44.16 382 VAL A O 1
ATOM 3029 N N . SER A 1 383 ? 8.185 -33.182 -31.351 1.00 38.22 383 SER A N 1
ATOM 3030 C CA . SER A 1 383 ? 7.041 -33.406 -32.249 1.00 38.22 383 SER A CA 1
ATOM 3031 C C . SER A 1 383 ? 7.127 -32.725 -33.627 1.00 38.22 383 SER A C 1
ATOM 3033 O O . SER A 1 383 ? 6.147 -32.748 -34.368 1.00 38.22 383 SER A O 1
ATOM 3035 N N . GLY A 1 384 ? 8.283 -32.184 -34.032 1.00 38.91 384 GLY A N 1
ATOM 3036 C CA . GLY A 1 384 ? 8.498 -31.684 -35.400 1.00 38.91 384 GLY A CA 1
ATOM 3037 C C . GLY A 1 384 ? 9.198 -30.326 -35.483 1.00 38.91 384 GLY A C 1
ATOM 3038 O O . GLY A 1 384 ? 9.265 -29.570 -34.517 1.00 38.91 384 GLY A O 1
ATOM 3039 N N . VAL A 1 385 ? 9.746 -30.016 -36.664 1.00 35.50 385 VAL A N 1
ATOM 3040 C CA . VAL A 1 385 ? 10.496 -28.776 -36.928 1.00 35.50 385 VAL A CA 1
ATOM 3041 C C . VAL A 1 385 ? 9.529 -27.665 -37.332 1.00 35.50 385 VAL A C 1
ATOM 3043 O O . VAL A 1 385 ? 9.008 -27.674 -38.444 1.00 35.50 385 VAL A O 1
ATOM 3046 N N . ASN A 1 386 ? 9.338 -26.672 -36.465 1.00 38.44 386 ASN A N 1
ATOM 3047 C CA . ASN A 1 386 ? 8.693 -25.410 -36.830 1.00 38.44 386 ASN A CA 1
ATOM 3048 C C . ASN A 1 386 ? 9.761 -24.338 -37.085 1.00 38.44 386 ASN A C 1
ATOM 3050 O O . ASN A 1 386 ? 10.409 -23.856 -36.158 1.00 38.44 386 ASN A O 1
ATOM 3054 N N . THR A 1 387 ? 9.935 -23.939 -38.345 1.00 38.78 387 THR A N 1
ATOM 3055 C CA . THR A 1 387 ? 10.757 -22.785 -38.734 1.00 38.78 387 THR A CA 1
ATOM 3056 C C . THR A 1 387 ? 9.911 -21.516 -38.714 1.00 38.78 387 THR A C 1
ATOM 3058 O O . THR A 1 387 ? 9.049 -21.339 -39.572 1.00 38.78 387 THR A O 1
ATOM 3061 N N . LYS A 1 388 ? 10.171 -20.608 -37.767 1.00 38.94 388 LYS A N 1
ATOM 3062 C CA . LYS A 1 388 ? 9.669 -19.226 -37.825 1.00 38.94 388 LYS A CA 1
ATOM 3063 C C . LYS A 1 388 ? 10.818 -18.288 -38.214 1.00 38.94 388 LYS A C 1
ATOM 3065 O O . LYS A 1 388 ? 11.873 -18.368 -37.583 1.00 38.94 388 LYS A O 1
ATOM 3070 N N . PRO A 1 389 ? 10.652 -17.417 -39.224 1.00 37.53 389 PRO A N 1
ATOM 3071 C CA . PRO A 1 389 ? 11.668 -16.431 -39.565 1.00 37.53 389 PRO A CA 1
ATOM 3072 C C . PRO A 1 389 ? 11.762 -15.389 -38.447 1.00 37.53 389 PRO A C 1
ATOM 3074 O O . PRO A 1 389 ? 10.756 -14.806 -38.043 1.00 37.53 389 PRO A O 1
ATOM 3077 N N . LYS A 1 390 ? 12.973 -15.146 -37.946 1.00 41.41 390 LYS A N 1
ATOM 3078 C CA . LYS A 1 390 ? 13.256 -14.081 -36.982 1.00 41.41 390 LYS A CA 1
ATOM 3079 C C . LYS A 1 390 ? 14.074 -13.015 -37.698 1.00 41.41 390 LYS A C 1
ATOM 3081 O O . LYS A 1 390 ? 15.194 -13.272 -38.131 1.00 41.41 390 LYS A O 1
ATOM 3086 N N . GLY A 1 391 ? 13.493 -11.832 -37.879 1.00 42.59 391 GLY A N 1
ATOM 3087 C CA . GLY A 1 391 ? 14.217 -10.689 -38.427 1.00 42.59 391 GLY A CA 1
ATOM 3088 C C . GLY A 1 391 ? 15.206 -10.171 -37.388 1.00 42.59 391 GLY A C 1
ATOM 3089 O O . GLY A 1 391 ? 14.795 -9.722 -36.320 1.00 42.59 391 GLY A O 1
ATOM 3090 N N . GLN A 1 392 ? 16.501 -10.249 -37.678 1.00 40.47 392 GLN A N 1
ATOM 3091 C CA . GLN A 1 392 ? 17.543 -9.646 -36.856 1.00 40.47 392 GLN A CA 1
ATOM 3092 C C . GLN A 1 392 ? 18.054 -8.388 -37.562 1.00 40.47 392 GLN A C 1
ATOM 3094 O O . GLN A 1 392 ? 18.634 -8.468 -38.645 1.00 40.47 392 GLN A O 1
ATOM 3099 N N . LEU A 1 393 ? 17.809 -7.226 -36.952 1.00 35.06 393 LEU A N 1
ATOM 3100 C CA . LEU A 1 393 ? 18.313 -5.936 -37.417 1.00 35.06 393 LEU A CA 1
ATOM 3101 C C . LEU A 1 393 ? 19.759 -5.763 -36.934 1.00 35.06 393 LEU A C 1
ATOM 3103 O O . LEU A 1 393 ? 20.000 -5.689 -35.729 1.00 35.06 393 LEU A O 1
ATOM 3107 N N . SER A 1 394 ? 20.717 -5.695 -37.858 1.00 39.12 394 SER A N 1
ATOM 3108 C CA . SER A 1 394 ? 22.126 -5.437 -37.537 1.00 39.12 394 SER A CA 1
ATOM 3109 C C . SER A 1 394 ? 22.563 -4.109 -38.148 1.00 39.12 394 SER A C 1
ATOM 3111 O O . SER A 1 394 ? 22.859 -4.028 -39.337 1.00 39.12 394 SER A O 1
ATOM 3113 N N . LEU A 1 395 ? 22.594 -3.054 -37.330 1.00 36.62 395 LEU A N 1
ATOM 3114 C CA . LEU A 1 395 ? 23.119 -1.739 -37.705 1.00 36.62 395 LEU A CA 1
ATOM 3115 C C . LEU A 1 395 ? 24.612 -1.679 -37.357 1.00 36.62 395 LEU A C 1
ATOM 3117 O O . LEU A 1 395 ? 25.005 -1.219 -36.282 1.00 36.62 395 LEU A O 1
ATOM 3121 N N . SER A 1 396 ? 25.462 -2.160 -38.258 1.00 37.78 396 SER A N 1
ATOM 3122 C CA . SER A 1 396 ? 26.917 -2.014 -38.167 1.00 37.78 396 SER A CA 1
ATOM 3123 C C . SER A 1 396 ? 27.324 -0.562 -38.448 1.00 37.78 396 SER A C 1
ATOM 3125 O O . SER A 1 396 ? 27.736 -0.228 -39.550 1.00 37.78 396 SER A O 1
ATOM 3127 N N . GLY A 1 397 ? 27.168 0.323 -37.457 1.00 38.03 397 GLY A N 1
ATOM 3128 C CA . GLY A 1 397 ? 27.550 1.735 -37.612 1.00 38.03 397 GLY A CA 1
ATOM 3129 C C . GLY A 1 397 ? 27.415 2.643 -36.386 1.00 38.03 397 GLY A C 1
ATOM 3130 O O . GLY A 1 397 ? 27.994 3.724 -36.378 1.00 38.03 397 GLY A O 1
ATOM 3131 N N . ARG A 1 398 ? 26.716 2.241 -35.315 1.00 31.56 398 ARG A N 1
ATOM 3132 C CA . ARG A 1 398 ? 26.630 3.060 -34.091 1.00 31.56 398 ARG A CA 1
ATOM 3133 C C . ARG A 1 398 ? 27.674 2.616 -33.066 1.00 31.56 398 ARG A C 1
ATOM 3135 O O . ARG A 1 398 ? 27.421 1.755 -32.228 1.00 31.56 398 ARG A O 1
ATOM 3142 N N . GLY A 1 399 ? 28.864 3.209 -33.139 1.00 33.97 399 GLY A N 1
ATOM 3143 C CA . GLY A 1 399 ? 29.827 3.189 -32.038 1.00 33.97 399 GLY A CA 1
ATOM 3144 C C . GLY A 1 399 ? 29.336 4.098 -30.911 1.00 33.97 399 GLY A C 1
ATOM 3145 O O . GLY A 1 399 ? 29.539 5.303 -30.965 1.00 33.97 399 GLY A O 1
ATOM 3146 N N . GLY A 1 400 ? 28.644 3.537 -29.919 1.00 33.94 400 GLY A N 1
ATOM 3147 C CA . GLY A 1 400 ? 28.221 4.270 -28.724 1.00 33.94 400 GLY A CA 1
ATOM 3148 C C . GLY A 1 400 ? 29.390 4.594 -27.783 1.00 33.94 400 GLY A C 1
ATOM 3149 O O . GLY A 1 400 ? 30.327 3.810 -27.636 1.00 33.94 400 GLY A O 1
ATOM 3150 N N . THR A 1 401 ? 29.300 5.735 -27.102 1.00 31.58 401 THR A N 1
ATOM 3151 C CA . THR A 1 401 ? 30.333 6.386 -26.271 1.00 31.58 401 THR A CA 1
ATOM 3152 C C . THR A 1 401 ? 30.589 5.744 -24.896 1.00 31.58 401 THR A C 1
ATOM 3154 O O . THR A 1 401 ? 31.084 6.403 -23.985 1.00 31.58 401 THR A O 1
ATOM 3157 N N . HIS A 1 402 ? 30.304 4.452 -24.715 1.00 36.81 402 HIS A N 1
ATOM 3158 C CA . HIS A 1 402 ? 30.578 3.748 -23.457 1.00 36.81 402 HIS A CA 1
ATOM 3159 C C . HIS A 1 402 ? 31.370 2.464 -23.707 1.00 36.81 402 HIS A C 1
ATOM 3161 O O . HIS A 1 402 ? 30.820 1.384 -23.927 1.00 36.81 402 HIS A O 1
ATOM 3167 N N . ILE A 1 403 ? 32.700 2.566 -23.635 1.00 39.56 403 ILE A N 1
ATOM 3168 C CA . ILE A 1 403 ? 33.554 1.385 -23.494 1.00 39.56 403 ILE A CA 1
ATOM 3169 C C . ILE A 1 403 ? 33.363 0.850 -22.069 1.00 39.56 403 ILE A C 1
ATOM 3171 O O . ILE A 1 403 ? 33.912 1.374 -21.105 1.00 39.56 403 ILE A O 1
ATOM 3175 N N . CYS A 1 404 ? 32.546 -0.195 -21.935 1.00 40.12 404 CYS A N 1
ATOM 3176 C CA . CYS A 1 404 ? 32.327 -0.909 -20.679 1.00 40.12 404 CYS A CA 1
ATOM 3177 C C . CYS A 1 404 ? 33.661 -1.482 -20.136 1.00 40.12 404 CYS A C 1
ATOM 3179 O O . CYS A 1 404 ? 34.375 -2.145 -20.900 1.00 40.12 404 CYS A O 1
ATOM 3181 N N . PRO A 1 405 ? 33.990 -1.329 -18.834 1.00 47.28 405 PRO A N 1
ATOM 3182 C CA . PRO A 1 405 ? 35.171 -1.947 -18.213 1.00 47.28 405 PRO A CA 1
ATOM 3183 C C . PRO A 1 405 ? 35.260 -3.465 -18.448 1.00 47.28 405 PRO A C 1
ATOM 3185 O O . PRO A 1 405 ? 36.350 -4.013 -18.628 1.00 47.28 405 PRO A O 1
ATOM 3188 N N . GLY A 1 406 ? 34.109 -4.139 -18.558 1.00 48.03 406 GLY A N 1
ATOM 3189 C CA . GLY A 1 406 ? 34.021 -5.564 -18.879 1.00 48.03 406 GLY A CA 1
ATOM 3190 C C . GLY A 1 406 ? 34.645 -5.941 -20.228 1.00 48.03 406 GLY A C 1
ATOM 3191 O O . GLY A 1 406 ? 35.203 -7.028 -20.354 1.00 48.03 406 GLY A O 1
ATOM 3192 N N . ARG A 1 407 ? 34.659 -5.039 -21.224 1.00 48.59 407 ARG A N 1
ATOM 3193 C CA . ARG A 1 407 ? 35.276 -5.298 -22.541 1.00 48.59 407 ARG A CA 1
ATOM 3194 C C . ARG A 1 407 ? 36.804 -5.374 -22.455 1.00 48.59 407 ARG A C 1
ATOM 3196 O O . ARG A 1 407 ? 37.412 -6.181 -23.156 1.00 48.59 407 ARG A O 1
ATOM 3203 N N . PHE A 1 408 ? 37.430 -4.583 -21.583 1.00 47.78 408 PHE A N 1
ATOM 3204 C CA . PHE A 1 408 ? 38.876 -4.666 -21.342 1.00 47.78 408 PHE A CA 1
ATOM 3205 C C . PHE A 1 408 ? 39.262 -5.978 -20.655 1.00 47.78 408 PHE A C 1
ATOM 3207 O O . PHE A 1 408 ? 40.265 -6.591 -21.026 1.00 47.78 408 PHE A O 1
ATOM 3214 N N . TYR A 1 409 ? 38.456 -6.425 -19.692 1.00 53.03 409 TYR A N 1
ATOM 3215 C CA . TYR A 1 409 ? 38.664 -7.697 -19.004 1.00 53.03 409 TYR A CA 1
ATOM 3216 C C . TYR A 1 409 ? 38.452 -8.895 -19.945 1.00 53.03 409 TYR A C 1
ATOM 3218 O O . TYR A 1 409 ? 39.336 -9.743 -20.070 1.00 53.03 409 TYR A O 1
ATOM 3226 N N . ALA A 1 410 ? 37.349 -8.903 -20.702 1.00 55.09 410 ALA A N 1
ATOM 3227 C CA . ALA A 1 410 ? 37.050 -9.936 -21.693 1.00 55.09 410 ALA A CA 1
ATOM 3228 C C . ALA A 1 410 ? 38.137 -10.034 -22.774 1.00 55.09 410 ALA A C 1
ATOM 3230 O O . ALA A 1 410 ? 38.565 -11.131 -23.113 1.00 55.09 410 ALA A O 1
ATOM 3231 N N . LYS A 1 411 ? 38.660 -8.900 -23.267 1.00 56.72 411 LYS A N 1
ATOM 3232 C CA . LYS A 1 411 ? 39.778 -8.887 -24.225 1.00 56.72 411 LYS A CA 1
ATOM 3233 C C . LYS A 1 411 ? 41.006 -9.620 -23.677 1.00 56.72 411 LYS A C 1
ATOM 3235 O O . LYS A 1 411 ? 41.604 -10.410 -24.401 1.00 56.72 411 LYS A O 1
ATOM 3240 N N . LYS A 1 412 ? 41.378 -9.371 -22.416 1.00 62.88 412 LYS A N 1
ATOM 3241 C CA . LYS A 1 412 ? 42.523 -10.039 -21.777 1.00 62.88 412 LYS A CA 1
ATOM 3242 C C . LYS A 1 412 ? 42.284 -11.540 -21.611 1.00 62.88 412 LYS A C 1
ATOM 3244 O O . LYS A 1 412 ? 43.189 -12.314 -21.900 1.00 62.88 412 LYS A O 1
ATOM 3249 N N . GLN A 1 413 ? 41.078 -11.947 -21.209 1.00 59.09 413 GLN A N 1
ATOM 3250 C CA . GLN A 1 413 ? 40.723 -13.365 -21.110 1.00 59.09 413 GLN A CA 1
ATOM 3251 C C . GLN A 1 413 ? 40.747 -14.060 -22.474 1.00 59.09 413 GLN A C 1
ATOM 3253 O O . GLN A 1 413 ? 41.396 -15.087 -22.600 1.00 59.09 413 GLN A O 1
ATOM 3258 N N . ILE A 1 414 ? 40.137 -13.473 -23.510 1.00 64.25 414 ILE A N 1
ATOM 3259 C CA . ILE A 1 414 ? 40.137 -14.029 -24.873 1.00 64.25 414 ILE A CA 1
ATOM 3260 C C . ILE A 1 414 ? 41.569 -14.179 -25.396 1.00 64.25 414 ILE A C 1
ATOM 3262 O O . ILE A 1 414 ? 41.920 -15.226 -25.933 1.00 64.25 414 ILE A O 1
ATOM 3266 N N . MET A 1 415 ? 42.417 -13.162 -25.208 1.00 61.06 415 MET A N 1
ATOM 3267 C CA . MET A 1 415 ? 43.825 -13.230 -25.610 1.00 61.06 415 MET A CA 1
ATOM 3268 C C . MET A 1 415 ? 44.582 -14.330 -24.865 1.00 61.06 415 MET A C 1
ATOM 3270 O O . MET A 1 415 ? 45.339 -15.061 -25.495 1.00 61.06 415 MET A O 1
ATOM 3274 N N . LEU A 1 416 ? 44.357 -14.479 -23.556 1.00 65.88 416 LEU A N 1
ATOM 3275 C CA . LEU A 1 416 ? 44.963 -15.548 -22.764 1.00 65.88 416 LEU A CA 1
ATOM 3276 C C . LEU A 1 416 ? 44.474 -16.927 -23.220 1.00 65.88 416 LEU A C 1
ATOM 3278 O O . LEU A 1 416 ? 45.284 -17.829 -23.383 1.00 65.88 416 LEU A O 1
ATOM 3282 N N . THR A 1 417 ? 43.177 -17.087 -23.490 1.00 68.06 417 THR A N 1
ATOM 3283 C CA . THR A 1 417 ? 42.604 -18.337 -23.999 1.00 68.06 417 THR A CA 1
ATOM 3284 C C . THR A 1 417 ? 43.189 -18.703 -25.357 1.00 68.06 417 THR A C 1
ATOM 3286 O O . THR A 1 417 ? 43.619 -19.837 -25.530 1.00 68.06 417 THR A O 1
ATOM 3289 N N . ILE A 1 418 ? 43.265 -17.757 -26.301 1.00 72.81 418 ILE A N 1
ATOM 3290 C CA . ILE A 1 418 ? 43.883 -17.995 -27.614 1.00 72.81 418 ILE A CA 1
ATOM 3291 C C . ILE A 1 418 ? 45.369 -18.331 -27.447 1.00 72.81 418 ILE A C 1
ATOM 3293 O O . ILE A 1 418 ? 45.841 -19.284 -28.059 1.00 72.81 418 ILE A O 1
ATOM 3297 N N . ALA A 1 419 ? 46.099 -17.608 -26.592 1.00 69.25 419 ALA A N 1
ATOM 3298 C CA . ALA A 1 419 ? 47.509 -17.882 -26.325 1.00 69.25 419 ALA A CA 1
ATOM 3299 C C . ALA A 1 419 ? 47.719 -19.286 -25.737 1.00 69.25 419 ALA A C 1
ATOM 3301 O O . ALA A 1 419 ? 48.571 -20.022 -26.233 1.00 69.25 419 ALA A O 1
ATOM 3302 N N . SER A 1 420 ? 46.919 -19.697 -24.748 1.00 71.19 420 SER A N 1
ATOM 3303 C CA . SER A 1 420 ? 46.952 -21.058 -24.199 1.00 71.19 420 SER A CA 1
ATOM 3304 C C . SER A 1 420 ? 46.595 -22.098 -25.259 1.00 71.19 420 SER A C 1
ATOM 3306 O O . SER A 1 420 ? 47.273 -23.113 -25.377 1.00 71.19 420 SER A O 1
ATOM 3308 N N . PHE A 1 421 ? 45.581 -21.830 -26.082 1.00 74.19 421 PHE A N 1
ATOM 3309 C CA . PHE A 1 421 ? 45.113 -22.754 -27.110 1.00 74.19 421 PHE A CA 1
ATOM 3310 C C . PHE A 1 421 ? 46.150 -22.961 -28.226 1.00 74.19 421 PHE A C 1
ATOM 3312 O O . PHE A 1 421 ? 46.437 -24.090 -28.600 1.00 74.19 421 PHE A O 1
ATOM 3319 N N . VAL A 1 422 ? 46.798 -21.899 -28.706 1.00 77.75 422 VAL A N 1
ATOM 3320 C CA . VAL A 1 422 ? 47.879 -21.999 -29.708 1.00 77.75 422 VAL A CA 1
ATOM 3321 C C . VAL A 1 422 ? 49.174 -22.575 -29.105 1.00 77.75 422 VAL A C 1
ATOM 3323 O O . VAL A 1 422 ? 49.992 -23.169 -29.810 1.00 77.75 422 VAL A O 1
ATOM 3326 N N . SER A 1 423 ? 49.374 -22.436 -27.790 1.00 77.12 423 SER A N 1
ATOM 3327 C CA . SER A 1 423 ? 50.538 -23.004 -27.094 1.00 77.12 423 SER A CA 1
ATOM 3328 C C . SER A 1 423 ? 50.387 -24.501 -26.817 1.00 77.12 423 SER A C 1
ATOM 3330 O O . SER A 1 423 ? 51.368 -25.238 -26.914 1.00 77.12 423 SER A O 1
ATOM 3332 N N . GLU A 1 424 ? 49.180 -24.964 -26.489 1.00 77.69 424 GLU A N 1
ATOM 3333 C CA . GLU A 1 424 ? 48.912 -26.356 -26.105 1.00 77.69 424 GLU A CA 1
ATOM 3334 C C . GLU A 1 424 ? 48.466 -27.254 -27.260 1.00 77.69 424 GLU A C 1
ATOM 3336 O O . GLU A 1 424 ? 48.416 -28.471 -27.082 1.00 77.69 424 GLU A O 1
ATOM 3341 N N . PHE A 1 425 ? 48.136 -26.703 -28.428 1.00 82.94 425 PHE A N 1
ATOM 3342 C CA . PHE A 1 425 ? 47.593 -27.480 -29.538 1.00 82.94 425 PHE A CA 1
ATOM 3343 C C . PHE A 1 425 ? 48.310 -27.180 -30.857 1.00 82.94 425 PHE A C 1
ATOM 3345 O O . PHE A 1 425 ? 48.597 -26.030 -31.185 1.00 82.94 425 PHE A O 1
ATOM 3352 N N . ASP A 1 426 ? 48.565 -28.232 -31.630 1.00 83.69 426 ASP A N 1
ATOM 3353 C CA . ASP A 1 426 ? 48.951 -28.143 -33.034 1.00 83.69 426 ASP A CA 1
ATOM 3354 C C . ASP A 1 426 ? 47.700 -28.058 -33.906 1.00 83.69 426 ASP A C 1
ATOM 3356 O O . ASP A 1 426 ? 46.708 -28.752 -33.659 1.00 83.69 426 ASP A O 1
ATOM 3360 N N . MET A 1 427 ? 47.757 -27.204 -34.926 1.00 82.69 427 MET A N 1
ATOM 3361 C CA . MET A 1 427 ? 46.661 -26.963 -35.859 1.00 82.69 427 MET A CA 1
ATOM 3362 C C . MET A 1 427 ? 47.132 -27.249 -37.281 1.00 82.69 427 MET A C 1
ATOM 3364 O O . MET A 1 427 ? 48.126 -26.685 -37.735 1.00 82.69 427 MET A O 1
ATOM 3368 N N . GLU A 1 428 ? 46.406 -28.109 -37.984 1.00 87.50 428 GLU A N 1
ATOM 3369 C CA . GLU A 1 428 ? 46.659 -28.469 -39.377 1.00 87.50 428 GLU A CA 1
ATOM 3370 C C . GLU A 1 428 ? 45.501 -27.973 -40.247 1.00 87.50 428 GLU A C 1
ATOM 3372 O O . GLU A 1 428 ? 44.331 -28.198 -39.930 1.00 87.50 428 GLU A O 1
ATOM 3377 N N . PHE A 1 429 ? 45.820 -27.278 -41.339 1.00 88.75 429 PHE A N 1
ATOM 3378 C CA . PHE A 1 429 ? 44.822 -26.817 -42.299 1.00 88.75 429 PHE A CA 1
ATOM 3379 C C . PHE A 1 429 ? 44.239 -28.000 -43.076 1.00 88.75 429 PHE A C 1
ATOM 3381 O O . PHE A 1 429 ? 44.989 -28.798 -43.633 1.00 88.75 429 PHE A O 1
ATOM 3388 N N . VAL A 1 430 ? 42.909 -28.080 -43.157 1.00 90.88 430 VAL A N 1
ATOM 3389 C CA . VAL A 1 430 ? 42.218 -29.123 -43.926 1.00 90.88 430 VAL A CA 1
ATOM 3390 C C . VAL A 1 430 ? 41.709 -28.554 -45.246 1.00 90.88 430 VAL A C 1
ATOM 3392 O O . VAL A 1 430 ? 42.067 -29.050 -46.312 1.00 90.88 430 VAL A O 1
ATOM 3395 N N . ARG A 1 431 ? 40.863 -27.517 -45.191 1.00 87.06 431 ARG A N 1
ATOM 3396 C CA . ARG A 1 431 ? 40.257 -26.881 -46.373 1.00 87.06 431 ARG A CA 1
ATOM 3397 C C . ARG A 1 431 ? 39.571 -25.562 -46.022 1.00 87.06 431 ARG A C 1
ATOM 3399 O O . ARG A 1 431 ? 39.235 -25.307 -44.868 1.00 87.06 431 ARG A O 1
ATOM 3406 N N . TRP A 1 432 ? 39.292 -24.756 -47.042 1.00 90.56 432 TRP A N 1
ATOM 3407 C CA . TRP A 1 432 ? 38.411 -23.595 -46.919 1.00 90.56 432 TRP A CA 1
ATOM 3408 C C . TRP A 1 432 ? 36.949 -24.035 -46.972 1.00 90.56 432 TRP A C 1
ATOM 3410 O O . TRP A 1 432 ? 36.572 -24.873 -47.797 1.00 90.56 432 TRP A O 1
ATOM 3420 N N . THR A 1 433 ? 36.114 -23.433 -46.136 1.00 86.69 433 THR A N 1
ATOM 3421 C CA . THR A 1 433 ? 34.680 -23.722 -46.068 1.00 86.69 433 THR A CA 1
ATOM 3422 C C . THR A 1 433 ? 33.877 -22.433 -46.179 1.00 86.69 433 THR A C 1
ATOM 3424 O O . THR A 1 433 ? 34.369 -21.344 -45.904 1.00 86.69 433 THR A O 1
ATOM 3427 N N . LYS A 1 434 ? 32.633 -22.513 -46.640 1.00 84.19 434 LYS A N 1
ATOM 3428 C CA . LYS A 1 434 ? 31.658 -21.435 -46.434 1.00 84.19 434 LYS A CA 1
ATOM 3429 C C . LYS A 1 434 ? 31.124 -21.531 -44.999 1.00 84.19 434 LYS A C 1
ATOM 3431 O O . LYS A 1 434 ? 31.286 -22.557 -44.344 1.00 84.19 434 LYS A O 1
ATOM 3436 N N . PHE A 1 435 ? 30.442 -20.492 -44.516 1.00 75.62 435 PHE A N 1
ATOM 3437 C CA . PHE A 1 435 ? 29.878 -20.478 -43.155 1.00 75.62 435 PHE A CA 1
ATOM 3438 C C . PHE A 1 435 ? 28.830 -21.568 -42.879 1.00 75.62 435 PHE A C 1
ATOM 3440 O O . PHE A 1 435 ? 28.530 -21.849 -41.724 1.00 75.62 435 PHE A O 1
ATOM 3447 N N . ASP A 1 436 ? 28.272 -22.186 -43.921 1.00 79.50 436 ASP A N 1
ATOM 3448 C CA . ASP A 1 436 ? 27.367 -23.336 -43.816 1.00 79.50 436 ASP A CA 1
ATOM 3449 C C . ASP A 1 436 ? 28.107 -24.689 -43.723 1.00 79.50 436 ASP A C 1
ATOM 3451 O O . ASP A 1 436 ? 27.468 -25.740 -43.687 1.00 79.50 436 ASP A O 1
ATOM 3455 N N . GLY A 1 437 ? 29.447 -24.676 -43.700 1.00 74.88 437 GLY A N 1
ATOM 3456 C CA . GLY A 1 437 ? 30.303 -25.863 -43.661 1.00 74.88 437 GLY A CA 1
ATOM 3457 C C . GLY A 1 437 ? 30.567 -26.508 -45.026 1.00 74.88 437 GLY A C 1
ATOM 3458 O O . GLY A 1 437 ? 31.312 -27.486 -45.105 1.00 74.88 437 GLY A O 1
ATOM 3459 N N . SER A 1 438 ? 29.991 -25.985 -46.114 1.00 84.88 438 SER A N 1
ATOM 3460 C CA . SER A 1 438 ? 30.239 -26.494 -47.468 1.00 84.88 438 SER A CA 1
ATOM 3461 C C . SER A 1 438 ? 31.629 -26.108 -47.981 1.00 84.88 438 SER A C 1
ATOM 3463 O O . SER A 1 438 ? 32.238 -25.139 -47.524 1.00 84.88 438 SER A O 1
ATOM 3465 N N . ASN A 1 439 ? 32.146 -26.866 -48.951 1.00 87.25 439 ASN A N 1
ATOM 3466 C CA . ASN A 1 439 ? 33.464 -26.603 -49.527 1.00 87.25 439 ASN A CA 1
ATOM 3467 C C . ASN A 1 439 ? 33.553 -25.228 -50.186 1.00 87.25 439 ASN A C 1
ATOM 3469 O O . ASN A 1 439 ? 32.629 -24.768 -50.862 1.00 87.25 439 ASN A O 1
ATOM 347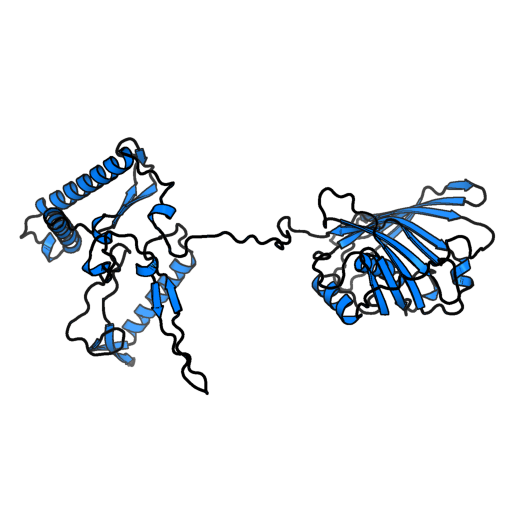3 N N . SER A 1 440 ? 34.725 -24.623 -50.041 1.00 86.38 440 SER A N 1
ATOM 3474 C CA . SER A 1 440 ? 35.082 -23.385 -50.705 1.00 86.38 440 SER A CA 1
ATOM 3475 C C . SER A 1 440 ? 36.242 -23.594 -51.674 1.00 86.38 440 SER A C 1
ATOM 3477 O O . SER A 1 440 ? 37.227 -24.254 -51.356 1.00 86.38 440 SER A O 1
ATOM 3479 N N . ASP A 1 441 ? 36.117 -23.017 -52.862 1.00 88.00 441 ASP A N 1
ATOM 3480 C CA . ASP A 1 441 ? 37.070 -23.098 -53.973 1.00 88.00 441 ASP A CA 1
ATOM 3481 C C . ASP A 1 441 ? 38.215 -22.077 -53.871 1.00 88.00 441 ASP A C 1
ATOM 3483 O O . ASP A 1 441 ? 39.214 -22.179 -54.580 1.00 88.00 441 ASP A O 1
ATOM 3487 N N . ARG A 1 442 ? 38.089 -21.093 -52.974 1.00 87.81 442 ARG A N 1
ATOM 3488 C CA . ARG A 1 442 ? 39.109 -20.069 -52.725 1.00 87.81 442 ARG A CA 1
ATOM 3489 C C . ARG A 1 442 ? 39.254 -19.745 -51.243 1.00 87.81 442 ARG A C 1
ATOM 3491 O O . ARG A 1 442 ? 38.317 -19.920 -50.461 1.00 87.81 442 ARG A O 1
ATOM 3498 N N . ALA A 1 443 ? 40.407 -19.172 -50.905 1.00 82.75 443 ALA A N 1
ATOM 3499 C CA . ALA A 1 443 ? 40.695 -18.636 -49.581 1.00 82.75 443 ALA A CA 1
ATOM 3500 C C . ALA A 1 443 ? 39.764 -17.459 -49.194 1.00 82.75 443 ALA A C 1
ATOM 3502 O O . ALA A 1 443 ? 39.182 -16.805 -50.081 1.00 82.75 443 ALA A O 1
ATOM 3503 N N . PRO A 1 444 ? 39.626 -17.172 -47.884 1.00 80.31 444 PRO A N 1
ATOM 3504 C CA . PRO A 1 444 ? 38.832 -16.055 -47.400 1.00 80.31 444 PRO A CA 1
ATOM 3505 C C . PRO A 1 444 ? 39.333 -14.700 -47.890 1.00 80.31 444 PRO A C 1
ATOM 3507 O O . PRO A 1 444 ? 40.535 -14.443 -47.958 1.00 80.31 444 PRO A O 1
ATOM 3510 N N . LYS A 1 445 ? 38.387 -13.823 -48.220 1.00 78.81 445 LYS A N 1
ATOM 3511 C CA . LYS A 1 445 ? 38.610 -12.397 -48.481 1.00 78.81 445 LYS A CA 1
ATOM 3512 C C . LYS A 1 445 ? 37.908 -11.584 -47.400 1.00 78.81 445 LYS A C 1
ATOM 3514 O O . LYS A 1 445 ? 37.055 -12.109 -46.699 1.00 78.81 445 LYS A O 1
ATOM 3519 N N . ASN A 1 446 ? 38.261 -10.312 -47.262 1.00 67.56 446 ASN A N 1
ATOM 3520 C CA . ASN A 1 446 ? 37.565 -9.422 -46.336 1.00 67.56 446 ASN A CA 1
ATOM 3521 C C . ASN A 1 446 ? 36.118 -9.199 -46.796 1.00 67.56 446 ASN A C 1
ATOM 3523 O O . ASN A 1 446 ? 35.888 -8.925 -47.973 1.00 67.56 446 ASN A O 1
ATOM 3527 N N . GLU A 1 447 ? 35.176 -9.286 -45.861 1.00 66.56 447 GLU A N 1
ATOM 3528 C CA . GLU A 1 447 ? 33.758 -9.008 -46.079 1.00 66.56 447 GLU A CA 1
ATOM 3529 C C . GLU A 1 447 ? 33.541 -7.502 -46.279 1.00 66.56 447 GLU A C 1
ATOM 3531 O O . GLU A 1 447 ? 33.688 -6.705 -45.346 1.00 66.56 447 GLU A O 1
ATOM 3536 N N . THR A 1 448 ? 33.201 -7.101 -47.503 1.00 59.41 448 THR A N 1
ATOM 3537 C CA . THR A 1 448 ? 33.037 -5.689 -47.879 1.00 59.41 448 THR A CA 1
ATOM 3538 C C . THR A 1 448 ? 31.802 -5.059 -47.240 1.00 59.41 448 THR A C 1
ATOM 3540 O O . THR A 1 448 ? 31.825 -3.864 -46.952 1.00 59.41 448 THR A O 1
ATOM 3543 N N . ALA A 1 449 ? 30.782 -5.847 -46.881 1.00 54.88 449 ALA A N 1
ATOM 3544 C CA . ALA A 1 449 ? 29.627 -5.363 -46.118 1.00 54.88 449 ALA A CA 1
ATOM 3545 C C . ALA A 1 449 ? 29.986 -4.885 -44.691 1.00 54.88 449 ALA A C 1
ATOM 3547 O O . ALA A 1 449 ? 29.198 -4.194 -44.047 1.00 54.88 449 ALA A O 1
ATOM 3548 N N . ALA A 1 450 ? 31.175 -5.232 -44.187 1.00 48.91 450 ALA A N 1
ATOM 3549 C CA . ALA A 1 450 ? 31.713 -4.764 -42.908 1.00 48.91 450 ALA A CA 1
ATOM 3550 C C . ALA A 1 450 ? 32.712 -3.600 -43.072 1.00 48.91 450 ALA A C 1
ATOM 3552 O O . ALA A 1 450 ? 33.518 -3.322 -42.178 1.00 48.91 450 ALA A O 1
ATOM 3553 N N . CYS A 1 451 ? 32.715 -2.923 -44.223 1.00 49.59 451 CYS A N 1
ATOM 3554 C CA . CYS A 1 451 ? 33.601 -1.787 -44.434 1.00 49.59 451 CYS A CA 1
ATOM 3555 C C . CYS A 1 451 ? 33.314 -0.679 -43.401 1.00 49.59 451 CYS A C 1
ATOM 3557 O O . CYS A 1 451 ? 32.167 -0.351 -43.108 1.00 49.59 451 CYS A O 1
ATOM 3559 N N . GLY A 1 452 ? 34.371 -0.114 -42.811 1.00 44.78 452 GLY A N 1
ATOM 3560 C CA . GLY A 1 452 ? 34.258 0.980 -41.842 1.00 44.78 452 GLY A CA 1
ATOM 3561 C C . GLY A 1 452 ? 34.109 0.582 -40.364 1.00 44.78 452 GLY A C 1
ATOM 3562 O O . GLY A 1 452 ? 34.198 1.468 -39.513 1.00 44.78 452 GLY A O 1
ATOM 3563 N N . THR A 1 453 ? 33.978 -0.707 -40.016 1.00 46.62 453 THR A N 1
ATOM 3564 C CA . THR A 1 453 ? 33.789 -1.175 -38.619 1.00 46.62 453 THR A CA 1
ATOM 3565 C C . THR A 1 453 ? 35.085 -1.472 -37.844 1.00 46.62 453 THR A C 1
ATOM 3567 O O . THR A 1 453 ? 35.073 -2.204 -36.856 1.00 46.62 453 THR A O 1
ATOM 3570 N N . GLY A 1 454 ? 36.230 -0.931 -38.271 1.00 47.44 454 GLY A N 1
ATOM 3571 C CA . GLY A 1 454 ? 37.538 -1.108 -37.612 1.00 47.44 454 GLY A CA 1
ATOM 3572 C C . GLY A 1 454 ? 38.208 -2.477 -37.826 1.00 47.44 454 GLY A C 1
ATOM 3573 O O . GLY A 1 454 ? 39.431 -2.565 -37.774 1.00 47.44 454 GLY A O 1
ATOM 3574 N N . GLY A 1 455 ? 37.439 -3.523 -38.136 1.00 51.03 455 GLY A N 1
ATOM 3575 C CA . GLY A 1 455 ? 37.919 -4.822 -38.608 1.00 51.03 455 GLY A CA 1
ATOM 3576 C C . GLY A 1 455 ? 36.906 -5.443 -39.568 1.00 51.03 455 GLY A C 1
ATOM 3577 O O . GLY A 1 455 ? 35.706 -5.384 -39.306 1.00 51.03 455 GLY A O 1
ATOM 3578 N N . MET A 1 456 ? 37.394 -6.007 -40.675 1.00 55.03 456 MET A N 1
ATOM 3579 C CA . MET A 1 456 ? 36.567 -6.719 -41.651 1.00 55.03 456 MET A CA 1
ATOM 3580 C C . MET A 1 456 ? 36.730 -8.222 -41.406 1.00 55.03 456 MET A C 1
ATOM 3582 O O . MET A 1 456 ? 37.856 -8.717 -41.509 1.00 55.03 456 MET A O 1
ATOM 3586 N N . PRO A 1 457 ? 35.663 -8.945 -41.029 1.00 57.47 457 PRO A N 1
ATOM 3587 C CA . PRO A 1 457 ? 35.734 -10.388 -40.894 1.00 57.47 457 PRO A CA 1
ATOM 3588 C C . PRO A 1 457 ? 35.985 -11.032 -42.267 1.00 57.47 457 PRO A C 1
ATOM 3590 O O . PRO A 1 457 ? 35.708 -10.414 -43.300 1.00 57.47 457 PRO A O 1
ATOM 3593 N N . PRO A 1 458 ? 36.519 -12.262 -42.302 1.00 74.31 458 PRO A N 1
ATOM 3594 C CA . PRO A 1 458 ? 36.582 -13.024 -43.539 1.00 74.31 458 PRO A CA 1
ATOM 3595 C C . PRO A 1 458 ? 35.168 -13.303 -44.073 1.00 74.31 458 PRO A C 1
ATOM 3597 O O . PRO A 1 458 ? 34.229 -13.422 -43.296 1.00 74.31 458 PRO A O 1
ATOM 3600 N N . ASP A 1 459 ? 35.020 -13.438 -45.388 1.00 76.00 459 ASP A N 1
ATOM 3601 C CA . ASP A 1 459 ? 33.760 -13.727 -46.093 1.00 76.00 459 ASP A CA 1
ATOM 3602 C C . ASP A 1 459 ? 33.381 -15.224 -46.093 1.00 76.00 459 ASP A C 1
ATOM 3604 O O . ASP A 1 459 ? 32.404 -15.637 -46.722 1.00 76.00 459 ASP A O 1
ATOM 3608 N N . ARG A 1 460 ? 34.197 -16.063 -45.446 1.00 81.62 460 ARG A N 1
ATOM 3609 C CA . ARG A 1 460 ? 34.069 -17.525 -45.357 1.00 81.62 460 ARG A CA 1
ATOM 3610 C C . ARG A 1 460 ? 34.965 -18.065 -44.236 1.00 81.62 460 ARG A C 1
ATOM 3612 O O . ARG A 1 460 ? 35.738 -17.308 -43.651 1.00 81.62 460 ARG A O 1
ATOM 3619 N N . ASP A 1 461 ? 34.900 -19.364 -43.976 1.00 86.38 461 ASP A N 1
ATOM 3620 C CA . ASP A 1 461 ? 35.573 -20.010 -42.848 1.00 86.38 461 ASP A CA 1
ATOM 3621 C C . ASP A 1 461 ? 36.655 -21.020 -43.288 1.00 86.38 461 ASP A C 1
ATOM 3623 O O . ASP A 1 461 ? 36.978 -21.175 -44.472 1.00 86.38 461 ASP A O 1
ATOM 3627 N N . THR A 1 462 ? 37.285 -21.661 -42.307 1.00 87.06 462 THR A N 1
ATOM 3628 C CA . THR A 1 462 ? 38.362 -22.636 -42.474 1.00 87.06 462 THR A CA 1
ATOM 3629 C C . THR A 1 462 ? 38.133 -23.843 -41.588 1.00 87.06 462 THR A C 1
ATOM 3631 O O . THR A 1 462 ? 37.888 -23.712 -40.393 1.00 87.06 462 THR A O 1
ATOM 3634 N N . GLU A 1 463 ? 38.305 -25.034 -42.150 1.00 86.44 463 GLU A N 1
ATOM 3635 C CA . GLU A 1 463 ? 38.374 -26.255 -41.361 1.00 86.44 463 GLU A CA 1
ATOM 3636 C C . GLU A 1 463 ? 39.828 -26.544 -40.977 1.00 86.44 463 GLU A C 1
ATOM 3638 O O . GLU A 1 463 ? 40.714 -26.638 -41.836 1.00 86.44 463 GLU A O 1
ATOM 3643 N N . ILE A 1 464 ? 40.063 -26.690 -39.673 1.00 87.25 464 ILE A N 1
ATOM 3644 C CA . ILE A 1 464 ? 41.357 -27.064 -39.105 1.00 87.25 464 ILE A CA 1
ATOM 3645 C C . ILE A 1 464 ? 41.219 -28.326 -38.260 1.00 87.25 464 ILE A C 1
ATOM 3647 O O . ILE A 1 464 ? 40.230 -28.522 -37.552 1.00 87.25 464 ILE A O 1
ATOM 3651 N N . LYS A 1 465 ? 42.241 -29.174 -38.300 1.00 85.88 465 LYS A N 1
ATOM 3652 C CA . LYS A 1 465 ? 42.381 -30.319 -37.408 1.00 85.88 465 LYS A CA 1
ATOM 3653 C C . LYS A 1 465 ? 43.268 -29.921 -36.241 1.00 85.88 465 LYS A C 1
ATOM 3655 O O . LYS A 1 465 ? 44.345 -29.370 -36.444 1.00 85.88 465 LYS A O 1
ATOM 3660 N N . ILE A 1 466 ? 42.817 -30.205 -35.024 1.00 83.56 466 ILE A N 1
ATOM 3661 C CA . ILE A 1 466 ? 43.491 -29.766 -33.801 1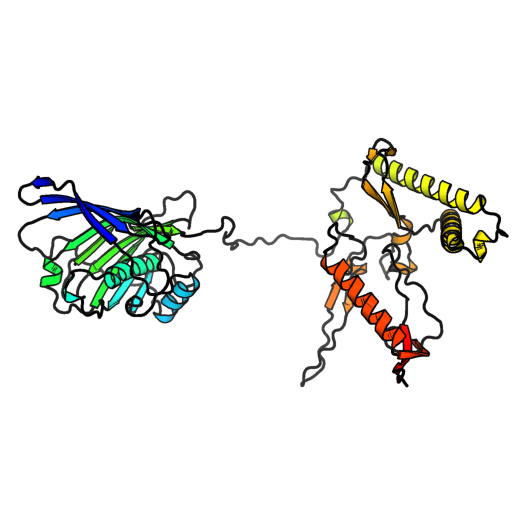.00 83.56 466 ILE A CA 1
ATOM 3662 C C . ILE A 1 466 ? 43.928 -30.990 -33.002 1.00 83.56 466 ILE A C 1
ATOM 3664 O O . ILE A 1 466 ? 43.124 -31.884 -32.735 1.00 83.56 466 ILE A O 1
ATOM 3668 N N . LYS A 1 467 ? 45.201 -31.030 -32.602 1.00 86.31 467 LYS A N 1
ATOM 3669 C CA . LYS A 1 467 ? 45.758 -32.081 -31.744 1.00 86.31 467 LYS A CA 1
ATOM 3670 C C . LYS A 1 467 ? 46.458 -31.449 -30.549 1.00 86.31 467 LYS A C 1
ATOM 3672 O O . LYS A 1 467 ? 47.256 -30.536 -30.713 1.00 86.31 467 LYS A O 1
ATOM 3677 N N . ARG A 1 468 ? 46.179 -31.939 -29.339 1.00 82.50 468 ARG A N 1
ATOM 3678 C CA . ARG A 1 468 ? 46.873 -31.471 -28.133 1.00 82.50 468 ARG A CA 1
ATOM 3679 C C . ARG A 1 468 ? 48.338 -31.905 -28.177 1.00 82.50 468 ARG A C 1
ATOM 3681 O O . ARG A 1 468 ? 48.614 -33.086 -28.393 1.00 82.50 468 ARG A O 1
ATOM 3688 N N . ARG A 1 469 ? 49.255 -30.971 -27.934 1.00 80.62 469 ARG A N 1
ATOM 3689 C CA . ARG A 1 469 ? 50.667 -31.257 -27.684 1.00 80.62 469 ARG A CA 1
ATOM 3690 C C . ARG A 1 469 ? 50.762 -32.010 -26.362 1.00 80.62 469 ARG A C 1
ATOM 3692 O O . ARG A 1 469 ? 50.367 -31.492 -25.317 1.00 80.62 469 ARG A O 1
ATOM 3699 N N . LEU A 1 470 ? 51.231 -33.250 -26.409 1.00 67.00 470 LEU A N 1
ATOM 3700 C CA . LEU A 1 470 ? 51.605 -33.971 -25.198 1.00 67.00 470 LEU A CA 1
ATOM 3701 C C . LEU A 1 470 ? 52.924 -33.360 -24.720 1.00 67.00 470 LEU A C 1
ATOM 3703 O O . LEU A 1 470 ? 53.849 -33.208 -25.514 1.00 67.00 470 LEU A O 1
ATOM 3707 N N . LYS A 1 471 ? 52.965 -32.921 -23.461 1.00 57.97 471 LYS A N 1
ATOM 3708 C CA . LYS A 1 471 ? 54.222 -32.525 -22.826 1.00 57.97 471 LYS A CA 1
ATOM 3709 C C . LYS A 1 471 ? 54.968 -33.816 -22.499 1.00 57.97 471 LYS A C 1
ATOM 3711 O O . LYS A 1 471 ? 54.411 -34.622 -21.754 1.00 57.97 471 LYS A O 1
ATOM 3716 N N . ASP A 1 472 ? 56.147 -33.998 -23.084 1.00 52.66 472 ASP A N 1
ATOM 3717 C CA . ASP A 1 472 ? 57.138 -34.947 -22.567 1.00 52.66 472 ASP A CA 1
ATOM 3718 C C . ASP A 1 472 ? 57.658 -34.481 -21.199 1.00 52.66 472 ASP A C 1
ATOM 3720 O O . ASP A 1 472 ? 57.771 -33.243 -20.997 1.00 52.66 472 ASP A O 1
#

Organism: NCBI:txid1141098

Sequence (472 aa):
MHIHQAISFRGDAGVEVLIEATHIQETLPDHVIARFTYSAALGGDNPELTLVSEGLLKISFGEPSTSLFPERQETPIDMVPVEHSRLYNHMDSLGYNFTGPFRSLMDNKRKLGRAACVTQRANASDRDAVLVHAVDLDAMFQAISLAYSYPGDGRLRNLHLPTTISKIRVNQAVFESAEDRDTMVMDSILNPENTEKPGSRFTGNTDVYLTGCSNAAVQVDQVIFKVLRGDANDDRKIFCTMDYVLSAPDGHVAASDIQITDDEMNLLWALSRIVHFYTKTFDEMVPADSPARLESLLRHYLRFCRHVDTLFEQGKLSFNLMRDVRKPFSLDGHMVPPGAMLHVPTLVAHYDEDAWGVKGHAASEFWGYRHIRYTYEKKFEVSGVNTKPKGQLSLSGRGGTHICPGRFYAKKQIMLTIASFVSEFDMEFVRWTKFDGSNSDRAPKNETAACGTGGMPPDRDTEIKIKRRLKD

Radius of gyration: 40.04 Å; chains: 1; bounding box: 90×63×97 Å

pLDDT: mean 76.56, std 17.58, range [31.56, 97.44]

Secondary structure (DSSP, 8-state):
-EE--PPPP-TT----EEEEEEEEEEEETTEEEEEEEEEE--SSS--PPEEEEEEEEEEE-SS--GGGSPBPPPPPS-PEEE-HHHHHHHHHHTT----GGG--EEEEEEETTEEEEEEEPP-STTGGGSSS-HHHHHHHHHHHHHHH--TTSSS--S-EEEEEEEEEEE-HHHHHH-SEEEEEEEEEEEPP---SSTTSEEEEEEEEEEET-SB-SEEEEEEEEEESS--TT-------------SS--HHHHTTT----HHHHHHHHHHHHHHHHHHHHHHHTS-TT-GGGTTSTHHHHHHHHHHHHHHHHTT----EEEEE--S-EEETTEEEPTT-EEEEE-GGGGG-HHHH-BTTB-TTS--GGGGEEEEE--EEETTEEE--EEEEE--TT---S---HHHHHHHHHHHHHHHHHHHHEEEEEEEEE-TTS-B-SS---B-GGGTTSSSPPBSSEEEEEEEEPPP-

InterPro domains:
  IPR036396 Cytochrome P450 superfamily [G3DSA:1.10.630.10] (316-471)
  IPR036396 Cytochrome P450 superfamily [SSF48264] (319-433)
  IPR042104 Polyketide synthase, dehydratase domain superfamily [G3DSA:3.10.129.110] (1-275)
  IPR049551 Polyketide synthase, dehydratase domain, C-terminal [PF14765] (72-208)
  IPR049900 Polyketide synthase, dehydratase domain [PS52019] (1-234)
  IPR050529 Lanosterol 14-alpha demethylase-like [PTHR24304] (321-469)